Protein AF-A0A9E5AJI7-F1 (afdb_monomer)

Foldseek 3Di:
DDPVVVVVVVLLVVLVVLLVVLLVVLLVPLLFFAFPVQLVLLVLLQLVLLLVLQCVDDPVSVVVSLDPVNQCVNFVPPVLFFCLLSPQLNVLLLQAAKFWFAWDDWDCDPLWTKTKTFAAASSNDLPFFFKKFKFFFAAQPDALDRPPGGDWIFGFHDDDGTMTMTGTDSPRDSVVLVVRQDAAAADPDPVSRRHTQGGIIMTTDDPRNNHHSLSSSQSVLSSLLSSQLSVLLVLQLVLQPFPDDPPDDSLLSNLLSNLLSLLCCLQQQSVLSSRHSALLSVLLSLLSVLLVLLLVCVVDVVSLQVSLQSLLVSVSRHPVSVCSVVLVVVLQQVLCLLVVVKDKDADPDVVLQVVLQVVLQVVLVVCVVVPNVVSVVSNVVSNVSSVIDMDHDDDRPSVVSNVVNNVVSSCVVRSNCVPPNVVSVVVSVVCQVVDAADWFKDLQDIDHAFLDALCQLVVLVVWSGAPLQVVLLVLLVCLLVPDDPDPDDPPPPDDPDPSCPVRPPPDDPPSGDSSSVSSSSSLVSQLVVQSNVCSRSRHHDPDRNSSSSSNSSSSSSSSSNSVVSCCCVPVVVCCVVVVDDPVVSSVVSNVSSCVSSVVSNVQSVLQNSFSVQFTYPVQPTSVSCVVSGGWRGHAQRCVLVCQSVCSSPAHFLFEEARARHDPSSVVVCSSSSSHRPSYHYDPALAPGQKYKDFPGPSPCVRVVRNCVRLVDNDFPDFDDRVPHTGMGMHGRPDPPPPDDPPPDD

Nearest PDB structures (foldseek):
  8b6l-assembly1_I  TM=4.079E-01  e=3.096E-04  Homo sapiens
  5ung-assembly1_B  TM=1.308E-01  e=8.287E+00  Escherichia coli

Solvent-accessible surface area (backbone atoms only — not comparable to full-atom values): 38955 Å² total; per-residue (Å²): 131,54,74,66,57,54,52,51,54,50,52,51,50,51,27,51,49,43,23,54,52,44,33,52,52,44,64,75,65,65,81,52,38,52,37,42,68,30,20,56,42,54,56,52,7,50,53,53,36,33,52,56,47,37,56,71,51,57,73,66,49,26,54,51,56,68,32,71,68,47,33,46,68,67,45,52,66,73,46,86,51,40,49,48,54,38,50,44,20,18,54,34,23,58,55,22,22,42,60,64,30,54,52,77,48,81,45,81,56,99,87,44,44,35,37,38,33,46,91,38,50,75,50,64,65,63,48,67,70,36,44,30,36,36,26,51,44,42,42,51,96,54,79,71,60,75,77,92,31,70,74,49,50,28,31,22,72,41,56,66,60,44,39,34,34,28,43,40,45,96,83,63,57,64,70,60,47,62,71,59,46,44,70,32,28,77,44,97,46,91,85,50,71,48,19,20,20,29,31,20,29,35,33,69,72,49,94,53,43,78,34,48,45,68,57,14,28,12,41,53,22,23,50,30,36,11,49,34,33,18,48,41,27,54,51,28,45,59,71,57,60,66,78,78,57,100,80,68,70,76,67,69,30,47,35,37,12,44,38,23,17,54,41,50,60,21,25,24,39,60,38,29,49,23,46,36,47,54,56,61,31,40,39,32,28,34,52,50,50,23,53,54,29,44,58,42,29,78,79,37,72,88,26,21,59,59,21,9,48,38,44,9,54,22,45,25,37,29,74,73,45,74,59,50,61,57,61,53,49,51,43,53,51,52,49,31,48,59,70,63,45,46,50,74,45,74,49,95,46,68,65,52,38,54,53,28,48,53,52,16,53,51,54,16,64,56,31,44,77,78,37,59,67,57,12,52,50,38,38,52,53,25,45,48,72,32,52,44,47,69,49,70,62,84,80,60,68,42,58,58,38,25,67,53,37,21,62,51,40,36,40,74,70,28,69,51,38,74,53,65,38,67,61,49,52,48,50,44,55,52,49,71,76,67,58,86,65,42,63,39,40,54,71,62,41,74,46,58,66,71,74,42,66,49,58,50,52,59,47,50,56,67,36,44,31,36,60,58,55,49,53,28,27,54,44,14,53,46,68,75,61,62,81,71,88,78,83,74,66,95,74,78,87,78,73,101,50,75,73,59,71,85,49,63,78,68,82,75,90,79,57,72,52,71,70,54,55,51,50,53,50,42,39,51,46,49,28,45,46,38,40,53,59,54,21,37,34,83,39,78,67,41,83,72,65,62,80,32,46,61,10,51,68,34,38,32,43,36,10,26,50,13,49,51,50,50,42,49,63,65,53,44,62,41,32,80,74,66,69,60,56,75,68,58,56,44,51,54,44,39,52,52,35,46,66,32,42,51,61,18,38,48,54,14,68,77,32,38,70,48,16,68,36,50,37,22,74,92,43,56,22,46,45,37,30,51,75,49,27,36,55,55,52,73,49,28,22,64,54,54,79,50,30,67,58,49,59,72,69,52,61,72,65,33,42,34,14,36,49,64,42,39,69,48,33,55,53,47,34,34,61,58,45,61,28,38,60,42,51,37,87,29,90,49,53,71,96,31,56,32,35,40,44,62,51,36,84,87,52,49,66,58,53,52,54,36,35,68,69,39,72,55,86,73,63,74,42,75,45,59,56,86,83,37,71,46,34,35,32,37,61,38,67,76,79,74,76,74,72,73,78,78,80,74,132

Sequence (745 aa):
MSLHQANRGFDLLIAALLFVISLVVIVRTNDMGFMRDEAFYFGHAETYQNWFVRLQENSDERAKALTRTEILDTWHHNSEHPPLDKILFGFSWRALGRKLRPVERFRDAGGDRLVDILELGPAHGFAVGAPVAILSPQLVGQPASPTGRQLVIGEVVERDKLRAVVRMASNADVAKLRGVCLPAGPGDAVDGSLNRRTGCEAVERNLFHMMSESAALRFPNAVFAALLVAFIYLAGRMAFCGATTAGGPGRLARPFAMLAAVGYLCIPQPFWHAHLCTFDTTIVALLFITTVTWHRALVANGWIWPAAILWGVALLGKHNALVLPIPLIFHWLINAALERRIVAYWPSSPVRLIAGVAVSVTAAAIAVQIHPVVAVGILLLGLAATGVTMELPAVPAVFFAMLAAGPALLVLGWPLLWFDTFDNLLRWIEFHFHHEHYMQVWFGKVLAYPPFPPQFAWGMTAFTWPLTLLVPVVLGLLALYAPRRLKIPPAVLQVERFDAWLFAEHANDRGESAEQRSWQRLLLLSALWPIALISLPGTPIFGGTKHWMPAVPFLLLIGAYGVQAVWRTVLAGQHDVLGMPNRRALVVAWVLALALLIPAAHATRATYKHGAAYYNELLGGVPGAAELGMQRQFWGGSTREGLDYVNRVAPANAAVWFHKSAWGAFEMYQREGWLRHDLRYSGTADGTPVGIYHHQKDHDDYETDMFRDYNHLAASWQYAIDGVPILSVHQRPAAVASEPPARLP

Radius of gyration: 30.55 Å; Cα contacts (8 Å, |Δi|>4): 1261; chains: 1; bounding box: 79×66×113 Å

Secondary structure (DSSP, 8-state):
--HHHHHHHHHHHHHHHHHHHHHHHHHHT------HHHHHHHHHHHHHHHHHHHHHS-HHHHHHHTSHHHHHHHHSTTTTS-SHHHHHHHHHHHHHEE-EEEEEEEEEETTEEEEEE----GGG---TT-EEEEEPPPBTTS-S-STT-EEEEEEEEEE-SS-EEEEE-TT--HHHHHHH-PPSB--S-TTSTT-BSSS-EEEE--TT--EEHHHHHHHHHHHHHHHHHHHHHHHHHHHH--S--TTS-GGGGHHHHHHHHHHHHTSHHHHHHTTSSSSHHHHHHHHHHHHHHHHHHHH-GGGHHHHHHHHHHHHHH-GGGGGTHHHHHHHHHHHHHHTT--EEEPPS-HHHHHHHHHHHHHHHHHHTTT-HHHHHHHHHHHHHHTT-EEEPPPPPHHHHHHHHHHHHHHHHH-GGGSSSHHHHHHHHHHHHHSPPPPPEEETTEEE-SSSPPTHHHHHHHHHSS-HHHHHHHHHHHHHHHPPP-----TTTT--S-THHHHT-----TT---HHHHHHHHHHHHHHHHHHHHHTSTTS---SGGGGTGGGHHHHHHHHHHHHHHHIIIIIIHHHHHHT--HHHHHHHHHHHHHHHHHHHHHHHHHHGGGGGG---GGGTHHHHHHHTT-----TTTTHHHHHHHHHHHSPTT-EEEETT--HHHHHHHHHTTSS-TT-EEESSSTT-SEEEEE--GGGHHHHHHHHHHH---S-SEEEEETTEEEEEEEEPPP----PPP----

Mean predicted aligned error: 9.04 Å

Structure (mmCIF, N/CA/C/O backbone):
data_AF-A0A9E5AJI7-F1
#
_entry.id   AF-A0A9E5AJI7-F1
#
loop_
_atom_site.group_PDB
_atom_site.id
_atom_site.type_symbol
_atom_site.label_atom_id
_atom_site.label_alt_id
_atom_site.label_comp_id
_atom_site.label_asym_id
_atom_site.label_entity_id
_atom_site.label_seq_id
_atom_site.pdbx_PDB_ins_code
_atom_site.Cartn_x
_atom_site.Cartn_y
_atom_site.Cartn_z
_atom_site.occupancy
_atom_site.B_iso_or_equiv
_atom_site.auth_seq_id
_atom_site.auth_comp_id
_atom_site.auth_asym_id
_atom_site.auth_atom_id
_atom_site.pdbx_PDB_model_num
ATOM 1 N N . MET A 1 1 ? 10.619 -24.590 32.467 1.00 50.59 1 MET A N 1
ATOM 2 C CA . MET A 1 1 ? 9.903 -23.531 31.719 1.00 50.59 1 MET A CA 1
ATOM 3 C C . MET A 1 1 ? 8.450 -23.542 32.162 1.00 50.59 1 MET A C 1
ATOM 5 O O . MET A 1 1 ? 7.842 -24.606 32.123 1.00 50.59 1 MET A O 1
ATOM 9 N N . SER A 1 2 ? 7.903 -22.432 32.665 1.00 53.78 2 SER A N 1
ATOM 10 C CA . SER A 1 2 ? 6.509 -22.428 33.141 1.00 53.78 2 SER A CA 1
ATOM 11 C C . SER A 1 2 ? 5.532 -22.626 31.969 1.00 53.78 2 SER A C 1
ATOM 13 O O . SER A 1 2 ? 5.822 -22.228 30.839 1.00 53.78 2 SER A O 1
ATOM 15 N N . LEU A 1 3 ? 4.352 -23.214 32.209 1.00 57.34 3 LEU A N 1
ATOM 16 C CA . LEU A 1 3 ? 3.293 -23.378 31.190 1.00 57.34 3 LEU A CA 1
ATOM 17 C C . LEU A 1 3 ? 2.936 -22.052 30.489 1.00 57.34 3 LEU A C 1
ATOM 19 O O . LEU A 1 3 ? 2.587 -22.035 29.309 1.00 57.34 3 LEU A O 1
ATOM 23 N N . HIS A 1 4 ? 3.061 -20.934 31.206 1.00 56.72 4 HIS A N 1
ATOM 24 C CA . HIS A 1 4 ? 2.873 -19.590 30.671 1.00 56.72 4 HIS A CA 1
ATOM 25 C C . HIS A 1 4 ? 3.975 -19.200 29.666 1.00 56.72 4 HIS A C 1
ATOM 27 O O . HIS A 1 4 ? 3.665 -18.754 28.562 1.00 56.72 4 HIS A O 1
ATOM 33 N N . GLN A 1 5 ? 5.249 -19.448 29.996 1.00 55.84 5 GLN A N 1
ATOM 34 C CA . GLN A 1 5 ? 6.380 -19.234 29.080 1.00 55.84 5 GLN A CA 1
ATOM 35 C C . GLN A 1 5 ? 6.278 -20.119 27.825 1.00 55.84 5 GLN A C 1
ATOM 37 O O . GLN A 1 5 ? 6.503 -19.635 26.718 1.00 55.84 5 GLN A O 1
ATOM 42 N N . ALA A 1 6 ? 5.866 -21.383 27.975 1.00 59.09 6 ALA A N 1
ATOM 43 C CA . ALA A 1 6 ? 5.651 -22.305 26.854 1.00 59.09 6 ALA A CA 1
ATOM 44 C C . ALA A 1 6 ? 4.539 -21.849 25.900 1.00 59.09 6 ALA A C 1
ATOM 46 O O . ALA A 1 6 ? 4.717 -21.876 24.683 1.00 59.09 6 ALA A O 1
ATOM 47 N N . ASN A 1 7 ? 3.408 -21.374 26.432 1.00 70.69 7 ASN A N 1
ATOM 48 C CA . ASN A 1 7 ? 2.324 -20.852 25.599 1.00 70.69 7 ASN A CA 1
ATOM 49 C C . ASN A 1 7 ? 2.728 -19.568 24.862 1.00 70.69 7 ASN A C 1
ATOM 51 O O . ASN A 1 7 ? 2.385 -19.426 23.690 1.00 70.69 7 ASN A O 1
ATOM 55 N N . ARG A 1 8 ? 3.492 -18.680 25.512 1.00 74.38 8 ARG A N 1
ATOM 56 C CA . ARG A 1 8 ? 4.007 -17.454 24.889 1.00 74.38 8 ARG A CA 1
ATOM 57 C C . ARG A 1 8 ? 4.980 -17.755 23.749 1.00 74.38 8 ARG A C 1
ATOM 59 O O . ARG A 1 8 ? 4.834 -17.181 22.677 1.00 74.38 8 ARG A O 1
ATOM 66 N N . GLY A 1 9 ? 5.930 -18.672 23.953 1.00 78.56 9 GLY A N 1
ATOM 67 C CA . GLY A 1 9 ? 6.865 -19.091 22.901 1.00 78.56 9 GLY A CA 1
ATOM 68 C C . GLY A 1 9 ? 6.151 -19.688 21.685 1.00 78.56 9 GLY A C 1
ATOM 69 O O . GLY A 1 9 ? 6.477 -19.360 20.549 1.00 78.56 9 GLY A O 1
ATOM 70 N N . PHE A 1 10 ? 5.113 -20.496 21.914 1.00 85.50 10 PHE A N 1
ATOM 71 C CA . PHE A 1 10 ? 4.311 -21.065 20.831 1.00 85.50 10 PHE A CA 1
ATOM 72 C C . PHE A 1 10 ? 3.483 -20.016 20.074 1.00 85.50 10 PHE A C 1
ATOM 74 O O . PHE A 1 10 ? 3.370 -20.085 18.855 1.00 85.50 10 PHE A O 1
ATOM 81 N N . ASP A 1 11 ? 2.914 -19.029 20.771 1.00 84.62 11 ASP A N 1
ATOM 82 C CA . ASP A 1 11 ? 2.177 -17.944 20.115 1.00 84.62 11 ASP A CA 1
ATOM 83 C C . ASP A 1 11 ? 3.115 -17.053 19.273 1.00 84.62 11 ASP A C 1
ATOM 85 O O . ASP A 1 11 ? 2.732 -16.635 18.183 1.00 84.62 11 ASP A O 1
ATOM 89 N N . LEU A 1 12 ? 4.360 -16.834 19.715 1.00 88.06 12 LEU A N 1
ATOM 90 C CA . LEU A 1 12 ? 5.383 -16.156 18.907 1.00 88.06 12 LEU A CA 1
ATOM 91 C C . LEU A 1 12 ? 5.773 -16.969 17.667 1.00 88.06 12 LEU A C 1
ATOM 93 O O . LEU A 1 12 ? 5.923 -16.395 16.592 1.00 88.06 12 LEU A O 1
ATOM 97 N N . LEU A 1 13 ? 5.883 -18.297 17.789 1.00 94.31 13 LEU A N 1
ATOM 98 C CA . LEU A 1 13 ? 6.120 -19.174 16.641 1.00 94.31 13 LEU A CA 1
ATOM 99 C C . LEU A 1 13 ? 4.971 -19.090 15.626 1.00 94.31 13 LEU A C 1
ATOM 101 O O . LEU A 1 13 ? 5.231 -18.976 14.433 1.00 94.31 13 LEU A O 1
ATOM 105 N N . ILE A 1 14 ? 3.711 -19.097 16.078 1.00 93.94 14 ILE A N 1
ATOM 106 C CA . ILE A 1 14 ? 2.556 -18.917 15.183 1.00 93.94 14 ILE A CA 1
ATOM 107 C C . ILE A 1 14 ? 2.617 -17.556 14.489 1.00 93.94 14 ILE A C 1
ATOM 109 O O . ILE A 1 14 ? 2.423 -17.494 13.281 1.00 93.94 14 ILE A O 1
ATOM 113 N N . ALA A 1 15 ? 2.908 -16.478 15.221 1.00 94.19 15 ALA A N 1
ATOM 114 C CA . ALA A 1 15 ? 3.036 -15.148 14.632 1.00 94.19 15 ALA A CA 1
ATOM 115 C C . ALA A 1 15 ? 4.152 -15.097 13.570 1.00 94.19 15 ALA A C 1
ATOM 117 O O . ALA A 1 15 ? 3.946 -14.544 12.494 1.00 94.19 15 ALA A O 1
ATOM 118 N N . ALA A 1 16 ? 5.298 -15.734 13.830 1.00 98.00 16 ALA A N 1
ATOM 119 C CA . ALA A 1 16 ? 6.392 -15.839 12.865 1.00 98.00 16 ALA A CA 1
ATOM 120 C C . ALA A 1 16 ? 5.999 -16.659 11.622 1.00 98.00 16 ALA A C 1
ATOM 122 O O . ALA A 1 16 ? 6.295 -16.256 10.500 1.00 98.00 16 ALA A O 1
ATOM 123 N N . LEU A 1 17 ? 5.287 -17.777 11.798 1.00 98.44 17 LEU A N 1
ATOM 124 C CA . LEU A 1 17 ? 4.762 -18.563 10.678 1.00 98.44 17 LEU A CA 1
ATOM 125 C C . LEU A 1 17 ? 3.735 -17.771 9.867 1.00 98.44 17 LEU A C 1
ATOM 127 O O . LEU A 1 17 ? 3.779 -17.806 8.642 1.00 98.44 17 LEU A O 1
ATOM 131 N N . LEU A 1 18 ? 2.849 -17.024 10.529 1.00 98.56 18 LEU A N 1
ATOM 132 C CA . LEU A 1 18 ? 1.893 -16.145 9.863 1.00 98.56 18 LEU A CA 1
ATOM 133 C C . LEU A 1 18 ? 2.596 -15.065 9.052 1.00 98.56 18 LEU A C 1
ATOM 135 O O . LEU A 1 18 ? 2.212 -14.849 7.909 1.00 98.56 18 LEU A O 1
ATOM 139 N N . PHE A 1 19 ? 3.644 -14.445 9.595 1.00 98.75 19 PHE A N 1
ATOM 140 C CA . PHE A 1 19 ? 4.475 -13.506 8.847 1.00 98.75 19 PHE A CA 1
ATOM 141 C C . PHE A 1 19 ? 5.037 -14.157 7.572 1.00 98.75 19 PHE A C 1
ATOM 143 O O . PHE A 1 19 ? 4.798 -13.664 6.471 1.00 98.75 19 PHE A O 1
ATOM 150 N N . VAL A 1 20 ? 5.715 -15.304 7.694 1.00 98.69 20 VAL A N 1
ATOM 151 C CA . VAL A 1 20 ? 6.343 -15.977 6.544 1.00 98.69 20 VAL A CA 1
ATOM 152 C C . VAL A 1 20 ? 5.307 -16.409 5.505 1.00 98.69 20 VAL A C 1
ATOM 154 O O . VAL A 1 20 ? 5.482 -16.138 4.320 1.00 98.69 20 VAL A O 1
ATOM 157 N N . ILE A 1 21 ? 4.215 -17.052 5.928 1.00 98.56 21 ILE A N 1
ATOM 158 C CA . ILE A 1 21 ? 3.166 -17.534 5.019 1.00 98.56 21 ILE A CA 1
ATOM 159 C C . ILE A 1 21 ? 2.495 -16.359 4.305 1.00 98.56 21 ILE A C 1
ATOM 161 O O . ILE A 1 21 ? 2.333 -16.411 3.088 1.00 98.56 21 ILE A O 1
ATOM 165 N N . SER A 1 22 ? 2.151 -15.291 5.031 1.00 98.62 22 SER A N 1
ATOM 166 C CA . SER A 1 22 ? 1.521 -14.100 4.446 1.00 98.62 22 SER A CA 1
ATOM 167 C C . SER A 1 22 ? 2.427 -13.459 3.401 1.00 98.62 22 SER A C 1
ATOM 169 O O . SER A 1 22 ? 1.979 -13.175 2.293 1.00 98.62 22 SER A O 1
ATOM 171 N N . LEU A 1 23 ? 3.716 -13.299 3.722 1.00 98.50 23 LEU A N 1
ATOM 172 C CA . LEU A 1 23 ? 4.699 -12.737 2.802 1.00 98.50 23 LEU A CA 1
ATOM 173 C C . LEU A 1 23 ? 4.833 -13.590 1.535 1.00 98.50 23 LEU A C 1
ATOM 175 O O . LEU A 1 23 ? 4.820 -13.056 0.430 1.00 98.50 23 LEU A O 1
ATOM 179 N N . VAL A 1 24 ? 4.921 -14.917 1.681 1.00 98.12 24 VAL A N 1
ATOM 180 C CA . VAL A 1 24 ? 5.006 -15.836 0.538 1.00 98.12 24 VAL A CA 1
ATOM 181 C C . VAL A 1 24 ? 3.756 -15.750 -0.330 1.00 98.12 24 VAL A C 1
ATOM 183 O O . VAL A 1 24 ? 3.895 -15.684 -1.548 1.00 98.12 24 VAL A O 1
ATOM 186 N N . VAL A 1 25 ? 2.559 -15.730 0.263 1.00 97.88 25 VAL A N 1
ATOM 187 C CA . VAL A 1 25 ? 1.302 -15.608 -0.489 1.00 97.88 25 VAL A CA 1
ATOM 188 C C . VAL A 1 25 ? 1.296 -14.317 -1.304 1.00 97.88 25 VAL A C 1
ATOM 190 O O . VAL A 1 25 ? 1.172 -14.398 -2.520 1.00 97.88 25 VAL A O 1
ATOM 193 N N . ILE A 1 26 ? 1.533 -13.164 -0.669 1.00 97.75 26 ILE A N 1
ATOM 194 C CA . ILE A 1 26 ? 1.506 -11.847 -1.330 1.00 97.75 26 ILE A CA 1
ATOM 195 C C . ILE A 1 26 ? 2.544 -11.769 -2.460 1.00 97.75 26 ILE A C 1
ATOM 197 O O . ILE A 1 26 ? 2.240 -11.359 -3.577 1.00 97.75 26 ILE A O 1
ATOM 201 N N . VAL A 1 27 ? 3.783 -12.210 -2.217 1.00 96.62 27 VAL A N 1
ATOM 202 C CA . VAL A 1 27 ? 4.838 -12.195 -3.246 1.00 96.62 27 VAL A CA 1
ATOM 203 C C . VAL A 1 27 ? 4.489 -13.117 -4.419 1.00 96.62 27 VAL A C 1
ATOM 205 O O . VAL A 1 27 ? 4.773 -12.784 -5.569 1.00 96.62 27 VAL A O 1
ATOM 208 N N . ARG A 1 28 ? 3.861 -14.272 -4.159 1.00 95.31 28 ARG A N 1
ATOM 209 C CA . ARG A 1 28 ? 3.468 -15.234 -5.202 1.00 95.31 28 ARG A CA 1
ATOM 210 C C . ARG A 1 28 ? 2.267 -14.782 -6.028 1.00 95.31 28 ARG A C 1
ATOM 212 O O . ARG A 1 28 ? 2.145 -15.241 -7.159 1.00 95.31 28 ARG A O 1
ATOM 219 N N . THR A 1 29 ? 1.427 -13.897 -5.500 1.00 95.31 29 THR A N 1
ATOM 220 C CA . THR A 1 29 ? 0.271 -13.315 -6.200 1.00 95.31 29 THR A CA 1
ATOM 221 C C . THR A 1 29 ? 0.531 -11.894 -6.711 1.00 95.31 29 THR A C 1
ATOM 223 O O . THR A 1 29 ? -0.400 -11.156 -7.011 1.00 95.31 29 THR A O 1
ATOM 226 N N . ASN A 1 30 ? 1.798 -11.488 -6.851 1.00 91.75 30 ASN A N 1
ATOM 227 C CA . ASN A 1 30 ? 2.175 -10.167 -7.358 1.00 91.75 30 ASN A CA 1
ATOM 228 C C . ASN A 1 30 ? 2.164 -10.088 -8.900 1.00 91.75 30 ASN A C 1
ATOM 230 O O . ASN A 1 30 ? 3.152 -9.717 -9.532 1.00 91.75 30 ASN A O 1
ATOM 234 N N . ASP A 1 31 ? 1.041 -10.459 -9.516 1.00 90.75 31 ASP A N 1
ATOM 235 C CA . ASP A 1 31 ? 0.825 -10.429 -10.968 1.00 90.75 31 ASP A CA 1
ATOM 236 C C . ASP A 1 31 ? -0.240 -9.400 -11.397 1.00 90.75 31 ASP A C 1
ATOM 238 O O . ASP A 1 31 ? -0.876 -9.535 -12.439 1.00 90.75 31 ASP A O 1
ATOM 242 N N . MET A 1 32 ? -0.401 -8.339 -10.607 1.00 91.62 32 MET A N 1
ATOM 243 C CA . MET A 1 32 ? -1.334 -7.232 -10.857 1.00 91.62 32 MET A CA 1
ATOM 244 C C . MET A 1 32 ? -0.697 -6.138 -11.728 1.00 91.62 32 MET A C 1
ATOM 246 O O . MET A 1 32 ? 0.534 -6.016 -11.769 1.00 91.62 32 MET A O 1
ATOM 250 N N . GLY A 1 33 ? -1.517 -5.311 -12.384 1.00 94.12 33 GLY A N 1
ATOM 251 C CA . GLY A 1 33 ? -1.050 -4.092 -13.054 1.00 94.12 33 GLY A CA 1
ATOM 252 C C . GLY A 1 33 ? -0.670 -2.976 -12.082 1.00 94.12 33 GLY A C 1
ATOM 253 O O . GLY A 1 33 ? -0.803 -3.124 -10.865 1.00 94.12 33 GLY A O 1
ATOM 254 N N . PHE A 1 34 ? -0.152 -1.876 -12.624 1.00 95.00 34 PHE A N 1
ATOM 255 C CA . PHE A 1 34 ? 0.334 -0.726 -11.865 1.00 95.00 34 PHE A CA 1
ATOM 256 C C . PHE A 1 34 ? -0.747 0.328 -11.685 1.00 95.00 34 PHE A C 1
ATOM 258 O O . PHE A 1 34 ? -1.377 0.762 -12.652 1.00 95.00 34 PHE A O 1
ATOM 265 N N . MET A 1 35 ? -0.929 0.754 -10.440 1.00 90.94 35 MET A N 1
ATOM 266 C CA . MET A 1 35 ? -1.792 1.882 -10.114 1.00 90.94 35 MET A CA 1
ATOM 267 C C . MET A 1 35 ? -1.096 3.214 -10.394 1.00 90.94 35 MET A C 1
ATOM 269 O O . MET A 1 35 ? 0.133 3.303 -10.390 1.00 90.94 35 MET A O 1
ATOM 273 N N . ARG A 1 36 ? -1.894 4.271 -10.589 1.00 87.69 36 ARG A N 1
ATOM 274 C CA . ARG A 1 36 ? -1.390 5.639 -10.799 1.00 87.69 36 ARG A CA 1
ATOM 275 C C . ARG A 1 36 ? -0.356 6.065 -9.747 1.00 87.69 36 ARG A C 1
ATOM 277 O O . ARG A 1 36 ? 0.671 6.612 -10.125 1.00 87.69 36 ARG A O 1
ATOM 284 N N . ASP A 1 37 ? -0.607 5.786 -8.468 1.00 88.38 37 ASP A N 1
ATOM 285 C CA . ASP A 1 37 ? 0.291 6.156 -7.362 1.00 88.38 37 ASP A CA 1
ATOM 286 C C . ASP A 1 37 ? 1.671 5.483 -7.495 1.00 88.38 37 ASP A C 1
ATOM 288 O O . ASP A 1 37 ? 2.705 6.133 -7.350 1.00 88.38 37 ASP A O 1
ATOM 292 N N . GLU A 1 38 ? 1.700 4.194 -7.853 1.00 93.12 38 GLU A N 1
ATOM 293 C CA . GLU A 1 38 ? 2.948 3.433 -7.996 1.00 93.12 38 GLU A CA 1
ATOM 294 C C . GLU A 1 38 ? 3.856 4.027 -9.074 1.00 93.12 38 GLU A C 1
ATOM 296 O O . GLU A 1 38 ? 5.067 4.106 -8.883 1.00 93.12 38 GLU A O 1
ATOM 301 N N . ALA A 1 39 ? 3.265 4.494 -10.179 1.00 91.19 39 ALA A N 1
ATOM 302 C CA . ALA A 1 39 ? 3.997 5.100 -11.284 1.00 91.19 39 ALA A CA 1
ATOM 303 C C . ALA A 1 39 ? 4.849 6.298 -10.841 1.00 91.19 39 ALA A C 1
ATOM 305 O O . ALA A 1 39 ? 5.970 6.457 -11.319 1.00 91.19 39 ALA A O 1
ATOM 306 N N . PHE A 1 40 ? 4.343 7.118 -9.916 1.00 90.94 40 PHE A N 1
ATOM 307 C CA . PHE A 1 40 ? 5.109 8.229 -9.351 1.00 90.94 40 PHE A CA 1
ATOM 308 C C . PHE A 1 40 ? 6.189 7.721 -8.392 1.00 90.94 40 PHE A C 1
ATOM 310 O O . PHE A 1 40 ? 7.339 8.161 -8.444 1.00 90.94 40 PHE A O 1
ATOM 317 N N . TYR A 1 41 ? 5.850 6.762 -7.528 1.00 94.88 41 TYR A N 1
ATOM 318 C CA . TYR A 1 41 ? 6.778 6.292 -6.501 1.00 94.88 41 TYR A CA 1
ATOM 319 C C . TYR A 1 41 ? 7.941 5.476 -7.055 1.00 94.88 41 TYR A C 1
ATOM 321 O O . TYR A 1 41 ? 9.007 5.505 -6.448 1.00 94.88 41 TYR A O 1
ATOM 329 N N . PHE A 1 42 ? 7.785 4.807 -8.201 1.00 94.88 42 PHE A N 1
ATOM 330 C CA . PHE A 1 42 ? 8.895 4.144 -8.888 1.00 94.88 42 PHE A CA 1
ATOM 331 C C . PHE A 1 42 ? 10.034 5.128 -9.169 1.00 94.88 42 PHE A C 1
ATOM 333 O O . PHE A 1 42 ? 11.151 4.912 -8.706 1.00 94.88 42 PHE A O 1
ATOM 340 N N . GLY A 1 43 ? 9.738 6.252 -9.829 1.00 93.44 43 GLY A N 1
ATOM 341 C CA . GLY A 1 43 ? 10.743 7.268 -10.146 1.00 93.44 43 GLY A CA 1
ATOM 342 C C . GLY A 1 43 ? 11.382 7.876 -8.896 1.00 93.44 43 GLY A C 1
ATOM 343 O O . GLY A 1 43 ? 12.605 7.934 -8.789 1.00 93.44 43 GLY A O 1
ATOM 344 N N . HIS A 1 44 ? 10.579 8.264 -7.900 1.00 95.12 44 HIS A N 1
ATOM 345 C CA . HIS A 1 44 ? 11.119 8.871 -6.676 1.00 95.12 44 HIS A CA 1
ATOM 346 C C . HIS A 1 44 ? 11.946 7.902 -5.826 1.00 95.12 44 HIS A C 1
ATOM 348 O O . HIS A 1 44 ? 12.953 8.311 -5.248 1.00 95.12 44 HIS A O 1
ATOM 354 N N . ALA A 1 45 ? 11.568 6.623 -5.775 1.00 96.44 45 ALA A N 1
ATOM 355 C CA . ALA A 1 45 ? 12.363 5.589 -5.123 1.00 96.44 45 ALA A CA 1
ATOM 356 C C . ALA A 1 45 ? 13.761 5.483 -5.754 1.00 96.44 45 ALA A C 1
ATOM 358 O O . ALA A 1 45 ? 14.758 5.414 -5.033 1.00 96.44 45 ALA A O 1
ATOM 359 N N . GLU A 1 46 ? 13.855 5.532 -7.086 1.00 94.75 46 GLU A N 1
ATOM 360 C CA . GLU A 1 46 ? 15.138 5.529 -7.796 1.00 94.75 46 GLU A CA 1
ATOM 361 C C . GLU A 1 46 ? 15.943 6.809 -7.548 1.00 94.75 46 GLU A C 1
ATOM 363 O O . GLU A 1 46 ? 17.133 6.734 -7.233 1.00 94.75 46 GLU A O 1
ATOM 368 N N . THR A 1 47 ? 15.301 7.979 -7.611 1.00 94.81 47 THR A N 1
ATOM 369 C CA . THR A 1 47 ? 15.946 9.273 -7.338 1.00 94.81 47 THR A CA 1
ATOM 370 C C . THR A 1 47 ? 16.547 9.318 -5.933 1.00 94.81 47 THR A C 1
ATOM 372 O O . THR A 1 47 ? 17.704 9.713 -5.768 1.00 94.81 47 THR A O 1
ATOM 375 N N . TYR A 1 48 ? 15.824 8.838 -4.917 1.00 96.12 48 TYR A N 1
ATOM 376 C CA . TYR A 1 48 ? 16.340 8.786 -3.545 1.00 96.12 48 TYR A CA 1
ATOM 377 C C . TYR A 1 48 ? 17.540 7.839 -3.433 1.00 96.12 48 TYR A C 1
ATOM 379 O O . TYR A 1 48 ? 18.520 8.156 -2.757 1.00 96.12 48 TYR A O 1
ATOM 387 N N . GLN A 1 49 ? 17.525 6.702 -4.134 1.00 96.31 49 GLN A N 1
ATOM 388 C CA . GLN A 1 49 ? 18.678 5.798 -4.158 1.00 96.31 49 GLN A CA 1
ATOM 389 C C . GLN A 1 49 ? 19.885 6.387 -4.880 1.00 96.31 49 GLN A C 1
ATOM 391 O O . GLN A 1 49 ? 21.009 6.179 -4.425 1.00 96.31 49 GLN A O 1
ATOM 396 N N . ASN A 1 50 ? 19.681 7.152 -5.953 1.00 94.44 50 ASN A N 1
ATOM 397 C CA . ASN A 1 50 ? 20.765 7.875 -6.615 1.00 94.44 50 ASN A CA 1
ATOM 398 C C . ASN A 1 50 ? 21.427 8.875 -5.653 1.00 94.44 50 ASN A C 1
ATOM 400 O O . ASN A 1 50 ? 22.654 8.960 -5.612 1.00 94.44 50 ASN A O 1
ATOM 404 N N . TRP A 1 51 ? 20.645 9.570 -4.822 1.00 95.50 51 TRP A N 1
ATOM 405 C CA . TRP A 1 51 ? 21.183 10.447 -3.778 1.00 95.50 51 TRP A CA 1
ATOM 406 C C . TRP A 1 51 ? 21.970 9.678 -2.707 1.00 95.50 51 TRP A C 1
ATOM 408 O O . TRP A 1 51 ? 23.092 10.065 -2.378 1.00 95.50 51 TRP A O 1
ATOM 418 N N . PHE A 1 52 ? 21.462 8.535 -2.226 1.00 95.94 52 PHE A N 1
ATOM 419 C CA . PHE A 1 52 ? 22.210 7.689 -1.285 1.00 95.94 52 PHE A CA 1
ATOM 420 C C . PHE A 1 52 ? 23.522 7.152 -1.871 1.00 95.94 52 PHE A C 1
ATOM 422 O O . PHE A 1 52 ? 24.507 7.057 -1.142 1.00 95.94 52 PHE A O 1
ATOM 429 N N . VAL A 1 53 ? 23.564 6.812 -3.165 1.00 93.75 53 VAL A N 1
ATOM 430 C CA . VAL A 1 53 ? 24.811 6.423 -3.847 1.00 93.75 53 VAL A CA 1
ATOM 431 C C . VAL A 1 53 ? 25.811 7.574 -3.823 1.00 93.75 53 VAL A C 1
ATOM 433 O O . VAL A 1 53 ? 26.942 7.363 -3.404 1.00 93.75 53 VAL A O 1
ATOM 436 N N . ARG A 1 54 ? 25.389 8.798 -4.158 1.00 91.62 54 ARG A N 1
ATOM 437 C CA . ARG A 1 54 ? 26.271 9.980 -4.131 1.00 91.62 54 ARG A CA 1
ATOM 438 C C . ARG A 1 54 ? 26.851 10.258 -2.744 1.00 91.62 54 ARG A C 1
ATOM 440 O O . ARG A 1 54 ? 28.011 10.634 -2.630 1.00 91.62 54 ARG A O 1
ATOM 447 N N . LEU A 1 55 ? 26.093 10.011 -1.673 1.00 93.94 55 LEU A N 1
ATOM 448 C CA . LEU A 1 55 ? 26.621 10.114 -0.305 1.00 93.94 55 LEU A CA 1
ATOM 449 C C . LEU A 1 55 ? 27.707 9.074 0.014 1.00 93.94 55 LEU A C 1
ATOM 451 O O . LEU A 1 55 ? 28.562 9.319 0.871 1.00 93.94 55 LEU A O 1
ATOM 455 N N . GLN A 1 56 ? 27.664 7.917 -0.648 1.00 92.69 56 GLN A N 1
ATOM 456 C CA . GLN A 1 56 ? 28.623 6.819 -0.493 1.00 92.69 56 GLN A CA 1
ATOM 457 C C . GLN A 1 56 ? 29.892 7.014 -1.339 1.00 92.69 56 GLN A C 1
ATOM 459 O O . GLN A 1 56 ? 30.857 6.280 -1.139 1.00 92.69 56 GLN A O 1
ATOM 464 N N . GLU A 1 57 ? 29.908 7.993 -2.249 1.00 88.62 57 GLU A N 1
ATOM 465 C CA . GLU A 1 57 ? 31.075 8.346 -3.059 1.00 88.62 57 GLU A CA 1
ATOM 466 C C . GLU A 1 57 ? 32.138 9.110 -2.228 1.00 88.62 57 GLU A C 1
ATOM 468 O O . GLU A 1 57 ? 32.213 9.012 -0.994 1.00 88.62 57 GLU A O 1
ATOM 473 N N . ASN A 1 58 ? 33.023 9.841 -2.912 1.00 91.19 58 ASN A N 1
ATOM 474 C CA . ASN A 1 58 ? 34.101 10.613 -2.298 1.00 91.19 58 ASN A CA 1
ATOM 475 C C . ASN A 1 58 ? 33.582 11.807 -1.462 1.00 91.19 58 ASN A C 1
ATOM 477 O O . ASN A 1 58 ? 32.399 12.151 -1.480 1.00 91.19 58 ASN A O 1
ATOM 481 N N . SER A 1 59 ? 34.485 12.438 -0.702 1.00 92.81 59 SER A N 1
ATOM 482 C CA . SER A 1 59 ? 34.160 13.562 0.189 1.00 92.81 59 SER A CA 1
ATOM 483 C C . SER A 1 59 ? 33.488 14.729 -0.529 1.00 92.81 59 SER A C 1
ATOM 485 O O . SER A 1 59 ? 32.585 15.345 0.035 1.00 92.81 59 SER A O 1
ATOM 487 N N . ASP A 1 60 ? 33.903 15.011 -1.762 1.00 93.88 60 ASP A N 1
ATOM 488 C CA . ASP A 1 60 ? 33.460 16.181 -2.512 1.00 93.88 60 ASP A CA 1
ATOM 489 C C . ASP A 1 60 ? 32.033 15.984 -3.026 1.00 93.88 60 ASP A C 1
ATOM 491 O O . ASP A 1 60 ? 31.186 16.860 -2.854 1.00 93.88 60 ASP A O 1
ATOM 495 N N . GLU A 1 61 ? 31.724 14.814 -3.592 1.00 92.69 61 GLU A N 1
ATOM 496 C CA . GLU A 1 61 ? 30.361 14.471 -4.014 1.00 92.69 61 GLU A CA 1
ATOM 497 C C . GLU A 1 61 ? 29.409 14.345 -2.824 1.00 92.69 61 GLU A C 1
ATOM 499 O O . GLU A 1 61 ? 28.275 14.826 -2.893 1.00 92.69 61 GLU A O 1
ATOM 504 N N . ARG A 1 62 ? 29.880 13.806 -1.692 1.00 95.38 62 ARG A N 1
ATOM 505 C CA . ARG A 1 62 ? 29.100 13.788 -0.450 1.00 95.38 62 ARG A CA 1
ATOM 506 C C . ARG A 1 62 ? 28.774 15.201 0.031 1.00 95.38 62 ARG A C 1
ATOM 508 O O . ARG A 1 62 ? 27.627 15.467 0.381 1.00 95.38 62 ARG A O 1
ATOM 515 N N . ALA A 1 63 ? 29.754 16.105 0.045 1.00 95.88 63 ALA A N 1
ATOM 516 C CA . ALA A 1 63 ? 29.540 17.492 0.448 1.00 95.88 63 ALA A CA 1
ATOM 517 C C . ALA A 1 63 ? 28.546 18.198 -0.486 1.00 95.88 63 ALA A C 1
ATOM 519 O O . ALA A 1 63 ? 27.636 18.869 -0.002 1.00 95.88 63 ALA A O 1
ATOM 520 N N . LYS A 1 64 ? 28.657 17.984 -1.806 1.00 95.62 64 LYS A N 1
ATOM 521 C CA . LYS A 1 64 ? 27.699 18.503 -2.797 1.00 95.62 64 LYS A CA 1
ATOM 522 C C . LYS A 1 64 ? 26.285 17.979 -2.554 1.00 95.62 64 LYS A C 1
ATOM 524 O O . LYS A 1 64 ? 25.360 18.780 -2.471 1.00 95.62 64 LYS A O 1
ATOM 529 N N . ALA A 1 65 ? 26.110 16.668 -2.381 1.00 95.00 65 ALA A N 1
ATOM 530 C CA . ALA A 1 65 ? 24.801 16.041 -2.172 1.00 95.00 65 ALA A CA 1
ATOM 531 C C . ALA A 1 65 ? 24.080 16.517 -0.892 1.00 95.00 65 ALA A C 1
ATOM 533 O O . ALA A 1 65 ? 22.857 16.405 -0.804 1.00 95.00 65 ALA A O 1
ATOM 534 N N . LEU A 1 66 ? 24.822 17.055 0.084 1.00 96.56 66 LEU A N 1
ATOM 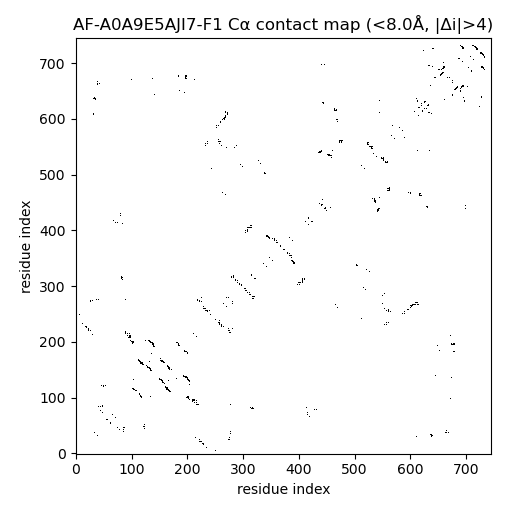535 C CA . LEU A 1 66 ? 24.291 17.639 1.322 1.00 96.56 66 LEU A CA 1
ATOM 536 C C . LEU A 1 66 ? 24.036 19.154 1.234 1.00 96.56 66 LEU A C 1
ATOM 538 O O . LEU A 1 66 ? 23.585 19.756 2.209 1.00 96.56 66 LEU A O 1
ATOM 542 N N . THR A 1 67 ? 24.315 19.792 0.094 1.00 96.94 67 THR A N 1
ATOM 543 C CA . THR A 1 67 ? 23.985 21.210 -0.101 1.00 96.94 67 THR A CA 1
ATOM 544 C C . THR A 1 67 ? 22.474 21.423 -0.170 1.00 96.94 67 THR A C 1
ATOM 546 O O . THR A 1 67 ? 21.719 20.549 -0.600 1.00 96.94 67 THR A O 1
ATOM 549 N N . ARG A 1 68 ? 22.024 22.627 0.208 1.00 96.06 68 ARG A N 1
ATOM 550 C CA . ARG A 1 68 ? 20.603 23.005 0.171 1.00 96.06 68 ARG A CA 1
ATOM 551 C C . ARG A 1 68 ? 19.974 22.773 -1.206 1.00 96.06 68 ARG A C 1
ATOM 553 O O . ARG A 1 68 ? 18.886 22.216 -1.276 1.00 96.06 68 ARG A O 1
ATOM 560 N N . THR A 1 69 ? 20.651 23.172 -2.283 1.00 95.62 69 THR A N 1
ATOM 561 C CA . THR A 1 69 ? 20.137 23.035 -3.656 1.00 95.62 69 THR A CA 1
ATOM 562 C C . THR A 1 69 ? 19.881 21.576 -4.022 1.00 95.62 69 THR A C 1
ATOM 564 O O . THR A 1 69 ? 18.787 21.248 -4.465 1.00 95.62 69 THR A O 1
ATOM 567 N N . GLU A 1 70 ? 20.849 20.694 -3.774 1.00 95.25 70 GLU A N 1
ATOM 568 C CA . GLU A 1 70 ? 20.745 19.272 -4.125 1.00 95.25 70 GLU A CA 1
ATOM 569 C C . GLU A 1 70 ? 19.691 18.543 -3.283 1.00 95.25 70 GLU A C 1
ATOM 571 O O . GLU A 1 70 ? 18.964 17.686 -3.793 1.00 95.25 70 GLU A O 1
ATOM 576 N N . ILE A 1 71 ? 19.568 18.901 -1.997 1.00 95.69 71 ILE A N 1
ATOM 577 C CA . ILE A 1 71 ? 18.518 18.344 -1.139 1.00 95.69 71 ILE A CA 1
ATOM 578 C C . ILE A 1 71 ? 17.137 18.782 -1.623 1.00 95.69 71 ILE A C 1
ATOM 580 O O . ILE A 1 71 ? 16.248 17.940 -1.737 1.00 95.69 71 ILE A O 1
ATOM 584 N N . LEU A 1 72 ? 16.936 20.065 -1.920 1.00 93.44 72 LEU A N 1
ATOM 585 C CA . LEU A 1 72 ? 15.634 20.534 -2.387 1.00 93.44 72 LEU A CA 1
ATOM 586 C C . LEU A 1 72 ? 15.280 19.928 -3.750 1.00 93.44 72 LEU A C 1
ATOM 588 O O . LEU A 1 72 ? 14.164 19.447 -3.907 1.00 93.44 72 LEU A O 1
ATOM 592 N N . ASP A 1 73 ? 16.223 19.845 -4.689 1.00 92.81 73 ASP A N 1
ATOM 593 C CA . ASP A 1 73 ? 15.988 19.210 -5.994 1.00 92.81 73 ASP A CA 1
ATOM 594 C C . ASP A 1 73 ? 15.529 17.746 -5.851 1.00 92.81 73 ASP A C 1
ATOM 596 O O . ASP A 1 73 ? 14.527 17.322 -6.437 1.00 92.81 73 ASP A O 1
ATOM 600 N N . THR A 1 74 ? 16.195 16.999 -4.964 1.00 94.44 74 THR A N 1
ATOM 601 C CA . THR A 1 74 ? 15.905 15.579 -4.735 1.00 94.44 74 THR A CA 1
ATOM 602 C C . THR A 1 74 ? 14.609 15.349 -3.953 1.00 94.44 74 THR A C 1
ATOM 604 O O . THR A 1 74 ? 13.819 14.473 -4.307 1.00 94.44 74 THR A O 1
ATOM 607 N N . TRP A 1 75 ? 14.396 16.084 -2.859 1.00 95.12 75 TRP A N 1
ATOM 608 C CA . TRP A 1 75 ? 13.397 15.739 -1.839 1.00 95.12 75 TRP A CA 1
ATOM 609 C C . TRP A 1 75 ? 12.121 16.588 -1.887 1.00 95.12 75 TRP A C 1
ATOM 611 O O . TRP A 1 75 ? 11.164 16.252 -1.189 1.00 95.12 75 TRP A O 1
ATOM 621 N N . HIS A 1 76 ? 12.078 17.662 -2.686 1.00 91.69 76 HIS A N 1
ATOM 622 C CA . HIS A 1 76 ? 10.902 18.535 -2.793 1.00 91.69 76 HIS A CA 1
ATOM 623 C C . HIS A 1 76 ? 9.793 17.948 -3.678 1.00 91.69 76 HIS A C 1
ATOM 625 O O . HIS A 1 76 ? 8.608 18.108 -3.379 1.00 91.69 76 HIS A O 1
ATOM 631 N N . HIS A 1 77 ? 10.151 17.262 -4.765 1.00 88.00 77 HIS A N 1
ATOM 632 C CA . HIS A 1 77 ? 9.170 16.651 -5.658 1.00 88.00 77 HIS A CA 1
ATOM 633 C C . HIS A 1 77 ? 8.465 15.471 -4.975 1.00 88.00 77 HIS A C 1
ATOM 635 O O . HIS A 1 77 ? 9.113 14.616 -4.364 1.00 88.00 77 HIS A O 1
ATOM 641 N N . ASN A 1 78 ? 7.134 15.428 -5.092 1.00 88.19 78 ASN A N 1
ATOM 642 C CA . ASN A 1 78 ? 6.269 14.463 -4.410 1.00 88.19 78 ASN A CA 1
ATOM 643 C C . ASN A 1 78 ? 6.376 14.520 -2.863 1.00 88.19 78 ASN A C 1
ATOM 645 O O . ASN A 1 78 ? 6.242 13.502 -2.176 1.00 88.19 78 ASN A O 1
ATOM 649 N N . SER A 1 79 ? 6.682 15.696 -2.299 1.00 89.50 79 SER A N 1
ATOM 650 C CA . SER A 1 79 ? 6.836 15.911 -0.849 1.00 89.50 79 SER A CA 1
ATOM 651 C C . SER A 1 79 ? 5.520 15.935 -0.070 1.00 89.50 79 SER A C 1
ATOM 653 O O . SER A 1 79 ? 5.534 15.837 1.155 1.00 89.50 79 SER A O 1
ATOM 655 N N . GLU A 1 80 ? 4.371 15.956 -0.745 1.00 85.94 80 GLU A N 1
ATOM 656 C CA . GLU A 1 80 ? 3.072 15.648 -0.143 1.00 85.94 80 GLU A CA 1
ATOM 657 C C . GLU A 1 80 ? 3.069 14.271 0.541 1.00 85.94 80 GLU A C 1
ATOM 659 O O . GLU A 1 80 ? 2.335 14.022 1.500 1.00 85.94 80 GLU A O 1
ATOM 664 N N . HIS A 1 81 ? 3.948 13.372 0.105 1.00 88.75 81 HIS A N 1
ATOM 665 C CA . HIS A 1 81 ? 4.105 12.058 0.691 1.00 88.75 81 HIS A CA 1
ATOM 666 C C . HIS A 1 81 ? 5.440 11.922 1.435 1.00 88.75 81 HIS A C 1
ATOM 668 O O . HIS A 1 81 ? 6.500 12.053 0.806 1.00 88.75 81 HIS A O 1
ATOM 674 N N . PRO A 1 82 ? 5.398 11.620 2.752 1.00 92.25 82 PRO A N 1
ATOM 675 C CA . PRO A 1 82 ? 6.583 11.384 3.570 1.00 92.25 82 PRO A CA 1
ATOM 676 C C . PRO A 1 82 ? 7.538 10.315 2.998 1.00 92.25 82 PRO A C 1
ATOM 678 O O . PRO A 1 82 ? 7.152 9.494 2.159 1.00 92.25 82 PRO A O 1
ATOM 681 N N . PRO A 1 83 ? 8.818 10.322 3.406 1.00 95.88 83 PRO A N 1
ATOM 682 C CA . PRO A 1 83 ? 9.870 9.675 2.631 1.00 95.88 83 PRO A CA 1
ATOM 683 C C . PRO A 1 83 ? 10.045 8.177 2.905 1.00 95.88 83 PRO A C 1
ATOM 685 O O . PRO A 1 83 ? 10.654 7.504 2.074 1.00 95.88 83 PRO A O 1
ATOM 688 N N . LEU A 1 84 ? 9.564 7.646 4.038 1.00 97.12 84 LEU A N 1
ATOM 689 C CA . LEU A 1 84 ? 9.923 6.307 4.530 1.00 97.12 84 LEU A CA 1
ATOM 690 C C . LEU A 1 84 ? 9.724 5.229 3.471 1.00 97.12 84 LEU A C 1
ATOM 692 O O . LEU A 1 84 ? 10.647 4.486 3.153 1.00 97.12 84 LEU A O 1
ATOM 696 N N . ASP A 1 85 ? 8.522 5.153 2.919 1.00 96.62 85 ASP A N 1
ATOM 697 C CA . ASP A 1 85 ? 8.161 4.100 1.985 1.00 96.62 85 ASP A CA 1
ATOM 698 C C . ASP A 1 85 ? 8.948 4.217 0.677 1.00 96.62 85 ASP A C 1
ATOM 700 O O . ASP A 1 85 ? 9.527 3.234 0.234 1.00 96.62 85 ASP A O 1
ATOM 704 N N . LYS A 1 86 ? 9.091 5.424 0.112 1.00 96.44 86 LYS A N 1
ATOM 705 C CA . LYS A 1 86 ? 9.913 5.656 -1.093 1.00 96.44 86 LYS A CA 1
ATOM 706 C C . LYS A 1 86 ? 11.376 5.260 -0.874 1.00 96.44 86 LYS A C 1
ATOM 708 O O . LYS A 1 86 ? 11.989 4.642 -1.745 1.00 96.44 86 LYS A O 1
ATOM 713 N N . ILE A 1 87 ? 11.925 5.560 0.307 1.00 97.56 87 ILE A N 1
ATOM 714 C CA . ILE A 1 87 ? 13.266 5.123 0.709 1.00 97.56 87 ILE A CA 1
ATOM 715 C C . ILE A 1 87 ? 13.339 3.588 0.730 1.00 97.56 87 ILE A C 1
ATOM 717 O O . ILE A 1 87 ? 14.253 3.012 0.135 1.00 97.56 87 ILE A O 1
ATOM 721 N N . LEU A 1 88 ? 12.380 2.919 1.378 1.00 98.25 88 LEU A N 1
ATOM 722 C CA . LEU A 1 88 ? 12.347 1.458 1.500 1.00 98.25 88 LEU A CA 1
ATOM 723 C C . LEU A 1 88 ? 12.140 0.759 0.151 1.00 98.25 88 LEU A C 1
ATOM 725 O O . LEU A 1 88 ? 12.840 -0.215 -0.133 1.00 98.25 88 LEU A O 1
ATOM 729 N N . PHE A 1 89 ? 11.232 1.263 -0.691 1.00 98.12 89 PHE A N 1
ATOM 730 C CA . PHE A 1 89 ? 11.006 0.787 -2.058 1.00 98.12 89 PHE A CA 1
ATOM 731 C C . PHE A 1 89 ? 12.309 0.848 -2.848 1.00 98.12 89 PHE A C 1
ATOM 733 O O . PHE A 1 89 ? 12.732 -0.157 -3.419 1.00 98.12 89 PHE A O 1
ATOM 740 N N . GLY A 1 90 ? 13.004 1.987 -2.796 1.00 97.75 90 GLY A N 1
ATOM 741 C CA . GLY A 1 90 ? 14.279 2.179 -3.473 1.00 97.75 90 GLY A CA 1
ATOM 742 C C . GLY A 1 90 ? 15.363 1.222 -2.975 1.00 97.75 90 GLY A C 1
ATOM 743 O O . GLY A 1 90 ? 16.038 0.584 -3.782 1.00 97.75 90 GLY A O 1
ATOM 744 N N . PHE A 1 91 ? 15.525 1.067 -1.657 1.00 97.75 91 PHE A N 1
ATOM 745 C CA . PHE A 1 91 ? 16.527 0.146 -1.109 1.00 97.75 91 PHE A CA 1
ATOM 746 C C . PHE A 1 91 ? 16.236 -1.304 -1.500 1.00 97.75 91 PHE A C 1
ATOM 748 O O . PHE A 1 91 ? 17.152 -2.035 -1.881 1.00 97.75 91 PHE A O 1
ATOM 755 N N . SER A 1 92 ? 14.967 -1.714 -1.455 1.00 98.12 92 SER A N 1
ATOM 756 C CA . SER A 1 92 ? 14.562 -3.054 -1.871 1.00 98.12 92 SER A CA 1
ATOM 757 C C . SER A 1 92 ? 14.792 -3.279 -3.363 1.00 98.12 92 SER A C 1
ATOM 759 O O . SER A 1 92 ? 15.374 -4.291 -3.746 1.00 98.12 92 SER A O 1
ATOM 761 N N . TRP A 1 93 ? 14.444 -2.308 -4.204 1.00 97.75 93 TRP A N 1
ATOM 762 C C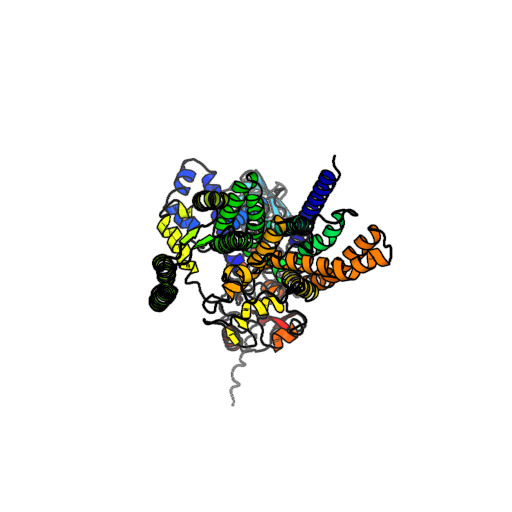A . TRP A 1 93 ? 14.716 -2.334 -5.637 1.00 97.75 93 TRP A CA 1
ATOM 763 C C . TRP A 1 93 ? 16.206 -2.409 -5.973 1.00 97.75 93 TRP A C 1
ATOM 765 O O . TRP A 1 93 ? 16.614 -3.209 -6.822 1.00 97.75 93 TRP A O 1
ATOM 775 N N . ARG A 1 94 ? 17.043 -1.616 -5.295 1.00 96.00 94 ARG A N 1
ATOM 776 C CA . ARG A 1 94 ? 18.497 -1.630 -5.493 1.00 96.00 94 ARG A CA 1
ATOM 777 C C . ARG A 1 94 ? 19.084 -2.988 -5.109 1.00 96.00 94 ARG A C 1
ATOM 779 O O . ARG A 1 94 ? 19.896 -3.505 -5.865 1.00 96.00 94 ARG A O 1
ATOM 786 N N . ALA A 1 95 ? 18.647 -3.569 -3.989 1.00 95.88 95 ALA A N 1
ATOM 787 C CA . ALA A 1 95 ? 19.191 -4.819 -3.457 1.00 95.88 95 ALA A CA 1
ATOM 788 C C . ALA A 1 95 ? 18.648 -6.092 -4.133 1.00 95.88 95 ALA A C 1
ATOM 790 O O . ALA A 1 95 ? 19.394 -7.052 -4.310 1.00 95.88 95 ALA A O 1
ATOM 791 N N . LEU A 1 96 ? 17.356 -6.126 -4.481 1.00 96.88 96 LEU A N 1
ATOM 792 C CA . LEU A 1 96 ? 16.651 -7.346 -4.905 1.00 96.88 96 LEU A CA 1
ATOM 793 C C . LEU A 1 96 ? 16.213 -7.336 -6.376 1.00 96.88 96 LEU A C 1
ATOM 795 O O . LEU A 1 96 ? 15.904 -8.396 -6.928 1.00 96.88 96 LEU A O 1
ATOM 799 N N . GLY A 1 97 ? 16.146 -6.161 -7.007 1.00 95.94 97 GLY A N 1
ATOM 800 C CA . GLY A 1 97 ? 15.585 -5.989 -8.345 1.00 95.94 97 GLY A CA 1
ATOM 801 C C . GLY A 1 97 ? 16.570 -6.332 -9.459 1.00 95.94 97 GLY A C 1
ATOM 802 O O . GLY A 1 97 ? 17.618 -5.694 -9.590 1.00 95.94 97 GLY A O 1
ATOM 803 N N . ARG A 1 98 ? 16.196 -7.288 -10.314 1.00 94.19 98 ARG A N 1
ATOM 804 C CA . ARG A 1 98 ? 16.856 -7.574 -11.593 1.00 94.19 98 ARG A CA 1
ATOM 805 C C . ARG A 1 98 ? 16.568 -6.457 -12.580 1.00 94.19 98 ARG A C 1
ATOM 807 O O . ARG A 1 98 ? 15.429 -6.284 -12.999 1.00 94.19 98 ARG A O 1
ATOM 814 N N . LYS A 1 99 ? 17.620 -5.755 -12.979 1.00 93.94 99 LYS A N 1
ATOM 815 C CA . LYS A 1 99 ? 17.564 -4.640 -13.922 1.00 93.94 99 LYS A CA 1
ATOM 816 C C . LYS A 1 99 ? 17.903 -5.170 -15.308 1.00 93.94 99 LYS A C 1
ATOM 818 O O . LYS A 1 99 ? 19.069 -5.434 -15.593 1.00 93.94 99 LYS A O 1
ATOM 823 N N . LEU A 1 100 ? 16.871 -5.404 -16.116 1.00 93.94 100 LEU A N 1
ATOM 824 C CA . LEU A 1 100 ? 17.025 -5.716 -17.534 1.00 93.94 100 LEU A CA 1
ATOM 825 C C . LEU A 1 100 ? 17.238 -4.399 -18.276 1.00 93.94 100 LEU A C 1
ATOM 827 O O . LEU A 1 100 ? 16.457 -3.462 -18.103 1.00 93.94 100 LEU A O 1
ATOM 831 N N . ARG A 1 101 ? 18.329 -4.290 -19.030 1.00 94.19 101 ARG A N 1
ATOM 832 C CA . ARG A 1 101 ? 18.677 -3.059 -19.751 1.00 94.19 101 ARG A CA 1
ATOM 833 C C . ARG A 1 101 ? 18.918 -3.347 -21.221 1.00 94.19 101 ARG A C 1
ATOM 835 O O . ARG A 1 101 ? 19.482 -4.399 -21.525 1.00 94.19 101 ARG A O 1
ATOM 842 N N . PRO A 1 102 ?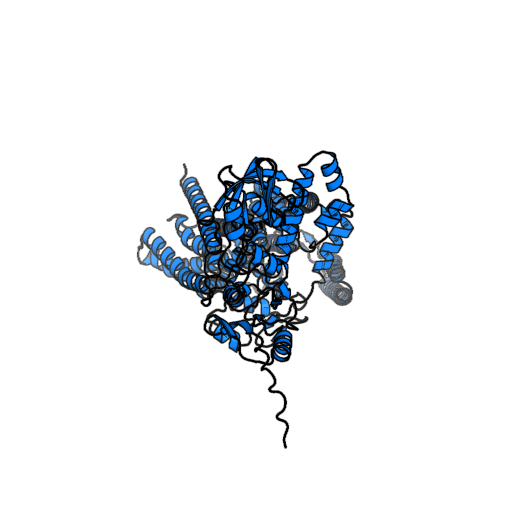 18.492 -2.463 -22.131 1.00 92.56 102 PRO A N 1
ATOM 843 C CA . PRO A 1 102 ? 18.664 -2.696 -23.553 1.00 92.56 102 PRO A CA 1
ATOM 844 C C . PRO A 1 102 ? 20.150 -2.760 -23.920 1.00 92.56 102 PRO A C 1
ATOM 846 O O . PRO A 1 102 ? 20.988 -2.023 -23.393 1.00 92.56 102 PRO A O 1
ATOM 849 N N . VAL A 1 103 ? 20.463 -3.668 -24.839 1.00 93.44 103 VAL A N 1
ATOM 850 C CA . VAL A 1 103 ? 21.764 -3.734 -25.503 1.00 93.44 103 VAL A CA 1
ATOM 851 C C . VAL A 1 103 ? 21.713 -2.865 -26.751 1.00 93.44 103 VAL A C 1
ATOM 853 O O . VAL A 1 103 ? 20.865 -3.084 -27.613 1.00 93.44 103 VAL A O 1
ATOM 856 N N . GLU A 1 104 ? 22.635 -1.913 -26.868 1.00 86.50 104 GLU A N 1
ATOM 857 C CA . GLU A 1 104 ? 22.635 -0.965 -27.984 1.00 86.50 104 GLU A CA 1
ATOM 858 C C . GLU A 1 104 ? 23.568 -1.412 -29.113 1.00 86.50 104 GLU A C 1
ATOM 860 O O . GLU A 1 104 ? 23.142 -1.603 -30.254 1.00 86.50 104 GLU A O 1
ATOM 865 N N . ARG A 1 105 ? 24.863 -1.580 -28.814 1.00 88.19 105 ARG A N 1
ATOM 866 C CA . ARG A 1 105 ? 25.886 -1.738 -29.854 1.00 88.19 105 ARG A CA 1
ATOM 867 C C . ARG A 1 105 ? 26.918 -2.798 -29.509 1.00 88.19 105 ARG A C 1
ATOM 869 O O . ARG A 1 105 ? 27.556 -2.742 -28.465 1.00 88.19 105 ARG A O 1
ATOM 876 N N . PHE A 1 106 ? 27.152 -3.707 -30.455 1.00 90.38 106 PHE A N 1
ATOM 877 C CA . PHE A 1 106 ? 28.260 -4.662 -30.415 1.00 90.38 106 PHE A CA 1
ATOM 878 C C . PHE A 1 106 ? 29.468 -4.135 -31.195 1.00 90.38 106 PHE A C 1
ATOM 880 O O . PHE A 1 106 ? 29.332 -3.734 -32.360 1.00 90.38 106 PHE A O 1
ATOM 887 N N . ARG A 1 107 ? 30.657 -4.181 -30.593 1.00 87.75 107 ARG A N 1
ATOM 888 C CA . ARG A 1 107 ? 31.918 -3.672 -31.150 1.00 87.75 107 ARG A CA 1
ATOM 889 C C . ARG A 1 107 ? 33.004 -4.748 -31.088 1.00 87.75 107 ARG A C 1
ATOM 891 O O . ARG A 1 107 ? 33.088 -5.478 -30.110 1.00 87.75 107 ARG A O 1
ATOM 898 N N . ASP A 1 108 ? 33.853 -4.788 -32.110 1.00 83.06 108 ASP A N 1
ATOM 899 C CA . ASP A 1 108 ? 35.122 -5.519 -32.086 1.00 83.06 108 ASP A CA 1
ATOM 900 C C . ASP A 1 108 ? 36.239 -4.475 -32.125 1.00 83.06 108 ASP A C 1
ATOM 902 O O . ASP A 1 108 ? 36.374 -3.752 -33.115 1.00 83.06 108 ASP A O 1
ATOM 906 N N . ALA A 1 109 ? 36.992 -4.332 -31.035 1.00 75.44 109 ALA A N 1
ATOM 907 C CA . ALA A 1 109 ? 38.036 -3.317 -30.906 1.00 75.44 109 ALA A CA 1
ATOM 908 C C . ALA A 1 109 ? 39.308 -3.943 -30.325 1.00 75.44 109 ALA A C 1
ATOM 910 O O . ALA A 1 109 ? 39.317 -4.394 -29.186 1.00 75.44 109 ALA A O 1
ATOM 911 N N . GLY A 1 110 ? 40.389 -3.995 -31.110 1.00 66.06 110 GLY A N 1
ATOM 912 C CA . GLY A 1 110 ? 41.692 -4.479 -30.630 1.00 66.06 110 GLY A CA 1
ATOM 913 C C . GLY A 1 110 ? 41.722 -5.947 -30.174 1.00 66.06 110 GLY A C 1
ATOM 914 O O . GLY A 1 110 ? 42.567 -6.302 -29.362 1.00 66.06 110 GLY A O 1
ATOM 915 N N . GLY A 1 111 ? 40.805 -6.792 -30.663 1.00 75.75 111 GLY A N 1
ATOM 916 C CA . GLY A 1 111 ? 40.650 -8.189 -30.227 1.00 75.75 111 GLY A CA 1
ATOM 917 C C . GLY A 1 111 ? 39.641 -8.391 -29.088 1.00 75.75 111 GLY A C 1
ATOM 918 O O . GLY A 1 111 ? 39.213 -9.523 -28.861 1.00 75.75 111 GLY A O 1
ATOM 919 N N . ASP A 1 112 ? 39.197 -7.308 -28.442 1.00 82.00 112 ASP A N 1
ATOM 920 C CA . ASP A 1 112 ? 38.129 -7.328 -27.445 1.00 82.00 112 ASP A CA 1
ATOM 921 C C . ASP A 1 112 ? 36.748 -7.244 -28.111 1.00 82.00 112 ASP A C 1
ATOM 923 O O . ASP A 1 112 ? 36.494 -6.395 -28.973 1.00 82.00 112 ASP A O 1
ATOM 927 N N . ARG A 1 113 ? 35.835 -8.115 -27.666 1.00 92.38 113 ARG A N 1
ATOM 928 C CA . ARG A 1 113 ? 34.432 -8.162 -28.098 1.00 92.38 113 ARG A CA 1
ATOM 929 C C . ARG A 1 113 ? 33.592 -7.416 -27.071 1.00 92.38 113 ARG A C 1
ATOM 931 O O . ARG A 1 113 ? 33.354 -7.927 -25.978 1.00 92.38 113 ARG A O 1
ATOM 938 N N . LEU A 1 114 ? 33.190 -6.195 -27.395 1.00 94.38 114 LEU A N 1
ATOM 939 C CA . LEU A 1 114 ? 32.547 -5.271 -26.464 1.00 94.38 114 LEU A CA 1
ATOM 940 C C . LEU A 1 114 ? 31.066 -5.086 -26.788 1.00 94.38 114 LEU A C 1
ATOM 942 O O . LEU A 1 114 ? 30.649 -5.170 -27.947 1.00 94.38 114 LEU A O 1
ATOM 946 N N . VAL A 1 115 ? 30.275 -4.791 -25.763 1.00 95.00 115 VAL A N 1
ATOM 947 C CA . VAL A 1 115 ? 28.868 -4.420 -25.905 1.00 95.00 115 VAL A CA 1
ATOM 948 C C . VAL A 1 115 ? 28.507 -3.255 -24.991 1.00 95.00 115 VAL A C 1
ATOM 950 O O . VAL A 1 115 ? 28.912 -3.226 -23.828 1.00 95.00 115 VAL A O 1
ATOM 953 N N . ASP A 1 116 ? 27.756 -2.303 -25.540 1.00 94.56 116 ASP A N 1
ATOM 954 C CA . ASP A 1 116 ? 27.285 -1.111 -24.836 1.00 94.56 116 ASP A CA 1
ATOM 955 C C . ASP A 1 116 ? 25.886 -1.338 -24.250 1.00 94.56 116 ASP A C 1
ATOM 957 O O . ASP A 1 116 ? 24.966 -1.783 -24.946 1.00 94.56 116 ASP A O 1
ATOM 961 N N . ILE A 1 117 ? 25.747 -1.030 -22.961 1.00 94.75 117 ILE A N 1
ATOM 962 C CA . ILE A 1 117 ? 24.496 -1.069 -22.199 1.00 94.75 117 ILE A CA 1
ATOM 963 C C . ILE A 1 117 ? 24.144 0.368 -21.816 1.00 94.75 117 ILE A C 1
ATOM 965 O O . ILE A 1 117 ? 24.961 1.050 -21.191 1.00 94.75 117 ILE A O 1
ATOM 969 N N . LEU A 1 118 ? 22.937 0.810 -22.169 1.00 88.00 118 LEU A N 1
ATOM 970 C CA . LEU A 1 118 ? 22.424 2.154 -21.889 1.00 88.00 118 LEU A CA 1
ATOM 971 C C . LEU A 1 118 ? 21.362 2.154 -20.776 1.00 88.00 118 LEU A C 1
ATOM 973 O O . LEU A 1 118 ? 21.091 1.129 -20.148 1.00 88.00 118 LEU A O 1
ATOM 977 N N . GLU A 1 119 ? 20.764 3.328 -20.549 1.00 87.31 119 GLU A N 1
ATOM 978 C CA . GLU A 1 119 ? 19.644 3.556 -19.625 1.00 87.31 119 GLU A CA 1
ATOM 979 C C . GLU A 1 119 ? 19.981 3.192 -18.174 1.00 87.31 119 GLU A C 1
ATOM 981 O O . GLU A 1 119 ? 19.155 2.674 -17.415 1.00 87.31 119 GLU A O 1
ATOM 986 N N . LEU A 1 120 ? 21.227 3.462 -17.779 1.00 91.69 120 LEU A N 1
ATOM 987 C CA . LEU A 1 120 ? 21.673 3.267 -16.410 1.00 91.69 120 LEU A CA 1
ATOM 988 C C . LEU A 1 120 ? 21.549 4.560 -15.602 1.00 91.69 120 LEU A C 1
ATOM 990 O O . LEU A 1 120 ? 21.843 5.648 -16.077 1.00 91.69 120 LEU A O 1
ATOM 994 N N . GLY A 1 121 ? 21.151 4.428 -14.342 1.00 91.44 121 GLY A N 1
ATOM 995 C CA . GLY A 1 121 ? 21.311 5.450 -13.311 1.00 91.44 121 GLY A CA 1
ATOM 996 C C . GLY A 1 121 ? 22.416 5.071 -12.318 1.00 91.44 121 GLY A C 1
ATOM 997 O O . GLY A 1 121 ? 22.840 3.909 -12.291 1.00 91.44 121 GLY A O 1
ATOM 998 N N . PRO A 1 122 ? 22.873 5.995 -11.453 1.00 91.19 122 PRO A N 1
ATOM 999 C CA . PRO A 1 122 ? 23.872 5.709 -10.415 1.00 91.19 122 PRO A CA 1
ATOM 1000 C C . PRO A 1 122 ? 23.546 4.480 -9.548 1.00 91.19 122 PRO A C 1
ATOM 1002 O O . PRO A 1 122 ? 24.424 3.673 -9.249 1.00 91.19 122 PRO A O 1
ATOM 1005 N N . ALA A 1 123 ? 22.274 4.280 -9.191 1.00 93.62 123 ALA A N 1
ATOM 1006 C CA . ALA A 1 123 ? 21.828 3.160 -8.362 1.00 93.62 123 ALA A CA 1
ATOM 1007 C C . ALA A 1 123 ? 21.524 1.855 -9.130 1.00 93.62 123 ALA A C 1
ATOM 1009 O O . ALA A 1 123 ? 21.103 0.875 -8.512 1.00 93.62 123 ALA A O 1
ATOM 1010 N N . HIS A 1 124 ? 21.728 1.797 -10.455 1.00 92.62 124 HIS A N 1
ATOM 1011 C CA . HIS A 1 124 ? 21.370 0.617 -11.267 1.00 92.62 124 HIS A CA 1
ATOM 1012 C C . HIS A 1 124 ? 22.359 -0.552 -11.176 1.00 92.62 124 HIS A C 1
ATOM 1014 O O . HIS A 1 124 ? 22.077 -1.616 -11.719 1.00 92.62 124 HIS A O 1
ATOM 1020 N N . GLY A 1 125 ? 23.490 -0.393 -10.487 1.00 92.25 125 GLY A N 1
ATOM 1021 C CA . GLY A 1 125 ? 24.550 -1.404 -10.465 1.00 92.25 125 GLY A CA 1
ATOM 1022 C C . GLY A 1 125 ? 25.416 -1.332 -11.723 1.00 92.25 125 GLY A C 1
ATOM 1023 O O . GLY A 1 125 ? 25.761 -0.231 -12.170 1.00 92.25 125 GLY A O 1
ATOM 1024 N N . PHE A 1 126 ? 25.769 -2.496 -12.270 1.00 95.06 126 PHE A N 1
ATOM 1025 C CA . PHE A 1 126 ? 26.741 -2.679 -13.349 1.00 95.06 126 PHE A CA 1
ATOM 1026 C C . PHE A 1 126 ? 28.097 -2.069 -12.978 1.00 95.06 126 PHE A C 1
ATOM 1028 O O . PHE A 1 126 ? 28.678 -1.295 -13.735 1.00 95.06 126 PHE A O 1
ATOM 1035 N N . ALA A 1 127 ? 28.571 -2.362 -11.764 1.00 93.75 127 ALA A N 1
ATOM 1036 C CA . ALA A 1 127 ? 29.890 -1.926 -11.317 1.00 93.75 127 ALA A CA 1
ATOM 1037 C C . ALA A 1 127 ? 30.989 -2.582 -12.168 1.00 93.75 127 ALA A C 1
ATOM 1039 O O . ALA A 1 127 ? 30.812 -3.698 -12.653 1.00 93.75 127 ALA A O 1
ATOM 1040 N N . VAL A 1 128 ? 32.133 -1.912 -12.325 1.00 96.38 128 VAL A N 1
ATOM 1041 C CA . VAL A 1 128 ? 33.303 -2.503 -12.995 1.00 96.38 128 VAL A CA 1
ATOM 1042 C C . VAL A 1 128 ? 33.671 -3.822 -12.307 1.00 96.38 128 VAL A C 1
ATOM 1044 O O . VAL A 1 128 ? 33.716 -3.893 -11.079 1.00 96.38 128 VAL A O 1
ATOM 1047 N N . GLY A 1 129 ? 33.882 -4.869 -13.100 1.00 96.56 129 GLY A N 1
ATOM 1048 C CA . GLY A 1 129 ? 34.105 -6.236 -12.631 1.00 96.56 129 GLY A CA 1
ATOM 1049 C C . GLY A 1 129 ? 32.833 -7.066 -12.425 1.00 96.56 129 GLY A C 1
ATOM 1050 O O . GLY A 1 129 ? 32.913 -8.258 -12.128 1.00 96.56 129 GLY A O 1
ATOM 1051 N N . ALA A 1 130 ? 31.639 -6.481 -12.572 1.00 96.19 130 ALA A N 1
ATOM 1052 C CA . ALA A 1 130 ? 30.399 -7.227 -12.402 1.00 96.19 130 ALA A CA 1
ATOM 1053 C C . ALA A 1 130 ? 30.173 -8.204 -13.575 1.00 96.19 130 ALA A C 1
ATOM 1055 O O . ALA A 1 130 ? 30.265 -7.799 -14.741 1.00 96.19 130 ALA A O 1
ATOM 1056 N N . PRO A 1 131 ? 29.825 -9.476 -13.305 1.00 96.94 131 PRO A N 1
ATOM 1057 C CA . PRO A 1 131 ? 29.460 -10.422 -14.350 1.00 96.94 131 PRO A CA 1
ATOM 1058 C C . PRO A 1 131 ? 28.088 -10.070 -14.935 1.00 96.94 131 PRO A C 1
ATOM 1060 O O . PRO A 1 131 ? 27.116 -9.868 -14.206 1.00 96.94 131 PRO A O 1
ATOM 1063 N N . VAL A 1 132 ? 27.978 -10.061 -16.261 1.00 96.81 132 VAL A N 1
ATOM 1064 C CA . VAL A 1 132 ? 26.755 -9.701 -16.991 1.00 96.81 132 VAL A CA 1
ATOM 1065 C C . VAL A 1 132 ? 26.385 -10.807 -17.969 1.00 96.81 132 VAL A C 1
ATOM 1067 O O . VAL A 1 132 ? 27.236 -11.348 -18.672 1.00 96.81 132 VAL A O 1
ATOM 1070 N N . ALA A 1 133 ? 25.100 -11.149 -18.022 1.00 96.31 133 ALA A N 1
ATOM 1071 C CA . ALA A 1 133 ? 24.544 -12.022 -19.046 1.00 96.31 133 ALA A CA 1
ATOM 1072 C C . ALA A 1 133 ? 23.836 -11.186 -20.118 1.00 96.31 133 ALA A C 1
ATOM 1074 O O . ALA A 1 133 ? 23.004 -10.339 -19.794 1.00 96.31 133 ALA A O 1
ATOM 1075 N N . ILE A 1 134 ? 24.140 -11.465 -21.384 1.00 96.50 134 ILE A N 1
ATOM 1076 C CA . ILE A 1 134 ? 23.414 -10.943 -22.543 1.00 96.50 134 ILE A CA 1
ATOM 1077 C C . ILE A 1 134 ? 22.322 -11.944 -22.908 1.00 96.50 134 ILE A C 1
ATOM 1079 O O . ILE A 1 134 ? 22.584 -13.140 -23.062 1.00 96.50 134 ILE A O 1
ATOM 1083 N N . LEU A 1 135 ? 21.097 -11.454 -23.025 1.00 95.75 135 LEU A N 1
ATOM 1084 C CA . LEU A 1 135 ? 19.880 -12.222 -23.233 1.00 95.75 135 LEU A CA 1
ATOM 1085 C C . LEU A 1 135 ? 19.326 -11.963 -24.636 1.00 95.75 135 LEU A C 1
ATOM 1087 O O . LEU A 1 135 ? 19.338 -10.835 -25.121 1.00 95.75 135 LEU A O 1
ATOM 1091 N N . SER A 1 136 ? 18.795 -13.011 -25.260 1.00 94.44 136 SER A N 1
ATOM 1092 C CA . SER A 1 136 ? 18.030 -12.943 -26.512 1.00 94.44 136 SER A CA 1
ATOM 1093 C C . SER A 1 136 ? 16.753 -12.109 -26.363 1.00 94.44 136 SER A C 1
ATOM 1095 O O . SER A 1 136 ? 16.272 -11.969 -25.239 1.00 94.44 136 SER A O 1
ATOM 1097 N N . PRO A 1 137 ? 16.169 -11.582 -27.454 1.00 93.38 137 PRO A N 1
ATOM 1098 C CA . PRO A 1 137 ? 14.908 -10.838 -27.411 1.00 93.38 137 PRO A CA 1
ATOM 1099 C C . PRO A 1 137 ? 13.769 -11.558 -26.683 1.00 93.38 137 PRO A C 1
ATOM 1101 O O . PRO A 1 137 ? 13.658 -12.783 -26.739 1.00 93.38 137 PRO A O 1
ATOM 1104 N N . GLN A 1 138 ? 12.893 -10.800 -26.019 1.00 92.56 138 GLN A N 1
ATOM 1105 C CA . GLN A 1 138 ? 11.633 -11.345 -25.505 1.00 92.56 138 GLN A CA 1
ATOM 1106 C C . GLN A 1 138 ? 10.605 -11.447 -26.620 1.00 92.56 138 GLN A C 1
ATOM 1108 O O . GLN A 1 138 ? 10.378 -10.471 -27.329 1.00 92.56 138 GLN A O 1
ATOM 1113 N N . LEU A 1 139 ? 9.914 -12.581 -26.719 1.00 90.88 139 LEU A N 1
ATOM 1114 C CA . LEU A 1 139 ? 8.810 -12.759 -27.660 1.00 90.88 139 LEU A CA 1
ATOM 1115 C C . LEU A 1 139 ? 7.454 -12.525 -26.983 1.00 90.88 139 LEU A C 1
ATOM 1117 O O . LEU A 1 139 ? 7.255 -12.852 -25.809 1.00 90.88 139 LEU A O 1
ATOM 1121 N N . VAL A 1 140 ? 6.511 -11.957 -27.732 1.00 89.44 140 VAL A N 1
ATOM 1122 C CA . VAL A 1 140 ? 5.100 -11.857 -27.344 1.00 89.44 140 VAL A CA 1
ATOM 1123 C C . VAL A 1 140 ? 4.537 -13.274 -27.203 1.00 89.44 140 VAL A C 1
ATOM 1125 O O . VAL A 1 140 ? 4.805 -14.143 -28.025 1.00 89.44 140 VAL A O 1
ATOM 1128 N N . GLY A 1 141 ? 3.775 -13.524 -26.136 1.00 84.25 141 GLY A N 1
ATOM 1129 C CA . GLY A 1 141 ? 3.245 -14.855 -25.815 1.00 84.25 141 GLY A CA 1
ATOM 1130 C C . GLY A 1 141 ? 4.193 -15.746 -25.003 1.00 84.25 141 GLY A C 1
ATOM 1131 O O . GLY A 1 141 ? 3.764 -16.790 -24.519 1.00 84.25 141 GLY A O 1
ATOM 1132 N N . GLN A 1 142 ? 5.448 -15.334 -24.784 1.00 86.94 142 GLN A N 1
ATOM 1133 C CA . GLN A 1 142 ? 6.355 -16.003 -23.845 1.00 86.94 142 GLN A CA 1
ATOM 1134 C C . GLN A 1 142 ? 6.396 -15.285 -22.482 1.00 86.94 142 GLN A C 1
ATOM 1136 O O . GLN A 1 142 ? 6.152 -14.076 -22.406 1.00 86.94 142 GLN A O 1
ATOM 1141 N N . PRO A 1 143 ? 6.729 -15.979 -21.376 1.00 85.75 143 PRO A N 1
ATOM 1142 C CA . PRO A 1 143 ? 6.908 -15.332 -20.077 1.00 85.75 143 PRO A CA 1
ATOM 1143 C C . PRO A 1 143 ? 8.012 -14.269 -20.111 1.00 85.75 143 PRO A C 1
ATOM 1145 O O . PRO A 1 143 ? 9.068 -14.480 -20.707 1.00 85.75 143 PRO A O 1
ATOM 1148 N N . ALA A 1 144 ? 7.800 -13.142 -19.430 1.00 83.94 144 ALA A N 1
ATOM 1149 C CA . ALA A 1 144 ? 8.819 -12.108 -19.252 1.00 83.94 144 ALA A CA 1
ATOM 1150 C C . ALA A 1 144 ? 9.855 -12.550 -18.198 1.00 83.94 144 ALA A C 1
ATOM 1152 O O . ALA A 1 144 ? 9.887 -12.066 -17.069 1.00 83.94 144 ALA A O 1
ATOM 1153 N N . SER A 1 145 ? 10.648 -13.567 -18.540 1.00 85.69 145 SER A N 1
ATOM 1154 C CA . SER A 1 145 ? 11.658 -14.171 -17.668 1.00 85.69 145 SER A CA 1
ATOM 1155 C C . SER A 1 145 ? 13.039 -14.089 -18.316 1.00 85.69 145 SER A C 1
ATOM 1157 O O . SER A 1 145 ? 13.144 -14.237 -19.533 1.00 85.69 145 SER A O 1
ATOM 1159 N N . PRO A 1 146 ? 14.118 -13.883 -17.543 1.00 88.62 146 PRO A N 1
ATOM 1160 C CA . PRO A 1 146 ? 15.482 -14.011 -18.054 1.00 88.62 146 PRO A CA 1
ATOM 1161 C C . PRO A 1 146 ? 15.911 -15.479 -18.241 1.00 88.62 146 PRO A C 1
ATOM 1163 O O . PRO A 1 146 ? 16.878 -15.764 -18.950 1.00 88.62 146 PRO A O 1
ATOM 1166 N N . THR A 1 147 ? 15.224 -16.428 -17.599 1.00 88.94 147 THR A N 1
ATOM 1167 C CA . THR A 1 147 ? 15.586 -17.849 -17.631 1.00 88.94 147 THR A CA 1
ATOM 1168 C C . THR A 1 147 ? 15.478 -18.414 -19.048 1.00 88.94 147 THR A C 1
ATOM 1170 O O . THR A 1 147 ? 14.469 -18.228 -19.717 1.00 88.94 147 THR A O 1
ATOM 1173 N N . GLY A 1 148 ? 16.515 -19.127 -19.499 1.00 89.50 148 GLY A N 1
ATOM 1174 C CA . GLY A 1 148 ? 16.538 -19.775 -20.817 1.00 89.50 148 GLY A CA 1
ATOM 1175 C C . GLY A 1 148 ? 16.869 -18.853 -21.996 1.00 89.50 148 GLY A C 1
ATOM 1176 O O . GLY A 1 148 ? 16.976 -19.339 -23.115 1.00 89.50 148 GLY A O 1
ATOM 1177 N N . ARG A 1 149 ? 17.080 -17.549 -21.765 1.00 93.88 149 ARG A N 1
ATOM 1178 C CA . ARG A 1 149 ? 17.372 -16.567 -22.827 1.00 93.88 149 ARG A CA 1
ATOM 1179 C C . ARG A 1 149 ? 18.846 -16.203 -22.984 1.00 93.88 149 ARG A C 1
ATOM 1181 O O . ARG A 1 149 ? 19.170 -15.441 -23.891 1.00 93.88 149 ARG A O 1
ATOM 1188 N N . GLN A 1 150 ? 19.727 -16.705 -22.124 1.00 95.31 150 GLN A N 1
ATOM 1189 C CA . GLN A 1 150 ? 21.144 -16.342 -22.119 1.00 95.31 150 GLN A CA 1
ATOM 1190 C C . GLN A 1 150 ? 21.844 -16.731 -23.430 1.00 95.31 150 GLN A C 1
ATOM 1192 O O . GLN A 1 150 ? 21.857 -17.899 -23.808 1.00 95.31 150 GLN A O 1
ATOM 1197 N N . LEU A 1 151 ? 22.477 -15.751 -24.074 1.00 94.88 151 LEU A N 1
ATOM 1198 C CA . LEU A 1 151 ? 23.285 -15.922 -25.281 1.00 94.88 151 LEU A CA 1
ATOM 1199 C C . LEU A 1 151 ? 24.777 -15.997 -24.955 1.00 94.88 151 LEU A C 1
ATOM 1201 O O . LEU A 1 151 ? 25.471 -16.902 -25.411 1.00 94.88 151 LEU A O 1
ATOM 1205 N N . VAL A 1 152 ? 25.273 -15.047 -24.159 1.00 95.38 152 VAL A N 1
ATOM 1206 C CA . VAL A 1 152 ? 26.692 -14.936 -23.805 1.00 95.38 152 VAL A CA 1
ATOM 1207 C C . VAL A 1 152 ? 26.865 -14.270 -22.442 1.00 95.38 152 VAL A C 1
ATOM 1209 O O . VAL A 1 152 ? 25.970 -13.575 -21.963 1.00 95.38 152 VAL A O 1
ATOM 1212 N N . ILE A 1 153 ? 28.010 -14.508 -21.806 1.00 95.38 153 ILE A N 1
ATOM 1213 C CA . ILE A 1 153 ? 28.411 -13.871 -20.550 1.00 95.38 153 ILE A CA 1
ATOM 1214 C C . ILE A 1 153 ? 29.611 -12.964 -20.825 1.00 95.38 153 ILE A C 1
ATOM 1216 O O . ILE A 1 153 ? 30.466 -13.281 -21.656 1.00 95.38 153 ILE A O 1
ATOM 1220 N N . GLY A 1 154 ? 29.667 -11.848 -20.114 1.00 95.69 154 GLY A N 1
ATOM 1221 C CA . GLY A 1 154 ? 30.806 -10.950 -20.084 1.00 95.69 154 GLY A CA 1
ATOM 1222 C C . GLY A 1 154 ? 31.004 -10.325 -18.711 1.00 95.69 154 GLY A C 1
ATOM 1223 O O . GLY A 1 154 ? 30.333 -10.682 -17.741 1.00 95.69 154 GLY A O 1
ATOM 1224 N N . GLU A 1 155 ? 31.921 -9.374 -18.656 1.00 97.25 155 GLU A N 1
ATOM 1225 C CA . GLU A 1 155 ? 32.268 -8.610 -17.463 1.00 97.25 155 GLU A CA 1
ATOM 1226 C C . GLU A 1 155 ? 32.268 -7.114 -17.783 1.00 97.25 155 GLU A C 1
ATOM 1228 O O . GLU A 1 155 ? 32.716 -6.708 -18.859 1.00 97.25 155 GLU A O 1
ATOM 1233 N N . VAL A 1 156 ? 31.749 -6.289 -16.873 1.00 97.56 156 VAL A N 1
ATOM 1234 C CA . VAL A 1 156 ? 31.779 -4.829 -17.030 1.00 97.56 156 VAL A CA 1
ATOM 1235 C C . VAL A 1 156 ? 33.221 -4.329 -16.934 1.00 97.56 156 VAL A C 1
ATOM 1237 O O . VAL A 1 156 ? 33.874 -4.516 -15.912 1.00 97.56 156 VAL A O 1
ATOM 1240 N N . VAL A 1 157 ? 33.698 -3.647 -17.973 1.00 97.00 157 VAL A N 1
ATOM 1241 C CA . VAL A 1 157 ? 35.049 -3.062 -18.034 1.00 97.00 157 VAL A CA 1
ATOM 1242 C C . VAL A 1 157 ? 35.051 -1.549 -17.855 1.00 97.00 157 VAL A C 1
ATOM 1244 O O . VAL A 1 157 ? 36.015 -0.998 -17.333 1.00 97.00 157 VAL A O 1
ATOM 1247 N N . GLU A 1 158 ? 33.960 -0.882 -18.230 1.00 95.81 158 GLU A N 1
ATOM 1248 C CA . GLU A 1 158 ? 33.773 0.554 -18.026 1.00 95.81 158 GLU A CA 1
ATOM 1249 C C . GLU A 1 158 ? 32.366 0.827 -17.500 1.00 95.81 158 GLU A C 1
ATOM 1251 O O . GLU A 1 158 ? 31.397 0.195 -17.926 1.00 95.81 158 GLU A O 1
ATOM 1256 N N . ARG A 1 159 ? 32.254 1.799 -16.593 1.00 93.88 159 ARG A N 1
ATOM 1257 C CA . ARG A 1 159 ? 30.988 2.263 -16.025 1.00 93.88 159 ARG A CA 1
ATOM 1258 C C . ARG A 1 159 ? 31.067 3.766 -15.792 1.00 93.88 159 ARG A C 1
ATOM 1260 O O . ARG A 1 159 ? 31.887 4.215 -14.997 1.00 93.88 159 ARG A O 1
ATOM 1267 N N . ASP A 1 160 ? 30.213 4.528 -16.468 1.00 89.06 160 ASP A N 1
ATOM 1268 C CA . ASP A 1 160 ? 29.971 5.936 -16.124 1.00 89.06 160 ASP A CA 1
ATOM 1269 C C . ASP A 1 160 ? 28.605 6.090 -15.450 1.00 89.06 160 ASP A C 1
ATOM 1271 O O . ASP A 1 160 ? 28.147 5.131 -14.845 1.00 89.06 160 ASP A O 1
ATOM 1275 N N . LYS A 1 161 ? 27.959 7.263 -15.479 1.00 84.19 161 LYS A N 1
ATOM 1276 C CA . LYS A 1 161 ? 26.645 7.465 -14.843 1.00 84.19 161 LYS A CA 1
ATOM 1277 C C . LYS A 1 161 ? 25.483 6.872 -15.647 1.00 84.19 161 LYS A C 1
ATOM 1279 O O . LYS A 1 161 ? 24.522 6.436 -15.018 1.00 84.19 161 LYS A O 1
ATOM 1284 N N . LEU A 1 162 ? 25.594 6.804 -16.977 1.00 89.94 162 LEU A N 1
ATOM 1285 C CA . LEU A 1 162 ? 24.499 6.495 -17.909 1.00 89.94 162 LEU A CA 1
ATOM 1286 C C . LEU A 1 162 ? 24.698 5.212 -18.726 1.00 89.94 162 LEU A C 1
ATOM 1288 O O . LEU A 1 162 ? 23.722 4.671 -19.247 1.00 89.94 162 LEU A O 1
ATOM 1292 N N . ARG A 1 163 ? 25.934 4.711 -18.826 1.00 94.12 163 ARG A N 1
ATOM 1293 C CA . ARG A 1 163 ? 26.267 3.516 -19.608 1.00 94.12 163 ARG A CA 1
ATOM 1294 C C . ARG A 1 163 ? 27.256 2.594 -18.900 1.00 94.12 163 ARG A C 1
ATOM 1296 O O . ARG A 1 163 ? 28.019 3.009 -18.021 1.00 94.12 163 ARG A O 1
ATOM 1303 N N . ALA A 1 164 ? 27.258 1.341 -19.339 1.00 96.50 164 ALA A N 1
ATOM 1304 C CA . ALA A 1 164 ? 28.272 0.349 -19.012 1.00 96.50 164 ALA A CA 1
ATOM 1305 C C . ALA A 1 164 ? 28.784 -0.317 -20.294 1.00 96.50 164 ALA A C 1
ATOM 1307 O O . ALA A 1 164 ? 28.007 -0.584 -21.211 1.00 96.50 164 ALA A O 1
ATOM 1308 N N . VAL A 1 165 ? 30.081 -0.613 -20.339 1.00 96.44 165 VAL A N 1
ATOM 1309 C CA . VAL A 1 165 ? 30.707 -1.386 -21.418 1.00 96.44 165 VAL A CA 1
ATOM 1310 C C . VAL A 1 165 ? 31.054 -2.758 -20.872 1.00 96.44 165 VAL A C 1
ATOM 1312 O O . VAL A 1 165 ? 31.744 -2.870 -19.858 1.00 96.44 165 VAL A O 1
ATOM 1315 N N . VAL A 1 166 ? 30.594 -3.807 -21.547 1.00 96.69 166 VAL A N 1
ATOM 1316 C CA . VAL A 1 166 ? 30.845 -5.197 -21.159 1.00 96.69 166 VAL A CA 1
ATOM 1317 C C . VAL A 1 166 ? 31.778 -5.856 -22.162 1.00 96.69 166 VAL A C 1
ATOM 1319 O O . VAL A 1 166 ? 31.500 -5.872 -23.360 1.00 96.69 166 VAL A O 1
ATOM 1322 N N . ARG A 1 167 ? 32.867 -6.449 -21.667 1.00 96.81 167 ARG A N 1
ATOM 1323 C CA . ARG A 1 167 ? 33.728 -7.347 -22.441 1.00 96.81 167 ARG A CA 1
ATOM 1324 C C . ARG A 1 167 ? 33.126 -8.745 -22.411 1.00 96.81 167 ARG A C 1
ATOM 1326 O O . ARG A 1 167 ? 33.039 -9.371 -21.358 1.00 96.81 167 ARG A O 1
ATOM 1333 N N . MET A 1 168 ? 32.683 -9.222 -23.566 1.00 95.38 168 MET A N 1
ATOM 1334 C CA . MET A 1 168 ? 32.106 -10.554 -23.738 1.00 95.38 168 MET A CA 1
ATOM 1335 C C . MET A 1 168 ? 33.198 -11.628 -23.785 1.00 95.38 168 MET A C 1
ATOM 1337 O O . MET A 1 168 ? 34.354 -11.348 -24.103 1.00 95.38 168 MET A O 1
ATOM 1341 N N . ALA A 1 169 ? 32.819 -12.878 -23.507 1.00 91.69 169 ALA A N 1
ATOM 1342 C CA . ALA A 1 169 ? 33.714 -14.025 -23.627 1.00 91.69 169 ALA A CA 1
ATOM 1343 C C . ALA A 1 169 ? 34.389 -14.107 -25.012 1.00 91.69 169 ALA A C 1
ATOM 1345 O O . ALA A 1 169 ? 33.790 -13.804 -26.045 1.00 91.69 169 ALA A O 1
ATOM 1346 N N . SER A 1 170 ? 35.633 -14.589 -25.051 1.00 86.50 170 SER A N 1
ATOM 1347 C CA . SER A 1 170 ? 36.460 -14.647 -26.269 1.00 86.50 170 SER A CA 1
ATOM 1348 C C . SER A 1 170 ? 35.913 -15.553 -27.378 1.00 86.50 170 SER A C 1
ATOM 1350 O O . SER A 1 170 ? 36.391 -15.492 -28.506 1.00 86.50 170 SER A O 1
ATOM 1352 N N . ASN A 1 171 ? 34.914 -16.390 -27.087 1.00 87.31 171 ASN A N 1
ATOM 1353 C CA . ASN A 1 171 ? 34.211 -17.236 -28.051 1.00 87.31 171 ASN A CA 1
ATOM 1354 C C . ASN A 1 171 ? 32.874 -16.637 -28.542 1.00 87.31 171 ASN A C 1
ATOM 1356 O O . ASN A 1 171 ? 32.208 -17.259 -29.365 1.00 87.31 171 ASN A O 1
ATOM 1360 N N . ALA A 1 172 ? 32.484 -15.439 -28.090 1.00 89.00 172 ALA A N 1
ATOM 1361 C CA . ALA A 1 172 ? 31.240 -14.766 -28.472 1.00 89.00 172 ALA A CA 1
ATOM 1362 C C . ALA A 1 172 ? 31.168 -14.422 -29.971 1.00 89.00 172 ALA A C 1
ATOM 1364 O O . ALA A 1 172 ? 31.912 -13.567 -30.441 1.00 89.00 172 ALA A O 1
ATOM 1365 N N . ASP A 1 173 ? 30.275 -15.030 -30.742 1.00 90.00 173 ASP A N 1
ATOM 1366 C CA . ASP A 1 173 ? 30.109 -14.682 -32.159 1.00 90.00 173 ASP A CA 1
ATOM 1367 C C . ASP A 1 173 ? 29.331 -13.362 -32.316 1.00 90.00 173 ASP A C 1
ATOM 1369 O O . ASP A 1 173 ? 28.100 -13.333 -32.256 1.00 90.00 173 ASP A O 1
ATOM 1373 N N . VAL A 1 174 ? 30.056 -12.255 -32.504 1.00 89.81 174 VAL A N 1
ATOM 1374 C CA . VAL A 1 174 ? 29.478 -10.907 -32.628 1.00 89.81 174 VAL A CA 1
ATOM 1375 C C . VAL A 1 174 ? 28.574 -10.775 -33.854 1.00 89.81 174 VAL A C 1
ATOM 1377 O O . VAL A 1 174 ? 27.546 -10.101 -33.785 1.00 89.81 174 VAL A O 1
ATOM 1380 N N . ALA A 1 175 ? 28.908 -11.434 -34.967 1.00 88.00 175 ALA A N 1
ATOM 1381 C CA . ALA A 1 175 ? 28.092 -11.391 -36.177 1.00 88.00 175 ALA A CA 1
ATOM 1382 C C . ALA A 1 175 ? 26.746 -12.090 -35.949 1.00 88.00 175 ALA A C 1
ATOM 1384 O O . ALA A 1 175 ? 25.693 -11.529 -36.262 1.00 88.00 175 ALA A O 1
ATOM 1385 N N . LYS A 1 176 ? 26.765 -13.266 -35.311 1.00 90.00 176 LYS A N 1
ATOM 1386 C CA . LYS A 1 176 ? 25.544 -13.976 -34.914 1.00 90.00 176 LYS A CA 1
ATOM 1387 C C . LYS A 1 176 ? 24.718 -13.178 -33.907 1.00 90.00 176 LYS A C 1
ATOM 1389 O O . LYS A 1 176 ? 23.502 -13.100 -34.053 1.00 90.00 176 LYS A O 1
ATOM 1394 N N . LEU A 1 177 ? 25.358 -12.564 -32.910 1.00 91.56 177 LEU A N 1
ATOM 1395 C CA . LEU A 1 177 ? 24.676 -11.723 -31.921 1.00 91.56 177 LEU A CA 1
ATOM 1396 C C . LEU A 1 177 ? 23.954 -10.545 -32.587 1.00 91.56 177 LEU A C 1
ATOM 1398 O O . LEU A 1 177 ? 22.783 -10.324 -32.297 1.00 91.56 177 LEU A O 1
ATOM 1402 N N . ARG A 1 178 ? 24.593 -9.856 -33.543 1.00 90.06 178 ARG A N 1
ATOM 1403 C CA . ARG A 1 178 ? 23.947 -8.787 -34.326 1.00 90.06 178 ARG A CA 1
ATOM 1404 C C . ARG A 1 178 ? 22.720 -9.278 -35.103 1.00 90.06 178 ARG A C 1
ATOM 1406 O O . ARG A 1 178 ? 21.742 -8.547 -35.187 1.00 90.06 178 ARG A O 1
ATOM 1413 N N . GLY A 1 179 ? 22.751 -10.502 -35.635 1.00 87.56 179 GLY A N 1
ATOM 1414 C CA . GLY A 1 179 ? 21.605 -11.098 -36.333 1.00 87.56 179 GLY A CA 1
ATOM 1415 C C . GLY A 1 179 ? 20.449 -11.514 -35.413 1.00 87.56 179 GLY A C 1
ATOM 1416 O O . GLY A 1 179 ? 19.301 -11.524 -35.842 1.00 87.56 179 GLY A O 1
ATOM 1417 N N . VAL A 1 180 ? 20.735 -11.847 -34.150 1.00 90.38 180 VAL A N 1
ATOM 1418 C CA . VAL A 1 180 ? 19.722 -12.255 -33.158 1.00 90.38 180 VAL A CA 1
ATOM 1419 C C . VAL A 1 180 ? 19.121 -11.055 -32.425 1.00 90.38 180 VAL A C 1
ATOM 1421 O O . VAL A 1 180 ? 17.929 -11.054 -32.123 1.00 90.38 180 VAL A O 1
ATOM 1424 N N . CYS A 1 181 ? 19.926 -10.035 -32.129 1.00 90.94 181 CYS A N 1
ATOM 1425 C CA . CYS A 1 181 ? 19.542 -8.865 -31.342 1.00 90.94 181 CYS A CA 1
ATOM 1426 C C . CYS A 1 181 ? 18.777 -7.820 -32.161 1.00 90.94 181 CYS A C 1
ATOM 1428 O O . CYS A 1 181 ? 19.167 -6.658 -32.239 1.00 90.94 181 CYS A O 1
ATOM 1430 N N . LEU A 1 182 ? 17.678 -8.255 -32.773 1.00 89.69 182 LEU A N 1
ATOM 1431 C CA . LEU A 1 182 ? 16.761 -7.406 -33.525 1.00 89.69 182 LEU A CA 1
ATOM 1432 C C . LEU A 1 182 ? 15.895 -6.557 -32.579 1.00 89.69 182 LEU A C 1
ATOM 1434 O O . LEU A 1 182 ? 15.591 -7.013 -31.473 1.00 89.69 182 LEU A O 1
ATOM 1438 N N . PRO A 1 183 ? 15.471 -5.352 -33.001 1.00 90.25 183 PRO A N 1
ATOM 1439 C CA . PRO A 1 183 ? 14.632 -4.482 -32.185 1.00 90.25 183 PRO A CA 1
ATOM 1440 C C . PRO A 1 183 ? 13.248 -5.091 -31.911 1.00 90.25 183 PRO A C 1
ATOM 1442 O O . PRO A 1 183 ? 12.795 -6.028 -32.584 1.00 90.25 183 PRO A O 1
ATOM 1445 N N . ALA A 1 184 ? 12.575 -4.523 -30.907 1.00 92.25 184 ALA A N 1
ATOM 1446 C CA . ALA A 1 184 ? 11.177 -4.810 -30.617 1.00 92.25 184 ALA A CA 1
ATOM 1447 C C . ALA A 1 184 ? 10.272 -4.448 -31.805 1.00 92.25 184 ALA A C 1
ATOM 1449 O O . ALA A 1 184 ? 10.608 -3.594 -32.625 1.00 92.25 184 ALA A O 1
ATOM 1450 N N . GLY A 1 185 ? 9.117 -5.104 -31.878 1.00 90.50 185 GLY A N 1
ATOM 1451 C CA . GLY A 1 185 ? 8.140 -4.906 -32.941 1.00 90.50 185 GLY A CA 1
ATOM 1452 C C . GLY A 1 185 ? 7.742 -6.204 -33.647 1.00 90.50 185 GLY A C 1
ATOM 1453 O O . GLY A 1 185 ? 8.193 -7.294 -33.270 1.00 90.50 185 GLY A O 1
ATOM 1454 N N . PRO A 1 186 ? 6.869 -6.104 -34.661 1.00 85.94 186 PRO A N 1
ATOM 1455 C CA . PRO A 1 186 ? 6.436 -7.245 -35.452 1.00 85.94 186 PRO A CA 1
ATOM 1456 C C . PRO A 1 186 ? 7.606 -7.849 -36.237 1.00 85.94 186 PRO A C 1
ATOM 1458 O O . PRO A 1 186 ? 8.468 -7.125 -36.736 1.00 85.94 186 PRO A O 1
ATOM 1461 N N . GLY A 1 187 ? 7.656 -9.178 -36.320 1.00 77.50 187 GLY A N 1
ATOM 1462 C CA . GLY A 1 187 ? 8.606 -9.895 -37.178 1.00 77.50 187 GLY A CA 1
ATOM 1463 C C . GLY A 1 187 ? 7.960 -10.386 -38.475 1.00 77.50 187 GLY A C 1
ATOM 1464 O O . GLY A 1 187 ? 6.751 -10.275 -38.641 1.00 77.50 187 GLY A O 1
ATOM 1465 N N . ASP A 1 188 ? 8.754 -11.000 -39.356 1.00 65.56 188 ASP A N 1
ATOM 1466 C CA . ASP A 1 188 ? 8.293 -11.488 -40.671 1.00 65.56 188 ASP A CA 1
ATOM 1467 C C . ASP A 1 188 ? 7.368 -12.726 -40.605 1.00 65.56 188 ASP A C 1
ATOM 1469 O O . ASP A 1 188 ? 6.888 -13.198 -41.636 1.00 65.56 188 ASP A O 1
ATOM 1473 N N . ALA A 1 189 ? 7.107 -13.287 -39.415 1.00 60.69 189 ALA A N 1
ATOM 1474 C CA . ALA A 1 189 ? 6.198 -14.426 -39.269 1.00 60.69 189 ALA A CA 1
ATOM 1475 C C . ALA A 1 189 ? 4.735 -13.974 -39.215 1.00 60.69 189 ALA A C 1
ATOM 1477 O O . ALA A 1 189 ? 4.335 -13.176 -38.369 1.00 60.69 189 ALA A O 1
ATOM 1478 N N . VAL A 1 190 ? 3.930 -14.570 -40.093 1.00 54.31 190 VAL A N 1
ATOM 1479 C CA . VAL A 1 190 ? 2.516 -14.240 -40.331 1.00 54.31 190 VAL A CA 1
ATOM 1480 C C . VAL A 1 190 ? 1.603 -14.600 -39.145 1.00 54.31 190 VAL A C 1
ATOM 1482 O O . VAL A 1 190 ? 0.524 -14.036 -39.005 1.00 54.31 190 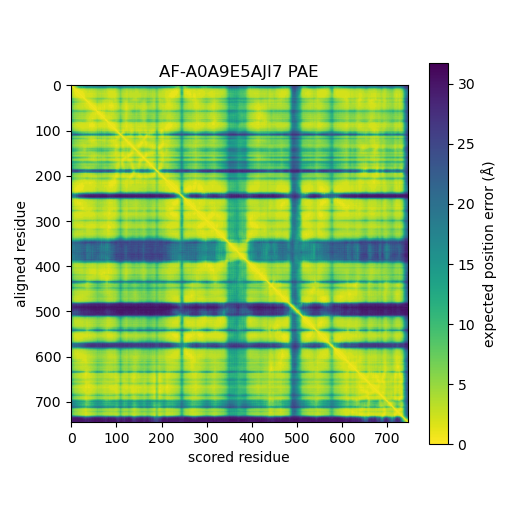VAL A O 1
ATOM 1485 N N . ASP A 1 191 ? 2.025 -15.505 -38.260 1.00 55.56 191 ASP A N 1
ATOM 1486 C CA . ASP A 1 191 ? 1.242 -15.987 -37.110 1.00 55.56 191 ASP A CA 1
ATOM 1487 C C . ASP A 1 191 ? 1.453 -15.173 -35.813 1.00 55.56 191 ASP A C 1
ATOM 1489 O O . ASP A 1 191 ? 0.903 -15.515 -34.765 1.00 55.56 191 ASP A O 1
ATOM 1493 N N . GLY A 1 192 ? 2.255 -14.102 -35.856 1.00 59.34 192 GLY A N 1
ATOM 1494 C CA . GLY A 1 192 ? 2.581 -13.271 -34.692 1.00 59.34 192 GLY A CA 1
ATOM 1495 C C . GLY A 1 192 ? 3.576 -13.903 -33.709 1.00 59.34 192 GLY A C 1
ATOM 1496 O O . GLY A 1 192 ? 3.912 -13.271 -32.705 1.00 59.34 192 GLY A O 1
ATOM 1497 N N . SER A 1 193 ? 4.096 -15.105 -33.994 1.00 61.78 193 SER A N 1
ATOM 1498 C CA . SER A 1 193 ? 5.056 -15.818 -33.134 1.00 61.78 193 SER A CA 1
ATOM 1499 C C . SER A 1 193 ? 6.426 -15.131 -33.035 1.00 61.78 193 SER A C 1
ATOM 1501 O O . SER A 1 193 ? 7.152 -15.333 -32.061 1.00 61.78 193 SER A O 1
ATOM 1503 N N . LEU A 1 194 ? 6.775 -14.280 -34.009 1.00 79.88 194 LEU A N 1
ATOM 1504 C CA . LEU A 1 194 ? 8.029 -13.516 -34.028 1.00 79.88 194 LEU A CA 1
ATOM 1505 C C . LEU A 1 194 ? 7.900 -12.083 -33.498 1.00 79.88 194 LEU A C 1
ATOM 1507 O O . LEU A 1 194 ? 8.886 -11.344 -33.553 1.00 79.88 194 LEU A O 1
ATOM 1511 N N . ASN A 1 195 ? 6.737 -11.671 -32.981 1.00 89.44 195 ASN A N 1
ATOM 1512 C CA . ASN A 1 195 ? 6.602 -10.339 -32.395 1.00 89.44 195 ASN A CA 1
ATOM 1513 C C . ASN A 1 195 ? 7.508 -10.236 -31.165 1.00 89.44 195 ASN A C 1
ATOM 1515 O O . ASN A 1 195 ? 7.352 -10.976 -30.195 1.00 89.44 195 ASN A O 1
ATOM 1519 N N . ARG A 1 196 ? 8.460 -9.307 -31.196 1.00 92.44 196 ARG A N 1
ATOM 1520 C CA . ARG A 1 196 ? 9.426 -9.091 -30.118 1.00 92.44 196 ARG A CA 1
ATOM 1521 C C . ARG A 1 196 ? 8.924 -7.992 -29.191 1.00 92.44 196 ARG A C 1
ATOM 1523 O O . ARG A 1 196 ? 8.643 -6.891 -29.653 1.00 92.44 196 ARG A O 1
ATOM 1530 N N . ARG A 1 197 ? 8.833 -8.266 -27.886 1.00 93.38 197 ARG A N 1
ATOM 1531 C CA . ARG A 1 197 ? 8.571 -7.242 -26.859 1.00 93.38 197 ARG A CA 1
ATOM 1532 C C . ARG A 1 197 ? 9.785 -6.362 -26.616 1.00 93.38 197 ARG A C 1
ATOM 1534 O O . ARG A 1 197 ? 9.636 -5.165 -26.423 1.00 93.38 197 ARG A O 1
ATOM 1541 N N . THR A 1 198 ? 10.973 -6.941 -26.650 1.00 94.06 198 THR A N 1
ATOM 1542 C CA . THR A 1 198 ? 12.229 -6.235 -26.389 1.00 94.06 198 THR A CA 1
ATOM 1543 C C . THR A 1 198 ? 13.255 -6.610 -27.451 1.00 94.06 198 THR A C 1
ATOM 1545 O O . THR A 1 198 ? 13.078 -7.605 -28.155 1.00 94.06 198 THR A O 1
ATOM 1548 N N . GLY A 1 199 ? 14.329 -5.827 -27.564 1.00 92.56 199 GLY A N 1
ATOM 1549 C CA . GLY A 1 199 ? 15.558 -6.292 -28.210 1.00 92.56 199 GLY A CA 1
ATOM 1550 C C . GLY A 1 199 ? 16.356 -7.232 -27.300 1.00 92.56 199 GLY A C 1
ATOM 1551 O O . GLY A 1 199 ? 15.834 -7.760 -26.317 1.00 92.56 199 GLY A O 1
ATOM 1552 N N . CYS A 1 200 ? 17.641 -7.435 -27.596 1.00 94.44 200 CYS A N 1
ATOM 1553 C CA . CYS A 1 200 ? 18.525 -8.073 -26.619 1.00 94.44 200 CYS A CA 1
ATOM 1554 C C . CYS A 1 200 ? 18.649 -7.215 -25.359 1.00 94.44 200 CYS A C 1
ATOM 1556 O O . CYS A 1 200 ? 18.694 -5.987 -25.422 1.00 94.44 200 CYS A O 1
ATOM 1558 N N . GLU A 1 201 ? 18.747 -7.885 -24.219 1.00 95.62 201 GLU A N 1
ATOM 1559 C CA . GLU A 1 201 ? 18.835 -7.240 -22.911 1.00 95.62 201 GLU A CA 1
ATOM 1560 C C . GLU A 1 201 ? 20.081 -7.727 -22.177 1.00 95.62 201 GLU A C 1
ATOM 1562 O O . GLU A 1 201 ? 20.506 -8.869 -22.337 1.00 95.62 201 GLU A O 1
ATOM 1567 N N . ALA A 1 202 ? 20.656 -6.878 -21.342 1.00 95.69 202 ALA A N 1
ATOM 1568 C CA . ALA A 1 202 ? 21.714 -7.225 -20.417 1.00 95.69 202 ALA A CA 1
ATOM 1569 C C . ALA A 1 202 ? 21.162 -7.297 -18.992 1.00 95.69 202 ALA A C 1
ATOM 1571 O O . ALA A 1 202 ? 20.295 -6.511 -18.602 1.00 95.69 202 ALA A O 1
ATOM 1572 N N . VAL A 1 203 ? 21.685 -8.236 -18.204 1.00 95.44 203 VAL A N 1
ATOM 1573 C CA . VAL A 1 203 ? 21.362 -8.370 -16.782 1.00 95.44 203 VAL A CA 1
ATOM 1574 C C . VAL A 1 203 ? 22.614 -8.669 -15.968 1.00 95.44 203 VAL A C 1
ATOM 1576 O O . VAL A 1 203 ? 23.385 -9.576 -16.293 1.00 95.44 203 VAL A O 1
ATOM 1579 N N . GLU A 1 204 ? 22.814 -7.921 -14.885 1.00 95.00 204 GLU A N 1
ATOM 1580 C CA . GLU A 1 204 ? 23.870 -8.209 -13.913 1.00 95.00 204 GLU A CA 1
ATOM 1581 C C . GLU A 1 204 ? 23.583 -9.533 -13.185 1.00 95.00 204 GLU A C 1
ATOM 1583 O O . GLU A 1 204 ? 22.503 -9.735 -12.616 1.00 95.00 204 GLU A O 1
ATOM 1588 N N . ARG A 1 205 ? 24.566 -10.439 -13.167 1.00 93.38 205 ARG A N 1
ATOM 1589 C CA . ARG A 1 205 ? 24.493 -11.714 -12.448 1.00 93.38 205 ARG A CA 1
ATOM 1590 C C . ARG A 1 205 ? 24.850 -11.508 -10.980 1.00 93.38 205 ARG A C 1
ATOM 1592 O O . ARG A 1 205 ? 25.990 -11.689 -10.568 1.00 93.38 205 ARG A O 1
ATOM 1599 N N . ASN A 1 206 ? 23.838 -11.193 -10.185 1.00 90.69 206 ASN A N 1
ATOM 1600 C CA . ASN A 1 206 ? 23.965 -10.992 -8.748 1.00 90.69 206 ASN A CA 1
ATOM 1601 C C . ASN A 1 206 ? 23.073 -11.984 -7.989 1.00 90.69 206 ASN A C 1
ATOM 1603 O O . ASN A 1 206 ? 21.899 -12.146 -8.328 1.00 90.69 206 ASN A O 1
ATOM 1607 N N . LEU A 1 207 ? 23.616 -12.635 -6.956 1.00 88.19 207 LEU A N 1
ATOM 1608 C CA . LEU A 1 207 ? 22.891 -13.624 -6.146 1.00 88.19 207 LEU A CA 1
ATOM 1609 C C . LEU A 1 207 ? 21.676 -13.025 -5.422 1.00 88.19 207 LEU A C 1
ATOM 1611 O O . LEU A 1 207 ? 20.715 -13.743 -5.154 1.00 88.19 207 LEU A O 1
ATOM 1615 N N . PHE A 1 208 ? 21.697 -11.723 -5.129 1.00 91.19 208 PHE A N 1
ATOM 1616 C CA . PHE A 1 208 ? 20.606 -11.043 -4.433 1.00 91.19 208 PHE A CA 1
ATOM 1617 C C . PHE A 1 208 ? 19.510 -10.525 -5.371 1.00 91.19 208 PHE A C 1
ATOM 1619 O O . PHE A 1 208 ? 18.394 -10.295 -4.905 1.00 91.19 208 PHE A O 1
ATOM 1626 N N . HIS A 1 209 ? 19.765 -10.411 -6.684 1.00 92.62 209 HIS A N 1
ATOM 1627 C CA . HIS A 1 209 ? 18.775 -9.969 -7.677 1.00 92.62 209 HIS A CA 1
ATOM 1628 C C . HIS A 1 209 ? 17.725 -11.071 -7.957 1.00 92.62 209 HIS A C 1
ATOM 1630 O O . HIS A 1 209 ? 17.696 -11.728 -9.003 1.00 92.62 209 HIS A O 1
ATOM 1636 N N . MET A 1 210 ? 16.849 -11.301 -6.979 1.00 91.31 210 MET A N 1
ATOM 1637 C CA . MET A 1 210 ? 15.877 -12.397 -6.941 1.00 91.31 210 MET A CA 1
ATOM 1638 C C . MET A 1 210 ? 14.500 -12.029 -7.509 1.00 91.31 210 MET A C 1
ATOM 1640 O O . MET A 1 210 ? 13.711 -12.929 -7.813 1.00 91.31 210 MET A O 1
ATOM 1644 N N . MET A 1 211 ? 14.206 -10.746 -7.718 1.00 94.62 211 MET A N 1
ATOM 1645 C CA . MET A 1 211 ? 12.887 -10.250 -8.136 1.00 94.62 211 MET A CA 1
ATOM 1646 C C . MET A 1 211 ? 12.983 -9.412 -9.413 1.00 94.62 211 MET A C 1
ATOM 1648 O O . MET A 1 211 ? 14.075 -8.996 -9.789 1.00 94.62 211 MET A O 1
ATOM 1652 N N . SER A 1 212 ? 11.871 -9.187 -10.118 1.00 94.69 212 SER A N 1
ATOM 1653 C CA . SER A 1 212 ? 11.833 -8.115 -11.122 1.00 94.69 212 SER A CA 1
ATOM 1654 C C . SER A 1 212 ? 11.849 -6.742 -10.440 1.00 94.69 212 SER A C 1
ATOM 1656 O O . SER A 1 212 ? 11.775 -6.661 -9.209 1.00 94.69 212 SER A O 1
ATOM 1658 N N . GLU A 1 213 ? 12.003 -5.664 -11.206 1.00 95.12 213 GLU A N 1
ATOM 1659 C CA . GLU A 1 213 ? 12.150 -4.319 -10.642 1.00 95.12 213 GLU A CA 1
ATOM 1660 C C . GLU A 1 213 ? 10.903 -3.894 -9.863 1.00 95.12 213 GLU A C 1
ATOM 1662 O O . GLU A 1 213 ? 11.000 -3.527 -8.692 1.00 95.12 213 GLU A O 1
ATOM 1667 N N . SER A 1 214 ? 9.728 -4.030 -10.470 1.00 95.62 214 SER A N 1
ATOM 1668 C CA . SER A 1 214 ? 8.444 -3.719 -9.845 1.00 95.62 214 SER A CA 1
ATOM 1669 C C . SER A 1 214 ? 8.139 -4.618 -8.647 1.00 95.62 214 SER A C 1
ATOM 1671 O O . SER A 1 214 ? 7.659 -4.137 -7.621 1.00 95.62 214 SER A O 1
ATOM 1673 N N . ALA A 1 215 ? 8.463 -5.913 -8.721 1.00 96.44 215 ALA A N 1
ATOM 1674 C CA . ALA A 1 215 ? 8.273 -6.831 -7.602 1.00 96.44 215 ALA A CA 1
ATOM 1675 C C . ALA A 1 215 ? 9.164 -6.461 -6.405 1.00 96.44 215 ALA A C 1
ATOM 1677 O O . ALA A 1 215 ? 8.702 -6.517 -5.266 1.00 96.44 215 ALA A O 1
ATOM 1678 N N . ALA A 1 216 ? 10.406 -6.034 -6.657 1.00 97.19 216 ALA A N 1
ATOM 1679 C CA . ALA A 1 216 ? 11.302 -5.536 -5.619 1.00 97.19 216 ALA A CA 1
ATOM 1680 C C . ALA A 1 216 ? 10.812 -4.204 -5.024 1.00 97.19 216 ALA A C 1
ATOM 1682 O O . ALA A 1 216 ? 10.822 -4.047 -3.809 1.00 97.19 216 ALA A O 1
ATOM 1683 N N . LEU A 1 217 ? 10.303 -3.276 -5.844 1.00 97.62 217 LEU A N 1
ATOM 1684 C CA . LEU A 1 217 ? 9.698 -2.021 -5.365 1.00 97.62 217 LEU A CA 1
ATOM 1685 C C . LEU A 1 217 ? 8.480 -2.280 -4.460 1.00 97.62 217 LEU A C 1
ATOM 1687 O O . LEU A 1 217 ? 8.313 -1.618 -3.442 1.00 97.62 217 LEU A O 1
ATOM 1691 N N . ARG A 1 218 ? 7.663 -3.287 -4.789 1.00 97.50 218 ARG A N 1
ATOM 1692 C CA . ARG A 1 218 ? 6.476 -3.702 -4.019 1.00 97.50 218 ARG A CA 1
ATOM 1693 C C . ARG A 1 218 ? 6.798 -4.487 -2.740 1.00 97.50 218 ARG A C 1
ATOM 1695 O O . ARG A 1 218 ? 5.967 -4.562 -1.833 1.00 97.50 218 ARG A O 1
ATOM 1702 N N . PHE A 1 219 ? 7.985 -5.085 -2.647 1.00 97.88 219 PHE A N 1
ATOM 1703 C CA . PHE A 1 219 ? 8.340 -6.018 -1.575 1.00 97.88 219 PHE A CA 1
ATOM 1704 C C . PHE A 1 219 ? 8.250 -5.429 -0.152 1.00 97.88 219 PHE A C 1
ATOM 1706 O O . PHE A 1 219 ? 7.703 -6.112 0.717 1.00 97.88 219 PHE A O 1
ATOM 1713 N N . PRO A 1 220 ? 8.696 -4.187 0.133 1.00 97.88 220 PRO A N 1
ATOM 1714 C CA . PRO A 1 220 ? 8.571 -3.611 1.474 1.00 97.88 220 PRO A CA 1
ATOM 1715 C C . PRO A 1 220 ? 7.128 -3.540 1.973 1.00 97.88 220 PRO A C 1
ATOM 1717 O O . PRO A 1 220 ? 6.859 -3.863 3.129 1.00 97.88 220 PRO A O 1
ATOM 1720 N N . ASN A 1 221 ? 6.183 -3.193 1.099 1.00 96.56 221 ASN A N 1
ATOM 1721 C CA . ASN A 1 221 ? 4.776 -3.122 1.475 1.00 96.56 221 ASN A CA 1
ATOM 1722 C C . ASN A 1 221 ? 4.205 -4.521 1.798 1.00 96.56 221 ASN A C 1
ATOM 1724 O O . ASN A 1 221 ? 3.484 -4.686 2.784 1.00 96.56 221 ASN A O 1
ATOM 1728 N N . ALA A 1 222 ? 4.629 -5.558 1.063 1.00 97.94 222 ALA A N 1
ATOM 1729 C CA . ALA A 1 222 ? 4.299 -6.950 1.384 1.00 97.94 222 ALA A CA 1
ATOM 1730 C C . ALA A 1 222 ? 4.848 -7.381 2.761 1.00 97.94 222 ALA A C 1
ATOM 1732 O O . ALA A 1 222 ? 4.180 -8.110 3.500 1.00 97.94 222 ALA A O 1
ATOM 1733 N N . VAL A 1 223 ? 6.038 -6.898 3.146 1.00 98.50 223 VAL A N 1
ATOM 1734 C CA . VAL A 1 223 ? 6.612 -7.123 4.485 1.00 98.50 223 VAL A CA 1
ATOM 1735 C C . VAL A 1 223 ? 5.759 -6.458 5.566 1.00 98.50 223 VAL A C 1
ATOM 1737 O O . VAL A 1 223 ? 5.443 -7.111 6.561 1.00 98.50 223 VAL A O 1
ATOM 1740 N N . PHE A 1 224 ? 5.329 -5.205 5.383 1.00 98.56 224 PHE A N 1
ATOM 1741 C CA . PHE A 1 224 ? 4.444 -4.535 6.345 1.00 98.56 224 PHE A CA 1
ATOM 1742 C C . PHE A 1 224 ? 3.081 -5.216 6.471 1.00 98.56 224 PHE A C 1
ATOM 1744 O O . PHE A 1 224 ? 2.584 -5.372 7.587 1.00 98.56 224 PHE A O 1
ATOM 1751 N N . ALA A 1 225 ? 2.505 -5.689 5.365 1.00 98.31 225 ALA A N 1
ATOM 1752 C CA . ALA A 1 225 ? 1.272 -6.470 5.383 1.00 98.31 225 ALA A CA 1
ATOM 1753 C C . ALA A 1 225 ? 1.428 -7.764 6.199 1.00 98.31 225 ALA A C 1
ATOM 1755 O O . ALA A 1 225 ? 0.609 -8.071 7.067 1.00 98.31 225 ALA A O 1
ATOM 1756 N N . ALA A 1 226 ? 2.517 -8.502 5.970 1.00 98.69 226 ALA A N 1
ATOM 1757 C CA . ALA A 1 226 ? 2.828 -9.721 6.705 1.00 98.69 226 ALA A CA 1
ATOM 1758 C C . ALA A 1 226 ? 3.086 -9.459 8.200 1.00 98.69 226 ALA A C 1
ATOM 1760 O O . ALA A 1 226 ? 2.637 -10.231 9.053 1.00 98.69 226 ALA A O 1
ATOM 1761 N N . LEU A 1 227 ? 3.779 -8.361 8.534 1.00 98.50 227 LEU A N 1
ATOM 1762 C CA . LEU A 1 227 ? 3.976 -7.923 9.918 1.00 98.50 227 LEU A CA 1
ATOM 1763 C C . LEU A 1 227 ? 2.632 -7.617 10.574 1.00 98.50 227 LEU A C 1
ATOM 1765 O O . LEU A 1 227 ? 2.358 -8.117 11.663 1.00 98.50 227 LEU A O 1
ATOM 1769 N N . LEU A 1 228 ? 1.772 -6.851 9.904 1.00 98.69 228 LEU A N 1
ATOM 1770 C CA . LEU A 1 228 ? 0.448 -6.513 10.407 1.00 98.69 228 LEU A CA 1
ATOM 1771 C C . LEU A 1 228 ? -0.365 -7.770 10.741 1.00 98.69 228 LEU A C 1
ATOM 1773 O O . LEU A 1 228 ? -0.883 -7.859 11.849 1.00 98.69 228 LEU A O 1
ATOM 1777 N N . VAL A 1 229 ? -0.407 -8.777 9.862 1.00 98.69 229 VAL A N 1
ATOM 1778 C CA . VAL A 1 229 ? -1.100 -10.054 10.133 1.00 98.69 229 VAL A CA 1
ATOM 1779 C C . VAL A 1 229 ? -0.565 -10.730 11.402 1.00 98.69 229 VAL A C 1
ATOM 1781 O O . VAL A 1 229 ? -1.341 -11.136 12.273 1.00 98.69 229 VAL A O 1
ATOM 1784 N N . ALA A 1 230 ? 0.760 -10.811 11.555 1.00 98.12 230 ALA A N 1
ATOM 1785 C CA . ALA A 1 230 ? 1.385 -11.381 12.747 1.00 98.12 230 ALA A CA 1
ATOM 1786 C C . ALA A 1 230 ? 1.033 -10.592 14.024 1.00 98.12 230 ALA A C 1
ATOM 1788 O O . ALA A 1 230 ? 0.712 -11.184 15.059 1.00 98.12 230 ALA A O 1
ATOM 1789 N N . PHE A 1 231 ? 1.033 -9.259 13.956 1.00 96.88 231 PHE A N 1
ATOM 1790 C CA . PHE A 1 231 ? 0.679 -8.402 15.086 1.00 96.88 231 PHE A CA 1
ATOM 1791 C C . PHE A 1 231 ? -0.821 -8.422 15.408 1.00 96.88 231 PHE A C 1
ATOM 1793 O O . PHE A 1 231 ? -1.161 -8.375 16.590 1.00 96.88 231 PHE A O 1
ATOM 1800 N N . ILE A 1 232 ? -1.719 -8.566 14.424 1.00 97.50 232 ILE A N 1
ATOM 1801 C CA . ILE A 1 232 ? -3.157 -8.782 14.665 1.00 97.50 232 ILE A CA 1
ATOM 1802 C C . ILE A 1 232 ? -3.351 -10.070 15.467 1.00 97.50 232 ILE A C 1
ATOM 1804 O O . ILE A 1 232 ? -4.078 -10.066 16.461 1.00 97.50 232 ILE A O 1
ATOM 1808 N N . TYR A 1 233 ? -2.657 -11.155 15.101 1.00 95.69 233 TYR A N 1
ATOM 1809 C CA . TYR A 1 233 ? -2.707 -12.400 15.869 1.00 95.69 233 TYR A CA 1
ATOM 1810 C C . TYR A 1 233 ? -2.255 -12.179 17.319 1.00 95.69 233 TYR A C 1
ATOM 1812 O O . TYR A 1 233 ? -2.971 -12.551 18.251 1.00 95.69 233 TYR A O 1
ATOM 1820 N N . LEU A 1 234 ? -1.099 -11.539 17.533 1.00 90.25 234 LEU A N 1
ATOM 1821 C CA . LEU A 1 234 ? -0.573 -11.275 18.878 1.00 90.25 234 LEU A CA 1
ATOM 1822 C C . LEU A 1 234 ? -1.512 -10.382 19.706 1.00 90.25 234 LEU A C 1
ATOM 1824 O O . LEU A 1 234 ? -1.778 -10.690 20.869 1.00 90.25 234 LEU A O 1
ATOM 1828 N N . ALA A 1 235 ? -2.070 -9.331 19.104 1.00 88.94 235 ALA A N 1
ATOM 1829 C CA . ALA A 1 235 ? -3.049 -8.456 19.741 1.00 88.94 235 ALA A CA 1
ATOM 1830 C C . ALA A 1 235 ? -4.350 -9.202 20.081 1.00 88.94 235 ALA A C 1
ATOM 1832 O O . ALA A 1 235 ? -4.883 -9.039 21.176 1.00 88.94 235 ALA A O 1
ATOM 1833 N N . GLY A 1 236 ? -4.825 -10.090 19.203 1.00 85.94 236 GLY A N 1
ATOM 1834 C CA . GLY A 1 236 ? -5.960 -10.972 19.481 1.00 85.94 236 GLY A CA 1
ATOM 1835 C C . GLY A 1 236 ? -5.674 -11.929 20.637 1.00 85.94 236 GLY A C 1
ATOM 1836 O O . GLY A 1 236 ? -6.498 -12.099 21.535 1.00 85.94 236 GLY A O 1
ATOM 1837 N N . ARG A 1 237 ? -4.468 -12.507 20.698 1.00 85.06 237 ARG A N 1
ATOM 1838 C CA . ARG A 1 237 ? -4.048 -13.340 21.836 1.00 85.06 237 ARG A CA 1
ATOM 1839 C C . ARG A 1 237 ? -4.048 -12.548 23.144 1.00 85.06 237 ARG A C 1
ATOM 1841 O O . ARG A 1 237 ? -4.483 -13.103 24.151 1.00 85.06 237 ARG A O 1
ATOM 1848 N N . MET A 1 238 ? -3.627 -11.282 23.131 1.00 74.94 238 MET A N 1
ATOM 1849 C CA . MET A 1 238 ? -3.716 -10.392 24.295 1.00 74.94 238 MET A CA 1
ATOM 1850 C C . MET A 1 238 ? -5.171 -10.095 24.680 1.00 74.94 238 MET A C 1
ATOM 1852 O O . MET A 1 238 ? -5.542 -10.270 25.837 1.00 74.94 238 MET A O 1
ATOM 1856 N N . ALA A 1 239 ? -6.006 -9.719 23.708 1.00 66.94 239 ALA A N 1
ATOM 1857 C CA . ALA A 1 239 ? -7.406 -9.348 23.910 1.00 66.94 239 ALA A CA 1
ATOM 1858 C C . ALA A 1 239 ? -8.245 -10.488 24.511 1.00 66.94 239 ALA A C 1
ATOM 1860 O O . ALA A 1 239 ? -9.098 -10.274 25.372 1.00 66.94 239 ALA A O 1
ATOM 1861 N N . PHE A 1 240 ? -8.001 -11.713 24.043 1.00 65.56 240 PHE A N 1
ATOM 1862 C CA . PHE A 1 240 ? -8.854 -12.869 24.319 1.00 65.56 240 PHE A CA 1
ATOM 1863 C C . PHE A 1 240 ? -8.367 -13.730 25.496 1.00 65.56 240 PHE A C 1
ATOM 1865 O O . PHE A 1 240 ? -9.074 -14.657 25.899 1.00 65.56 240 PHE A O 1
ATOM 1872 N N . CYS A 1 241 ? -7.192 -13.439 26.071 1.00 57.41 241 CYS A N 1
ATOM 1873 C CA . CYS A 1 241 ? -6.674 -14.088 27.283 1.00 57.41 241 CYS A CA 1
ATOM 1874 C C . CYS A 1 241 ? -7.104 -13.341 28.557 1.00 57.41 241 CYS A C 1
ATOM 1876 O O . CYS A 1 241 ? -6.275 -12.771 29.257 1.00 57.41 241 CYS A O 1
ATOM 1878 N N . GLY A 1 242 ? -8.402 -13.350 28.867 1.00 49.88 242 GLY A N 1
ATOM 1879 C CA . GLY A 1 242 ? -8.934 -12.885 30.154 1.00 49.88 242 GLY A CA 1
ATOM 1880 C C . GLY A 1 242 ? -9.033 -13.990 31.196 1.00 49.88 242 GLY A C 1
ATOM 1881 O O . GLY A 1 242 ? -9.504 -15.083 30.889 1.00 49.88 242 GLY A O 1
ATOM 1882 N N . ALA A 1 243 ? -8.593 -13.700 32.419 1.00 38.19 243 ALA A N 1
ATOM 1883 C CA . ALA A 1 243 ? -8.521 -14.611 33.553 1.00 38.19 243 ALA A CA 1
ATOM 1884 C C . ALA A 1 243 ? -9.888 -14.828 34.229 1.00 38.19 243 ALA A C 1
ATOM 1886 O O . ALA A 1 243 ? -10.240 -14.067 35.112 1.00 38.19 243 ALA A O 1
ATOM 1887 N N . THR A 1 244 ? -10.638 -15.863 33.840 1.00 36.97 244 THR A N 1
ATOM 1888 C CA . THR A 1 244 ? -11.685 -16.524 34.665 1.00 36.97 244 THR A CA 1
ATOM 1889 C C . THR A 1 244 ? -12.174 -17.822 34.009 1.00 36.97 244 THR A C 1
ATOM 1891 O O . THR A 1 244 ? -13.356 -18.134 33.954 1.00 36.97 244 THR A O 1
ATOM 1894 N N . THR A 1 245 ? -11.249 -18.660 33.546 1.00 36.31 245 THR A N 1
ATOM 1895 C CA . THR A 1 245 ? -11.528 -20.100 33.505 1.00 36.31 245 THR A CA 1
ATOM 1896 C C . THR A 1 245 ? -10.527 -20.776 34.412 1.00 36.31 245 THR A C 1
ATOM 1898 O O . THR A 1 245 ? -9.434 -21.155 33.986 1.00 36.31 245 THR A O 1
ATOM 1901 N N . ALA A 1 246 ? -10.916 -20.945 35.674 1.00 31.31 246 ALA A N 1
ATOM 1902 C CA . ALA A 1 246 ? -10.291 -21.857 36.627 1.00 31.31 246 ALA A CA 1
ATOM 1903 C C . ALA A 1 246 ? -10.435 -23.340 36.183 1.00 31.31 246 ALA A C 1
ATOM 1905 O O . ALA A 1 246 ? -10.676 -24.221 36.996 1.00 31.31 246 ALA A O 1
ATOM 1906 N N . GLY A 1 247 ? -10.293 -23.626 34.877 1.00 32.31 247 GLY A N 1
ATOM 1907 C CA . GLY A 1 247 ? -10.583 -24.924 34.265 1.00 32.31 247 GLY A CA 1
ATOM 1908 C C . GLY A 1 247 ? -10.223 -25.114 32.774 1.00 32.31 247 GLY A C 1
ATOM 1909 O O . GLY A 1 247 ? -10.774 -26.016 32.151 1.00 32.31 247 GLY A O 1
ATOM 1910 N N . GLY A 1 248 ? -9.317 -24.341 32.145 1.00 34.12 248 GLY A N 1
ATOM 1911 C CA . GLY A 1 248 ? -8.833 -24.688 30.783 1.00 34.12 248 GLY A CA 1
ATOM 1912 C C . GLY A 1 248 ? -8.041 -23.605 30.027 1.00 34.12 248 GLY A C 1
ATOM 1913 O O . GLY A 1 248 ? -8.235 -22.427 30.294 1.00 34.12 248 GLY A O 1
ATOM 1914 N N . PRO A 1 249 ? -7.112 -23.963 29.108 1.00 47.88 249 PRO A N 1
ATOM 1915 C CA . PRO A 1 249 ? -5.935 -23.158 28.761 1.00 47.88 249 PRO A CA 1
ATOM 1916 C C . PRO A 1 249 ? -6.216 -22.087 27.695 1.00 47.88 249 PRO A C 1
ATOM 1918 O O . PRO A 1 249 ? -7.033 -22.302 26.802 1.00 47.88 249 PRO A O 1
ATOM 1921 N N . GLY A 1 250 ? -5.418 -21.008 27.664 1.00 59.22 250 GLY A N 1
ATOM 1922 C CA . GLY A 1 250 ? -5.442 -19.936 26.644 1.00 59.22 250 GLY A CA 1
ATOM 1923 C C . GLY A 1 250 ? -5.327 -20.366 25.164 1.00 59.22 250 GLY A C 1
ATOM 1924 O O . GLY A 1 250 ? -5.276 -19.519 24.279 1.00 59.22 250 GLY A O 1
ATOM 1925 N N . ARG A 1 251 ? -5.328 -21.671 24.869 1.00 66.81 251 ARG A N 1
ATOM 1926 C CA . ARG A 1 251 ? -5.385 -22.276 23.533 1.00 66.81 251 ARG A CA 1
ATOM 1927 C C . ARG A 1 251 ? -6.708 -22.008 22.808 1.00 66.81 251 ARG A C 1
ATOM 1929 O O . ARG A 1 251 ? -6.680 -21.869 21.592 1.00 66.81 251 ARG A O 1
ATOM 1936 N N . LEU A 1 252 ? -7.833 -21.890 23.523 1.00 73.25 252 LEU A N 1
ATOM 1937 C CA . LEU A 1 252 ? -9.149 -21.610 22.916 1.00 73.25 252 LEU A CA 1
ATOM 1938 C C . LEU A 1 252 ? -9.260 -20.209 22.306 1.00 73.25 252 LEU A C 1
ATOM 194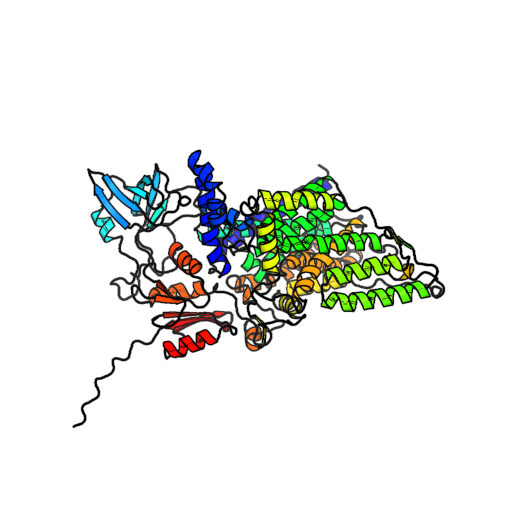0 O O . LEU A 1 252 ? -10.135 -19.965 21.489 1.00 73.25 252 LEU A O 1
ATOM 1944 N N . ALA A 1 253 ? -8.361 -19.293 22.658 1.00 78.75 253 ALA A N 1
ATOM 1945 C CA . ALA A 1 253 ? -8.296 -17.976 22.040 1.00 78.75 253 ALA A CA 1
ATOM 1946 C C . ALA A 1 253 ? -7.511 -17.965 20.710 1.00 78.75 253 ALA A C 1
ATOM 1948 O O . ALA A 1 253 ? -7.553 -16.966 19.997 1.00 78.75 253 ALA A O 1
ATOM 1949 N N . ARG A 1 254 ? -6.809 -19.053 20.351 1.00 87.62 254 ARG A N 1
ATOM 1950 C CA . ARG A 1 254 ? -6.026 -19.134 19.104 1.00 87.62 254 ARG A CA 1
ATOM 1951 C C . ARG A 1 254 ? -6.886 -19.163 17.835 1.00 87.62 254 ARG A C 1
ATOM 1953 O O . ARG A 1 254 ? -6.552 -18.392 16.944 1.00 87.62 254 ARG A O 1
ATOM 1960 N N . PRO A 1 255 ? -7.974 -19.956 17.734 1.00 90.88 255 PRO A N 1
ATOM 1961 C CA . PRO A 1 255 ? -8.837 -19.935 16.551 1.00 90.88 255 PRO A CA 1
ATOM 1962 C C . PRO A 1 255 ? -9.414 -18.544 16.265 1.00 90.88 255 PRO A C 1
ATOM 1964 O O . PRO A 1 255 ? -9.404 -18.100 15.126 1.00 90.88 255 PRO A O 1
ATOM 1967 N N . PHE A 1 256 ? -9.842 -17.814 17.301 1.00 91.12 256 PHE A N 1
ATOM 1968 C CA . PHE A 1 256 ? -10.397 -16.463 17.148 1.00 91.12 256 PHE A CA 1
ATOM 1969 C C . PHE A 1 256 ? -9.319 -15.425 16.802 1.00 91.12 256 PHE A C 1
ATOM 1971 O O . PHE A 1 256 ? -9.526 -14.588 15.930 1.00 91.12 256 PHE A O 1
ATOM 1978 N N . ALA A 1 257 ? -8.133 -15.502 17.418 1.00 91.44 257 ALA A N 1
ATOM 1979 C CA . ALA A 1 257 ? -7.002 -14.663 17.014 1.00 91.44 257 ALA A CA 1
ATOM 1980 C C . ALA A 1 257 ? -6.569 -14.947 15.563 1.00 91.44 257 ALA A C 1
ATOM 1982 O O . ALA A 1 257 ? -6.220 -14.023 14.835 1.00 91.44 257 ALA A O 1
ATOM 1983 N N . MET A 1 258 ? -6.634 -16.212 15.131 1.00 96.25 258 MET A N 1
ATOM 1984 C CA . MET A 1 258 ? -6.371 -16.609 13.748 1.00 96.25 258 MET A CA 1
ATOM 1985 C C . MET A 1 258 ? -7.434 -16.072 12.787 1.00 96.25 258 MET A C 1
ATOM 1987 O O . MET A 1 258 ? -7.078 -15.571 11.727 1.00 96.25 258 MET A O 1
ATOM 1991 N N . LEU A 1 259 ? -8.714 -16.124 13.171 1.00 97.38 259 LEU A N 1
ATOM 1992 C CA . LEU A 1 259 ? -9.819 -15.545 12.404 1.00 97.38 259 LEU A CA 1
ATOM 1993 C C . LEU A 1 259 ? -9.580 -14.057 12.118 1.00 97.38 259 LEU A C 1
ATOM 1995 O O . LEU A 1 259 ? -9.699 -13.644 10.972 1.00 97.38 259 LEU A O 1
ATOM 1999 N N . ALA A 1 260 ? -9.186 -13.269 13.125 1.00 97.12 260 ALA A N 1
ATOM 2000 C CA . ALA A 1 260 ? -8.862 -11.857 12.917 1.00 97.12 260 ALA A CA 1
ATOM 2001 C C . ALA A 1 260 ? -7.629 -11.667 12.015 1.00 97.12 260 ALA A C 1
ATOM 2003 O O . ALA A 1 260 ? -7.660 -10.861 11.089 1.00 97.12 260 ALA A O 1
ATOM 2004 N N . ALA A 1 261 ? -6.550 -12.411 12.273 1.00 98.12 261 ALA A N 1
ATOM 2005 C CA . ALA A 1 261 ? -5.282 -12.251 11.565 1.00 98.12 261 ALA A CA 1
ATOM 2006 C C . ALA A 1 261 ? -5.375 -12.646 10.085 1.00 98.12 261 ALA A C 1
ATOM 2008 O O . ALA A 1 261 ? -5.056 -11.848 9.209 1.00 98.12 261 ALA A O 1
ATOM 2009 N N . VAL A 1 262 ? -5.852 -13.860 9.799 1.00 98.44 262 VAL A N 1
ATOM 2010 C CA . VAL A 1 262 ? -6.024 -14.360 8.425 1.00 98.44 262 VAL A CA 1
ATOM 2011 C C . VAL A 1 262 ? -7.170 -13.631 7.731 1.00 98.44 262 VAL A C 1
ATOM 2013 O O . VAL A 1 262 ? -7.080 -13.366 6.537 1.00 98.44 262 VAL A O 1
ATOM 2016 N N . GLY A 1 263 ? -8.195 -13.214 8.485 1.00 98.25 263 GLY A N 1
ATOM 2017 C CA . GLY A 1 263 ? -9.299 -12.403 7.979 1.00 98.25 263 GLY A CA 1
ATOM 2018 C C . GLY A 1 263 ? -8.833 -11.137 7.261 1.00 98.25 263 GLY A C 1
ATOM 2019 O O . GLY A 1 263 ? -9.431 -10.780 6.256 1.00 98.25 263 GLY A O 1
ATOM 2020 N N . TYR A 1 264 ? -7.722 -10.519 7.683 1.00 98.19 264 TYR A N 1
ATOM 2021 C CA . TYR A 1 264 ? -7.145 -9.356 6.996 1.00 98.19 264 TYR A CA 1
ATOM 2022 C C . TYR A 1 264 ? -6.761 -9.656 5.539 1.00 98.19 264 TYR A C 1
ATOM 2024 O O . TYR A 1 264 ? -7.046 -8.861 4.648 1.00 98.19 264 TYR A O 1
ATOM 2032 N N . LEU A 1 265 ? -6.166 -10.827 5.282 1.00 97.50 265 LEU A N 1
ATOM 2033 C CA . LEU A 1 265 ? -5.821 -11.281 3.928 1.00 97.50 265 LEU A CA 1
ATOM 2034 C C . LEU A 1 265 ? -7.039 -11.792 3.151 1.00 97.50 265 LEU A C 1
ATOM 2036 O O . LEU A 1 265 ? -6.991 -11.913 1.933 1.00 97.50 265 LEU A O 1
ATOM 2040 N N . CYS A 1 266 ? -8.131 -12.104 3.844 1.00 98.06 266 CYS A N 1
ATOM 2041 C CA . CYS A 1 266 ? -9.376 -12.569 3.245 1.00 98.06 266 CYS A CA 1
ATOM 2042 C C . CYS A 1 266 ? -10.362 -11.431 2.948 1.00 98.06 266 CYS A C 1
ATOM 2044 O O . CYS A 1 266 ? -11.496 -11.711 2.579 1.00 98.06 266 CYS A O 1
ATOM 2046 N N . ILE A 1 267 ? -9.962 -10.164 3.090 1.00 97.31 267 ILE A N 1
ATOM 2047 C CA . ILE A 1 267 ? -10.728 -9.033 2.560 1.00 97.31 267 ILE A CA 1
ATOM 2048 C C . ILE A 1 267 ? -10.069 -8.623 1.233 1.00 97.31 267 ILE A C 1
ATOM 2050 O O . ILE A 1 267 ? -8.880 -8.285 1.237 1.00 97.31 267 ILE A O 1
ATOM 2054 N N . PRO A 1 268 ? -10.801 -8.625 0.102 1.00 95.75 268 PRO A N 1
ATOM 2055 C CA . PRO A 1 268 ? -10.212 -8.417 -1.222 1.00 95.75 268 PRO A CA 1
ATOM 2056 C C . PRO A 1 268 ? -9.403 -7.127 -1.358 1.00 95.75 268 PRO A C 1
ATOM 2058 O O . PRO A 1 268 ? -8.323 -7.128 -1.944 1.00 95.75 268 PRO A O 1
ATOM 2061 N N . GLN A 1 269 ? -9.889 -6.028 -0.780 1.00 92.81 269 GLN A N 1
ATOM 2062 C CA . GLN A 1 269 ? -9.257 -4.723 -0.933 1.00 92.81 269 GLN A CA 1
ATOM 2063 C C . GLN A 1 269 ? -7.963 -4.564 -0.107 1.00 92.81 269 GLN A C 1
ATOM 2065 O O . GLN A 1 269 ? -6.942 -4.240 -0.711 1.00 92.81 269 GLN A O 1
ATOM 2070 N N . PRO A 1 270 ? -7.914 -4.852 1.212 1.00 95.12 270 PRO A N 1
ATOM 2071 C CA . PRO A 1 270 ? -6.653 -4.916 1.953 1.00 95.12 270 PRO A CA 1
ATOM 2072 C C . PRO A 1 270 ? -5.640 -5.902 1.368 1.00 95.12 270 PRO A C 1
ATOM 2074 O O . PRO A 1 270 ? -4.453 -5.586 1.322 1.00 95.12 270 PRO A O 1
ATOM 2077 N N . PHE A 1 271 ? -6.087 -7.066 0.878 1.00 96.75 271 PHE A N 1
ATOM 2078 C CA . PHE A 1 271 ? -5.198 -8.019 0.213 1.00 96.75 271 PHE A CA 1
ATOM 2079 C C . PHE A 1 271 ? -4.593 -7.428 -1.061 1.00 96.75 271 PHE A C 1
ATOM 2081 O O . PHE A 1 271 ? -3.385 -7.493 -1.262 1.00 96.75 271 PHE A O 1
ATOM 2088 N N . TRP A 1 272 ? -5.405 -6.785 -1.896 1.00 94.81 272 TRP A N 1
ATOM 2089 C CA . TRP A 1 272 ? -4.937 -6.094 -3.093 1.00 94.81 272 TRP A CA 1
ATOM 2090 C C . TRP A 1 272 ? -3.942 -4.962 -2.759 1.00 94.81 272 TRP A C 1
ATOM 2092 O O . TRP A 1 272 ? -2.835 -4.941 -3.298 1.00 94.81 272 TRP A O 1
ATOM 2102 N N . HIS A 1 273 ? -4.251 -4.099 -1.783 1.00 94.75 273 HIS A N 1
ATOM 2103 C CA . HIS A 1 273 ? -3.345 -3.034 -1.323 1.00 94.75 273 HIS A CA 1
ATOM 2104 C C . HIS A 1 273 ? -2.023 -3.548 -0.732 1.00 94.75 273 HIS A C 1
ATOM 2106 O O . HIS A 1 273 ? -1.042 -2.805 -0.739 1.00 94.75 273 HIS A O 1
ATOM 2112 N N . ALA A 1 274 ? -1.960 -4.791 -0.244 1.00 96.06 274 ALA A N 1
ATOM 2113 C CA . ALA A 1 274 ? -0.727 -5.393 0.271 1.00 96.06 274 ALA A CA 1
ATOM 2114 C C . ALA A 1 274 ? 0.331 -5.655 -0.818 1.00 96.06 274 ALA A C 1
ATOM 2116 O O . ALA A 1 274 ? 1.505 -5.841 -0.503 1.00 96.06 274 ALA A O 1
ATOM 2117 N N . HIS A 1 275 ? -0.072 -5.664 -2.092 1.00 95.31 275 HIS A N 1
ATOM 2118 C CA . HIS A 1 275 ? 0.824 -5.877 -3.230 1.00 95.31 275 HIS A CA 1
ATOM 2119 C C . HIS A 1 275 ? 1.352 -4.573 -3.818 1.00 95.31 275 HIS A C 1
ATOM 2121 O O . HIS A 1 275 ? 2.353 -4.594 -4.520 1.00 95.31 275 HIS A O 1
ATOM 2127 N N . LEU A 1 276 ? 0.671 -3.450 -3.596 1.00 93.69 276 LEU A N 1
ATOM 2128 C CA . LEU A 1 276 ? 0.990 -2.199 -4.276 1.00 93.69 276 LEU A CA 1
ATOM 2129 C C . LEU A 1 276 ? 2.232 -1.546 -3.674 1.00 93.69 276 LEU A C 1
ATOM 2131 O O . LEU A 1 276 ? 2.421 -1.551 -2.461 1.00 93.69 276 LEU A O 1
ATOM 2135 N N . CYS A 1 277 ? 3.036 -0.902 -4.507 1.00 94.31 277 CYS A N 1
ATOM 2136 C CA . CYS A 1 277 ? 4.082 0.019 -4.086 1.00 94.31 277 CYS A CA 1
ATOM 2137 C C . CYS A 1 277 ? 3.403 1.319 -3.627 1.00 94.31 277 CYS A C 1
ATOM 2139 O O . CYS A 1 277 ? 3.348 2.274 -4.382 1.00 94.31 277 CYS A O 1
ATOM 2141 N N . THR A 1 278 ? 2.757 1.330 -2.456 1.00 91.31 278 THR A N 1
ATOM 2142 C CA . THR A 1 278 ? 1.991 2.474 -1.914 1.00 91.31 278 THR A CA 1
ATOM 2143 C C . THR A 1 278 ? 2.091 2.517 -0.391 1.00 91.31 278 THR A C 1
ATOM 2145 O O . THR A 1 278 ? 2.494 1.542 0.236 1.00 91.31 278 THR A O 1
ATOM 2148 N N . PHE A 1 279 ? 1.678 3.630 0.214 1.00 92.25 279 PHE A N 1
ATOM 2149 C CA . PHE A 1 279 ? 1.814 3.873 1.658 1.00 92.25 279 PHE A CA 1
ATOM 2150 C C . PHE A 1 279 ? 0.692 3.258 2.501 1.00 92.25 279 PHE A C 1
ATOM 2152 O O . PHE A 1 279 ? 0.733 3.306 3.731 1.00 92.25 279 PHE A O 1
ATOM 2159 N N . ASP A 1 280 ? -0.354 2.730 1.858 1.00 92.62 280 ASP A N 1
ATOM 2160 C CA . ASP A 1 280 ? -1.611 2.384 2.523 1.00 92.62 280 ASP A CA 1
ATOM 2161 C C . ASP A 1 280 ? -1.460 1.211 3.496 1.00 92.62 280 ASP A C 1
ATOM 2163 O O . ASP A 1 280 ? -1.954 1.284 4.618 1.00 92.62 280 ASP A O 1
ATOM 2167 N N . THR A 1 281 ? -0.746 0.145 3.124 1.00 95.12 281 THR A N 1
ATOM 2168 C CA . THR A 1 281 ? -0.586 -0.998 4.039 1.00 95.12 281 THR A CA 1
ATOM 2169 C C . THR A 1 281 ? 0.493 -0.736 5.090 1.00 95.12 281 THR A C 1
ATOM 2171 O O . THR A 1 281 ? 0.287 -1.080 6.259 1.00 95.12 281 THR A O 1
ATOM 2174 N N . THR A 1 282 ? 1.581 -0.041 4.732 1.00 96.62 282 THR A N 1
ATOM 2175 C CA . THR A 1 282 ? 2.590 0.429 5.696 1.00 96.62 282 THR A CA 1
ATOM 2176 C C . THR A 1 282 ? 1.959 1.249 6.818 1.00 96.62 282 THR A C 1
ATOM 2178 O O . THR A 1 282 ? 2.167 0.944 7.995 1.00 96.62 282 THR A O 1
ATOM 2181 N N . ILE A 1 283 ? 1.141 2.259 6.493 1.00 96.69 283 ILE A N 1
ATOM 2182 C CA . ILE A 1 283 ? 0.548 3.106 7.531 1.00 96.69 283 ILE A CA 1
ATOM 2183 C C . ILE A 1 283 ? -0.444 2.335 8.406 1.00 96.69 283 ILE A C 1
ATOM 2185 O O . ILE A 1 283 ? -0.469 2.545 9.616 1.00 96.69 283 ILE A O 1
ATOM 2189 N N . VAL A 1 284 ? -1.225 1.403 7.846 1.00 97.88 284 VAL A N 1
ATOM 2190 C CA . VAL A 1 284 ? -2.132 0.557 8.642 1.00 97.88 284 VAL A CA 1
ATOM 2191 C C . VAL A 1 284 ? -1.327 -0.266 9.647 1.00 97.88 284 VAL A C 1
ATOM 2193 O O . VAL A 1 284 ? -1.678 -0.299 10.827 1.00 97.88 284 VAL A O 1
ATOM 2196 N N . ALA A 1 285 ? -0.215 -0.869 9.211 1.00 98.31 285 ALA A N 1
ATOM 2197 C CA . ALA A 1 285 ? 0.689 -1.619 10.078 1.00 98.31 285 ALA A CA 1
ATOM 2198 C C . ALA A 1 285 ? 1.271 -0.741 11.194 1.00 98.31 285 ALA A C 1
ATOM 2200 O O . ALA A 1 285 ? 1.168 -1.084 12.373 1.00 98.31 285 ALA A O 1
ATOM 2201 N N . LEU A 1 286 ? 1.836 0.415 10.840 1.00 98.19 286 LEU A N 1
ATOM 2202 C CA . LEU A 1 286 ? 2.478 1.313 11.797 1.00 98.19 286 LEU A CA 1
ATOM 2203 C C . LEU A 1 286 ? 1.481 1.883 12.810 1.00 98.19 286 LEU A C 1
ATOM 2205 O O . LEU A 1 286 ? 1.762 1.860 14.009 1.00 98.19 286 LEU A O 1
ATOM 2209 N N . LEU A 1 287 ? 0.301 2.338 12.377 1.00 97.88 287 LEU A N 1
ATOM 2210 C CA . LEU A 1 287 ? -0.722 2.866 13.288 1.00 97.88 287 LEU A CA 1
ATOM 2211 C C . LEU A 1 287 ? -1.288 1.776 14.200 1.00 97.88 287 LEU A C 1
ATOM 2213 O O . LEU A 1 287 ? -1.485 2.021 15.393 1.00 97.88 287 LEU A O 1
ATOM 2217 N N . PHE A 1 288 ? -1.501 0.565 13.678 1.00 98.12 288 PHE A N 1
ATOM 2218 C CA . PHE A 1 288 ? -1.964 -0.565 14.476 1.00 98.12 288 PHE A CA 1
ATOM 2219 C C . PHE A 1 288 ? -0.950 -0.938 15.563 1.00 98.12 288 PHE A C 1
ATOM 2221 O O . PHE A 1 288 ? -1.296 -0.982 16.746 1.00 98.12 288 PHE A O 1
ATOM 2228 N N . ILE A 1 289 ? 0.317 -1.142 15.189 1.00 97.38 289 ILE A N 1
ATOM 2229 C CA . ILE A 1 289 ? 1.376 -1.518 16.134 1.00 97.38 289 ILE A CA 1
ATOM 2230 C C . ILE A 1 289 ? 1.615 -0.383 17.142 1.00 97.38 289 ILE A C 1
ATOM 2232 O O . ILE A 1 289 ? 1.703 -0.646 18.342 1.00 97.38 289 ILE A O 1
ATOM 2236 N N . THR A 1 290 ? 1.621 0.880 16.700 1.00 97.94 290 THR A N 1
ATOM 2237 C CA . THR A 1 290 ? 1.717 2.046 17.597 1.00 97.94 290 THR A CA 1
ATOM 2238 C C . THR A 1 290 ? 0.577 2.039 18.614 1.00 97.94 290 THR A C 1
ATOM 2240 O O . THR A 1 290 ? 0.828 2.161 19.808 1.00 97.94 290 THR A O 1
ATOM 2243 N N . THR A 1 291 ? -0.662 1.783 18.188 1.00 96.75 291 THR A N 1
ATOM 2244 C CA . THR A 1 291 ? -1.833 1.708 19.083 1.00 96.75 291 THR A CA 1
ATOM 2245 C C . THR A 1 291 ? -1.724 0.565 20.103 1.00 96.75 291 THR A C 1
ATOM 2247 O O . THR A 1 291 ? -2.031 0.747 21.283 1.00 96.75 291 THR A O 1
ATOM 2250 N N . VAL A 1 292 ? -1.238 -0.610 19.685 1.00 93.19 292 VAL A N 1
ATOM 2251 C CA . VAL A 1 292 ? -0.976 -1.742 20.594 1.00 93.19 292 VAL A CA 1
ATOM 2252 C C . VAL A 1 292 ? 0.104 -1.372 21.616 1.00 93.19 292 VAL A C 1
ATOM 2254 O O . VAL A 1 292 ? -0.076 -1.577 22.817 1.00 93.19 292 VAL A O 1
ATOM 2257 N N . THR A 1 293 ? 1.227 -0.807 21.166 1.00 94.12 293 THR A N 1
ATOM 2258 C CA . THR A 1 293 ? 2.333 -0.415 22.058 1.00 94.12 293 THR A CA 1
ATOM 2259 C C . THR A 1 293 ? 1.972 0.744 22.982 1.00 94.12 293 THR A C 1
ATOM 2261 O O . THR A 1 293 ? 2.410 0.746 24.129 1.00 94.12 293 THR A O 1
ATOM 2264 N N . TRP A 1 294 ? 1.108 1.661 22.543 1.00 95.12 294 TRP A N 1
ATOM 2265 C CA . TRP A 1 294 ? 0.504 2.693 23.382 1.00 95.12 294 TRP A CA 1
ATOM 2266 C C . TRP A 1 294 ? -0.227 2.072 24.574 1.00 95.12 294 TRP A C 1
ATOM 2268 O O . TRP A 1 294 ? 0.055 2.421 25.719 1.00 95.12 294 TRP A O 1
ATOM 2278 N N . HIS A 1 295 ? -1.116 1.101 24.333 1.00 92.12 295 HIS A N 1
ATOM 2279 C CA . HIS A 1 295 ? -1.823 0.421 25.422 1.00 92.12 295 HIS A CA 1
ATOM 2280 C C . HIS A 1 295 ? -0.850 -0.276 26.378 1.00 92.12 295 HIS A C 1
ATOM 2282 O O . HIS A 1 295 ? -0.981 -0.150 27.595 1.00 92.12 295 HIS A O 1
ATOM 2288 N N . ARG A 1 296 ? 0.195 -0.923 25.843 1.00 88.44 296 ARG A N 1
ATOM 2289 C CA . ARG A 1 296 ? 1.264 -1.515 26.662 1.00 88.44 296 ARG A CA 1
ATOM 2290 C C . ARG A 1 296 ? 2.019 -0.482 27.500 1.00 88.44 296 ARG A C 1
ATOM 2292 O O . ARG A 1 296 ? 2.356 -0.788 28.642 1.00 88.44 296 ARG A O 1
ATOM 2299 N N . ALA A 1 297 ? 2.266 0.714 26.968 1.00 92.81 297 ALA A N 1
ATOM 2300 C CA . ALA A 1 297 ? 2.963 1.797 27.660 1.00 92.81 297 ALA A CA 1
ATOM 2301 C C . ALA A 1 297 ? 2.182 2.343 28.860 1.00 92.81 297 ALA A C 1
ATOM 2303 O O . ALA A 1 297 ? 2.798 2.801 29.818 1.00 92.81 297 ALA A O 1
ATOM 2304 N N . LEU A 1 298 ? 0.848 2.234 28.851 1.00 88.81 298 LEU A N 1
ATOM 2305 C CA . LEU A 1 298 ? 0.012 2.592 30.002 1.00 88.81 298 LEU A CA 1
ATOM 2306 C C . LEU A 1 298 ? 0.157 1.614 31.178 1.00 88.81 298 LEU A C 1
ATOM 2308 O O . LEU A 1 298 ? -0.156 1.975 32.308 1.00 88.81 298 LEU A O 1
ATOM 2312 N N . VAL A 1 299 ? 0.615 0.387 30.918 1.00 83.38 299 VAL A N 1
ATOM 2313 C CA . VAL A 1 299 ? 0.740 -0.680 31.926 1.00 83.38 299 VAL A CA 1
ATOM 2314 C C . VAL A 1 299 ? 2.201 -0.933 32.308 1.00 83.38 299 VAL A C 1
ATOM 2316 O O . VAL A 1 299 ? 2.484 -1.389 33.413 1.00 83.38 299 VAL A O 1
ATOM 2319 N N . ALA A 1 300 ? 3.147 -0.663 31.406 1.00 85.25 300 ALA A N 1
ATOM 2320 C CA . ALA A 1 300 ? 4.561 -0.941 31.621 1.00 85.25 300 ALA A CA 1
ATOM 2321 C C . ALA A 1 300 ? 5.475 0.093 30.943 1.00 85.25 300 ALA A C 1
ATOM 2323 O O . ALA A 1 300 ? 5.511 0.206 29.716 1.00 85.25 300 ALA A O 1
ATOM 2324 N N . ASN A 1 301 ? 6.313 0.754 31.750 1.00 92.19 301 ASN A N 1
ATOM 2325 C CA . ASN A 1 301 ? 7.201 1.842 31.318 1.00 92.19 301 ASN A CA 1
ATOM 2326 C C . ASN A 1 301 ? 8.171 1.460 30.187 1.00 92.19 301 ASN A C 1
ATOM 2328 O O . ASN A 1 301 ? 8.538 2.311 29.382 1.00 92.19 301 ASN A O 1
ATOM 2332 N N . GLY A 1 302 ? 8.553 0.182 30.072 1.00 92.88 302 GLY A N 1
ATOM 2333 C CA . GLY A 1 302 ? 9.424 -0.301 28.991 1.00 92.88 302 GLY A CA 1
ATOM 2334 C C . GLY A 1 302 ? 8.845 -0.123 27.578 1.00 92.88 302 GLY A C 1
ATOM 2335 O O . GLY A 1 302 ? 9.587 -0.220 26.608 1.00 92.88 302 GLY A O 1
ATOM 2336 N N . TRP A 1 303 ? 7.545 0.159 27.451 1.00 93.00 303 TRP A N 1
ATOM 2337 C CA . TRP A 1 303 ? 6.869 0.389 26.170 1.00 93.00 303 TRP A CA 1
ATOM 2338 C C . TRP A 1 303 ? 6.706 1.869 25.799 1.00 93.00 303 TRP A C 1
ATOM 2340 O O . TRP A 1 303 ? 6.291 2.154 24.679 1.00 93.00 303 TRP A O 1
ATOM 2350 N N . ILE A 1 304 ? 7.080 2.800 26.685 1.00 97.31 304 ILE A N 1
ATOM 2351 C CA . ILE A 1 304 ? 6.992 4.253 26.452 1.00 97.31 304 ILE A CA 1
ATOM 2352 C C . ILE A 1 304 ? 7.777 4.662 25.197 1.00 97.31 304 ILE A C 1
ATOM 2354 O O . ILE A 1 304 ? 7.208 5.231 24.267 1.00 97.31 304 ILE A O 1
ATOM 2358 N N . TRP A 1 305 ? 9.071 4.333 25.146 1.00 97.62 305 TRP A N 1
ATOM 2359 C CA . TRP A 1 305 ? 9.930 4.682 24.012 1.00 97.62 305 TRP A CA 1
ATOM 2360 C C . TRP A 1 305 ? 9.599 3.904 22.733 1.00 97.62 305 TRP A C 1
ATOM 2362 O O . TRP A 1 305 ? 9.524 4.542 21.687 1.00 97.62 305 TRP A O 1
ATOM 2372 N N . PRO A 1 306 ? 9.329 2.582 22.769 1.00 96.81 306 PRO A N 1
ATOM 2373 C CA . PRO A 1 306 ? 8.838 1.868 21.594 1.00 96.81 306 PRO A CA 1
ATOM 2374 C C . PRO A 1 306 ? 7.600 2.509 20.954 1.00 96.81 306 PRO A C 1
ATOM 2376 O O . PRO A 1 306 ? 7.591 2.700 19.742 1.00 96.81 306 PRO A O 1
ATOM 2379 N N . ALA A 1 307 ? 6.592 2.893 21.747 1.00 96.81 307 ALA A N 1
ATOM 2380 C CA . ALA A 1 307 ? 5.393 3.553 21.225 1.00 96.81 307 ALA A CA 1
ATOM 2381 C C . ALA A 1 307 ? 5.714 4.915 20.588 1.00 96.81 307 ALA A C 1
ATOM 2383 O O . ALA A 1 307 ? 5.235 5.222 19.497 1.00 96.81 307 ALA A O 1
ATOM 2384 N N . ALA A 1 308 ? 6.570 5.708 21.238 1.00 98.19 308 ALA A N 1
ATOM 2385 C CA . ALA A 1 308 ? 6.999 7.009 20.737 1.00 98.19 308 ALA A CA 1
ATOM 2386 C C . ALA A 1 308 ? 7.798 6.921 19.425 1.00 98.19 308 ALA A C 1
ATOM 2388 O O . ALA A 1 308 ? 7.534 7.673 18.487 1.00 98.19 308 ALA A O 1
ATOM 2389 N N . ILE A 1 309 ? 8.739 5.977 19.339 1.00 98.44 309 ILE A N 1
ATOM 2390 C CA . ILE A 1 309 ? 9.559 5.748 18.143 1.00 98.44 309 ILE A CA 1
ATOM 2391 C C . ILE A 1 309 ? 8.690 5.247 16.989 1.00 98.44 309 ILE A C 1
ATOM 2393 O O . ILE A 1 309 ? 8.799 5.764 15.882 1.00 98.44 309 ILE A O 1
ATOM 2397 N N . LEU A 1 310 ? 7.797 4.284 17.238 1.00 98.12 310 LEU A N 1
ATOM 2398 C CA . LEU A 1 310 ? 6.888 3.766 16.211 1.00 98.12 310 LEU A CA 1
ATOM 2399 C C . LEU A 1 310 ? 5.962 4.853 15.660 1.00 98.12 310 LEU A C 1
ATOM 2401 O O . LEU A 1 310 ? 5.739 4.892 14.452 1.00 98.12 310 LEU A O 1
ATOM 2405 N N . TRP A 1 311 ? 5.488 5.770 16.508 1.00 98.25 311 TRP A N 1
ATOM 2406 C CA . TRP A 1 311 ? 4.730 6.930 16.042 1.00 98.25 311 TRP A CA 1
ATOM 2407 C C . TRP A 1 311 ? 5.576 7.864 15.167 1.00 98.25 311 TRP A C 1
ATOM 2409 O O . TRP A 1 311 ? 5.114 8.281 14.108 1.00 98.25 311 TRP A O 1
ATOM 2419 N N . GLY A 1 312 ? 6.828 8.140 15.548 1.00 97.81 312 GLY A N 1
ATOM 2420 C CA . GLY A 1 312 ? 7.754 8.917 14.716 1.00 97.81 312 GLY A CA 1
ATOM 2421 C C . GLY A 1 312 ? 8.043 8.268 13.359 1.00 97.81 312 GLY A C 1
ATOM 2422 O O . GLY A 1 312 ? 8.045 8.946 12.336 1.00 97.81 312 GLY A O 1
ATOM 2423 N N . VAL A 1 313 ? 8.187 6.941 13.319 1.00 98.12 313 VAL A N 1
ATOM 2424 C CA . VAL A 1 313 ? 8.291 6.186 12.060 1.00 98.12 313 VAL A CA 1
ATOM 2425 C C . VAL A 1 313 ? 6.985 6.273 11.258 1.00 98.12 313 VAL A C 1
ATOM 2427 O O . VAL A 1 313 ? 7.030 6.439 10.043 1.00 98.12 313 VAL A O 1
ATOM 2430 N N . ALA A 1 314 ? 5.818 6.237 11.909 1.00 97.81 314 ALA A N 1
ATOM 2431 C CA . ALA A 1 314 ? 4.526 6.421 11.244 1.00 97.81 314 ALA A CA 1
ATOM 2432 C C . ALA A 1 314 ? 4.386 7.811 10.596 1.00 97.81 314 ALA A C 1
ATOM 2434 O O . ALA A 1 314 ? 3.855 7.903 9.489 1.00 97.81 314 ALA A O 1
ATOM 2435 N N . LEU A 1 315 ? 4.905 8.869 11.236 1.00 96.62 315 LEU A N 1
ATOM 2436 C CA . LEU A 1 315 ? 4.955 10.225 10.666 1.00 96.62 315 LEU A CA 1
ATOM 2437 C C . LEU A 1 315 ? 5.798 10.283 9.385 1.00 96.62 315 LEU A C 1
ATOM 2439 O O . LEU A 1 315 ? 5.417 10.971 8.442 1.00 96.62 315 LEU A O 1
ATOM 2443 N N . LEU A 1 316 ? 6.895 9.522 9.324 1.00 96.69 316 LEU A N 1
ATOM 2444 C CA . LEU A 1 316 ? 7.710 9.380 8.113 1.00 96.69 316 LEU A CA 1
ATOM 2445 C C . LEU A 1 316 ? 7.042 8.526 7.024 1.00 96.69 316 LEU A C 1
ATOM 2447 O O . LEU A 1 316 ? 7.514 8.549 5.890 1.00 96.69 316 LEU A O 1
ATOM 2451 N N . GLY A 1 317 ? 5.991 7.767 7.353 1.00 94.44 317 GLY A N 1
ATOM 2452 C CA . GLY A 1 317 ? 5.230 6.947 6.406 1.00 94.44 317 GLY A CA 1
ATOM 2453 C C . GLY A 1 317 ? 4.071 7.699 5.756 1.00 94.44 317 GLY A C 1
ATOM 2454 O O . GLY A 1 317 ? 3.960 7.737 4.534 1.00 94.44 317 GLY A O 1
ATOM 2455 N N . LYS A 1 318 ? 3.184 8.315 6.553 1.00 92.56 318 LYS A N 1
ATOM 2456 C CA . LYS A 1 318 ? 2.001 9.010 6.014 1.00 92.56 318 LYS A CA 1
ATOM 2457 C C . LYS A 1 318 ? 1.415 10.027 6.992 1.00 92.56 318 LYS A C 1
ATOM 2459 O O . LYS A 1 318 ? 1.384 9.800 8.202 1.00 92.56 318 LYS A O 1
ATOM 2464 N N . HIS A 1 319 ? 0.822 11.096 6.458 1.00 88.31 319 HIS A N 1
ATOM 2465 C CA . HIS A 1 319 ? 0.179 12.161 7.239 1.00 88.31 319 HIS A CA 1
ATOM 2466 C C . HIS A 1 319 ? -0.943 11.666 8.172 1.00 88.31 319 HIS A C 1
ATOM 2468 O O . HIS A 1 319 ? -1.206 12.307 9.184 1.00 88.31 319 HIS A O 1
ATOM 2474 N N . ASN A 1 320 ? -1.573 10.507 7.911 1.00 88.56 320 ASN A N 1
ATOM 2475 C CA . ASN A 1 320 ? -2.551 9.899 8.828 1.00 88.56 320 ASN A CA 1
ATOM 2476 C C . ASN A 1 320 ? -2.001 9.730 10.260 1.00 88.56 320 ASN A C 1
ATOM 2478 O O . ASN A 1 320 ? -2.771 9.718 11.219 1.00 88.56 320 ASN A O 1
ATOM 2482 N N . ALA A 1 321 ? -0.682 9.612 10.431 1.00 93.62 321 ALA A N 1
ATOM 2483 C CA . ALA A 1 321 ? -0.062 9.545 11.748 1.00 93.62 321 ALA A CA 1
ATOM 2484 C C . ALA A 1 321 ? -0.204 10.839 12.568 1.00 93.62 321 ALA A C 1
ATOM 2486 O O . ALA A 1 321 ? -0.212 10.757 13.798 1.00 93.62 321 ALA A O 1
ATOM 2487 N N . LEU A 1 322 ? -0.395 12.002 11.929 1.00 91.44 322 LEU A N 1
ATOM 2488 C CA . LEU A 1 322 ? -0.627 13.280 12.615 1.00 91.44 322 LEU A CA 1
ATOM 2489 C C . LEU A 1 322 ? -1.908 13.264 13.452 1.00 91.44 322 LEU A C 1
ATOM 2491 O O . LEU A 1 322 ? -1.959 13.889 14.507 1.00 91.44 322 LEU A O 1
ATOM 2495 N N . VAL A 1 323 ? -2.932 12.527 13.008 1.00 90.88 323 VAL A N 1
ATOM 2496 C CA . VAL A 1 323 ? -4.228 12.467 13.698 1.00 90.88 323 VAL A CA 1
ATOM 2497 C C . VAL A 1 323 ? -4.327 11.322 14.706 1.00 90.88 323 VAL A C 1
ATOM 2499 O O . VAL A 1 323 ? -5.292 11.284 15.462 1.00 90.88 323 VAL A O 1
ATOM 2502 N N . LEU A 1 324 ? -3.346 10.408 14.774 1.00 94.44 324 LEU A N 1
ATOM 2503 C CA . LEU A 1 324 ? -3.355 9.292 15.732 1.00 94.44 324 LEU A CA 1
ATOM 2504 C C . LEU A 1 324 ? -3.430 9.738 17.206 1.00 94.44 324 LEU A C 1
ATOM 2506 O O . LEU A 1 324 ? -4.155 9.090 17.957 1.00 94.44 324 LEU A O 1
ATOM 2510 N N . PRO A 1 325 ? -2.749 10.807 17.667 1.00 94.88 325 PRO A N 1
ATOM 2511 C CA . PRO A 1 325 ? -2.838 11.224 19.066 1.00 94.88 325 PRO A CA 1
ATOM 2512 C C . PRO A 1 325 ? -4.266 11.536 19.536 1.00 94.88 325 PRO A C 1
ATOM 2514 O O . PRO A 1 325 ? -4.567 11.332 20.709 1.00 94.88 325 PRO A O 1
ATOM 2517 N N . ILE A 1 326 ? -5.162 11.962 18.639 1.00 92.06 326 ILE A N 1
ATOM 2518 C CA . ILE A 1 326 ? -6.546 12.336 18.969 1.00 92.06 326 ILE A CA 1
ATOM 2519 C C . ILE A 1 326 ? -7.322 11.163 19.607 1.00 92.06 326 ILE A C 1
ATOM 2521 O O . ILE A 1 326 ? -7.738 11.294 20.762 1.00 92.06 326 ILE A O 1
ATOM 2525 N N . PRO A 1 327 ? -7.495 9.992 18.954 1.00 93.75 327 PRO A N 1
ATOM 2526 C CA . PRO A 1 327 ? -8.155 8.847 19.581 1.00 93.75 327 PRO A CA 1
ATOM 2527 C C . PRO A 1 327 ? -7.412 8.306 20.814 1.00 93.75 327 PRO A C 1
ATOM 2529 O O . PRO A 1 327 ? -8.061 7.763 21.708 1.00 93.75 327 PRO A O 1
ATOM 2532 N N . LEU A 1 328 ? -6.086 8.475 20.924 1.00 95.81 328 LEU A N 1
ATOM 2533 C CA . LEU A 1 328 ? -5.333 8.075 22.125 1.00 95.81 328 LEU A CA 1
ATOM 2534 C C . LEU A 1 328 ? -5.646 8.976 23.332 1.00 95.81 328 LEU A C 1
ATOM 2536 O O . LEU A 1 328 ? -5.796 8.475 24.450 1.00 95.81 328 LEU A O 1
ATOM 2540 N N . ILE A 1 329 ? -5.799 10.286 23.104 1.00 94.38 329 ILE A N 1
ATOM 2541 C CA . ILE A 1 329 ? -6.250 11.257 24.110 1.00 94.38 329 ILE A CA 1
ATOM 2542 C C . ILE A 1 329 ? -7.679 10.932 24.546 1.00 94.38 329 ILE A C 1
ATOM 2544 O O . ILE A 1 329 ? -7.930 10.823 25.747 1.00 94.38 329 ILE A O 1
ATOM 2548 N N . PHE A 1 330 ? -8.597 10.690 23.603 1.00 92.44 330 PHE A N 1
ATOM 2549 C CA . PHE A 1 330 ? -9.963 10.272 23.937 1.00 92.44 330 PHE A CA 1
ATOM 2550 C C . PHE A 1 330 ? -9.981 8.979 24.747 1.00 92.44 330 PHE A C 1
ATOM 2552 O O . PHE A 1 330 ? -10.678 8.898 25.753 1.00 92.44 330 PHE A O 1
ATOM 2559 N N . HIS A 1 331 ? -9.179 7.985 24.369 1.00 93.56 331 HIS A N 1
ATOM 2560 C CA . HIS A 1 331 ? -9.054 6.745 25.125 1.00 93.56 331 HIS A CA 1
ATOM 2561 C C . HIS A 1 331 ? -8.579 6.985 26.568 1.00 93.56 331 HIS A C 1
ATOM 2563 O O . HIS A 1 331 ? -9.147 6.423 27.505 1.00 93.56 331 HIS A O 1
ATOM 2569 N N . TRP A 1 332 ? -7.562 7.829 26.766 1.00 93.50 332 TRP A N 1
ATOM 2570 C CA . TRP A 1 332 ? -7.075 8.196 28.098 1.00 93.50 332 TRP A CA 1
ATOM 2571 C C . TRP A 1 332 ? -8.144 8.919 28.930 1.00 93.50 332 TRP A C 1
ATOM 2573 O O . TRP A 1 332 ? -8.394 8.513 30.067 1.00 93.50 332 TRP A O 1
ATOM 2583 N N . LEU A 1 333 ? -8.818 9.919 28.355 1.00 88.44 333 LEU A N 1
ATOM 2584 C CA . LEU A 1 333 ? -9.869 10.684 29.030 1.00 88.44 333 LEU A CA 1
ATOM 2585 C C . LEU A 1 333 ? -11.089 9.822 29.367 1.00 88.44 333 LEU A C 1
ATOM 2587 O O . LEU A 1 333 ? -11.582 9.882 30.488 1.00 88.44 333 LEU A O 1
ATOM 2591 N N . ILE A 1 334 ? -11.543 8.972 28.442 1.00 86.19 334 ILE A N 1
ATOM 2592 C CA . ILE A 1 334 ? -12.667 8.052 28.670 1.00 86.19 334 ILE A CA 1
ATOM 2593 C C . ILE A 1 334 ? -12.321 7.049 29.773 1.00 86.19 334 ILE A C 1
ATOM 2595 O O . ILE A 1 334 ? -13.145 6.805 30.651 1.00 86.19 334 ILE A O 1
ATOM 2599 N N . ASN A 1 335 ? -11.108 6.481 29.769 1.00 86.12 335 ASN A N 1
ATOM 2600 C CA . ASN A 1 335 ? -10.670 5.600 30.853 1.00 86.12 335 ASN A CA 1
ATOM 2601 C C . ASN A 1 335 ? -10.699 6.323 32.198 1.00 86.12 335 ASN A C 1
ATOM 2603 O O . ASN A 1 335 ? -11.233 5.789 33.163 1.00 86.12 335 ASN A O 1
ATOM 2607 N N . ALA A 1 336 ? -10.163 7.539 32.257 1.00 84.06 336 ALA A N 1
ATOM 2608 C CA . ALA A 1 336 ? -10.128 8.314 33.485 1.00 84.06 336 ALA A CA 1
ATOM 2609 C C . ALA A 1 336 ? -11.521 8.720 33.978 1.00 84.06 336 ALA A C 1
ATOM 2611 O O . ALA A 1 336 ? -11.781 8.629 35.174 1.00 84.06 336 ALA A O 1
ATOM 2612 N N . ALA A 1 337 ? -12.424 9.109 33.075 1.00 77.00 337 ALA A N 1
ATOM 2613 C CA . ALA A 1 337 ? -13.813 9.414 33.405 1.00 77.00 337 ALA A CA 1
ATOM 2614 C C . ALA A 1 337 ? -14.520 8.188 34.003 1.00 77.00 337 ALA A C 1
ATOM 2616 O O . ALA A 1 337 ? -15.115 8.269 35.075 1.00 77.00 337 ALA A O 1
ATOM 2617 N N . LEU A 1 338 ? -14.403 7.030 33.343 1.00 78.00 338 LEU A N 1
ATOM 2618 C CA . LEU A 1 338 ? -15.054 5.792 33.779 1.00 78.00 338 LEU A CA 1
ATOM 2619 C C . LEU A 1 338 ? -14.459 5.234 35.076 1.00 78.00 338 LEU A C 1
ATOM 2621 O O . LEU A 1 338 ? -15.191 4.690 35.894 1.00 78.00 338 LEU A O 1
ATOM 2625 N N . GLU A 1 339 ? -13.158 5.414 35.296 1.00 78.44 339 GLU A N 1
ATOM 2626 C CA . GLU A 1 339 ? -12.473 5.047 36.541 1.00 78.44 339 GLU A CA 1
ATOM 2627 C C . GLU A 1 339 ? -12.627 6.109 37.644 1.00 78.44 339 GLU A C 1
ATOM 2629 O O . GLU A 1 339 ? -11.992 6.001 38.691 1.00 78.44 339 GLU A O 1
ATOM 2634 N N . ARG A 1 340 ? -13.457 7.142 37.419 1.00 76.94 340 ARG A N 1
ATOM 2635 C CA . ARG A 1 340 ? -13.727 8.245 38.360 1.00 76.94 340 ARG A CA 1
ATOM 2636 C C . ARG A 1 340 ? -12.468 8.989 38.816 1.00 76.94 340 ARG A C 1
ATOM 2638 O O . ARG A 1 340 ? -12.387 9.475 39.938 1.00 76.94 340 ARG A O 1
ATOM 2645 N N . ARG A 1 341 ? -11.486 9.092 37.920 1.00 77.38 341 ARG A N 1
ATOM 2646 C CA . ARG A 1 341 ? -10.248 9.868 38.094 1.00 77.38 341 ARG A CA 1
ATOM 2647 C C . ARG A 1 341 ? -10.362 11.302 37.570 1.00 77.38 341 ARG A C 1
ATOM 2649 O O . ARG A 1 341 ? -9.371 12.021 37.597 1.00 77.38 341 ARG A O 1
ATOM 2656 N N . ILE A 1 342 ? -11.536 11.691 37.068 1.00 75.69 342 ILE A N 1
ATOM 2657 C CA . ILE A 1 342 ? -11.880 13.073 36.721 1.00 75.69 342 ILE A CA 1
ATOM 2658 C C . ILE A 1 342 ? -12.893 13.565 37.752 1.00 75.69 342 ILE A C 1
ATOM 2660 O O . ILE A 1 342 ? -13.978 12.991 37.860 1.00 75.69 342 ILE A O 1
ATOM 2664 N N . VAL A 1 343 ? -12.541 14.610 38.500 1.00 72.06 343 VAL A N 1
ATOM 2665 C CA . VAL A 1 343 ? -13.429 15.240 39.488 1.00 72.06 343 VAL A CA 1
ATOM 2666 C C . VAL A 1 343 ? -13.802 16.624 38.976 1.00 72.06 343 VAL A C 1
ATOM 2668 O O . VAL A 1 343 ? -12.932 17.475 38.805 1.00 72.06 343 VAL A O 1
ATOM 2671 N N . ALA A 1 344 ? -15.090 16.837 38.700 1.00 71.56 344 ALA A N 1
ATOM 2672 C CA . ALA A 1 344 ? -15.628 18.143 38.337 1.00 71.56 344 ALA A CA 1
ATOM 2673 C C . ALA A 1 344 ? -16.251 18.800 39.574 1.00 71.56 344 ALA A C 1
ATOM 2675 O O . ALA A 1 344 ? -17.122 18.219 40.223 1.00 71.56 344 ALA A O 1
ATOM 2676 N N . TYR A 1 345 ? -15.819 20.014 39.891 1.00 71.06 345 TYR A N 1
ATOM 2677 C CA . TYR A 1 345 ? -16.407 20.833 40.940 1.00 71.06 345 TYR A CA 1
ATOM 2678 C C . TYR A 1 345 ? -17.345 21.838 40.292 1.00 71.06 345 TYR A C 1
ATOM 2680 O O . TYR A 1 345 ? -16.923 22.682 39.502 1.00 71.06 345 TYR A O 1
ATOM 2688 N N . TRP A 1 346 ? -18.628 21.727 40.615 1.00 70.75 346 TRP A N 1
ATOM 2689 C CA . TRP A 1 346 ? -19.657 22.597 40.067 1.00 70.75 346 TRP A CA 1
ATOM 2690 C C . TRP A 1 346 ? -19.853 23.844 40.941 1.00 70.75 346 TRP A C 1
ATOM 2692 O O . TRP A 1 346 ? -19.762 23.755 42.170 1.00 70.75 346 TRP A O 1
ATOM 2702 N N . PRO A 1 347 ? -20.172 25.004 40.343 1.00 68.50 347 PRO A N 1
ATOM 2703 C CA . PRO A 1 347 ? -20.513 26.202 41.098 1.00 68.50 347 PRO A CA 1
ATOM 2704 C C . PRO A 1 347 ? -21.798 25.970 41.894 1.00 68.50 347 PRO A C 1
ATOM 2706 O O . PRO A 1 347 ? -22.743 25.359 41.400 1.00 68.50 347 PRO A O 1
ATOM 2709 N N . SER A 1 348 ? -21.898 26.557 43.085 1.00 66.75 348 SER A N 1
ATOM 2710 C CA . SER A 1 348 ? -23.115 26.499 43.910 1.00 66.75 348 SER A CA 1
ATOM 2711 C C . SER A 1 348 ? -24.327 27.219 43.294 1.00 66.75 348 SER A C 1
ATOM 2713 O O . SER A 1 348 ? -25.448 27.044 43.764 1.00 66.75 348 SER A O 1
ATOM 2715 N N . SER A 1 349 ? -24.130 28.029 42.245 1.00 77.88 349 SER A N 1
ATOM 2716 C CA . SER A 1 349 ? -25.192 28.786 41.574 1.00 77.88 349 SER A CA 1
ATOM 2717 C C . SER A 1 349 ? -25.510 28.214 40.183 1.00 77.88 349 SER A C 1
ATOM 2719 O O . SER A 1 349 ? -24.764 28.480 39.234 1.00 77.88 349 SER A O 1
ATOM 2721 N N . PRO A 1 350 ? -26.646 27.511 40.007 1.00 73.56 350 PRO A N 1
ATOM 2722 C CA . PRO A 1 350 ? -27.063 26.990 38.702 1.00 73.56 350 PRO A CA 1
ATOM 2723 C C . PRO A 1 350 ? -27.335 28.099 37.671 1.00 73.56 350 PRO A C 1
ATOM 2725 O O . PRO A 1 350 ? -27.150 27.893 36.476 1.00 73.56 350 PRO A O 1
ATOM 2728 N N . VAL A 1 351 ? -27.694 29.309 38.117 1.00 75.62 351 VAL A N 1
ATOM 2729 C CA . VAL A 1 351 ? -27.933 30.467 37.236 1.00 75.62 351 VAL A CA 1
ATOM 2730 C C . VAL A 1 351 ? -26.637 30.958 36.584 1.00 75.62 351 VAL A C 1
ATOM 2732 O O . VAL A 1 351 ? -26.624 31.220 35.383 1.00 75.62 351 VAL A O 1
ATOM 2735 N N . ARG A 1 352 ? -25.530 31.041 37.340 1.00 71.81 352 ARG A N 1
ATOM 2736 C CA . ARG A 1 352 ? -24.217 31.426 36.786 1.00 71.81 352 ARG A CA 1
ATOM 2737 C C . ARG A 1 352 ? -23.703 30.402 35.782 1.00 71.81 352 ARG A C 1
ATOM 2739 O O . ARG A 1 352 ? -23.139 30.786 34.762 1.00 71.81 352 ARG A O 1
ATOM 2746 N N . LEU A 1 353 ? -23.941 29.120 36.053 1.00 75.75 353 LEU A N 1
ATOM 2747 C CA . LEU A 1 353 ? -23.583 28.035 35.150 1.00 75.75 353 LEU A CA 1
ATOM 2748 C C . LEU A 1 353 ? -24.356 28.129 33.828 1.00 75.75 353 LEU A C 1
ATOM 2750 O O . LEU A 1 353 ? -23.739 28.157 32.768 1.00 75.75 353 LEU A O 1
ATOM 2754 N N . ILE A 1 354 ? -25.688 28.236 33.881 1.00 79.25 354 ILE A N 1
ATOM 2755 C CA . ILE A 1 354 ? -26.535 28.318 32.680 1.00 79.25 354 ILE A CA 1
ATOM 2756 C C . ILE A 1 354 ? -26.200 29.570 31.862 1.00 79.25 354 ILE A C 1
ATOM 2758 O O . ILE A 1 354 ? -26.010 29.472 30.652 1.00 79.25 354 ILE A O 1
ATOM 2762 N N . ALA A 1 355 ? -26.078 30.731 32.512 1.00 77.94 355 ALA A N 1
ATOM 2763 C CA . ALA A 1 355 ? -25.739 31.980 31.835 1.00 77.94 355 ALA A CA 1
ATOM 2764 C C . ALA A 1 355 ? -24.338 31.925 31.206 1.00 77.94 355 ALA A C 1
ATOM 2766 O O . ALA A 1 355 ? -24.168 32.299 30.048 1.00 77.94 355 ALA A O 1
ATOM 2767 N N . GLY A 1 356 ? -23.345 31.407 31.935 1.00 79.75 356 GLY A N 1
ATOM 2768 C CA . GLY A 1 356 ? -21.980 31.267 31.437 1.00 79.75 356 GLY A CA 1
ATOM 2769 C C . GLY A 1 356 ? -21.879 30.290 30.266 1.00 79.75 356 GLY A C 1
ATOM 2770 O O . GLY A 1 356 ? -21.276 30.625 29.249 1.00 79.75 356 GLY A O 1
ATOM 2771 N N . VAL A 1 357 ? -22.537 29.129 30.342 1.00 80.38 357 VAL A N 1
ATOM 2772 C CA . VAL A 1 357 ? -22.603 28.170 29.227 1.00 80.38 357 VAL A CA 1
ATOM 2773 C C . VAL A 1 357 ? -23.311 28.790 28.022 1.00 80.38 357 VAL A C 1
ATOM 2775 O O . VAL A 1 357 ? -22.781 28.715 26.918 1.00 80.38 357 VAL A O 1
ATOM 2778 N N . ALA A 1 358 ? -24.451 29.460 28.211 1.00 82.56 358 ALA A N 1
ATOM 2779 C CA . ALA A 1 358 ? -25.188 30.100 27.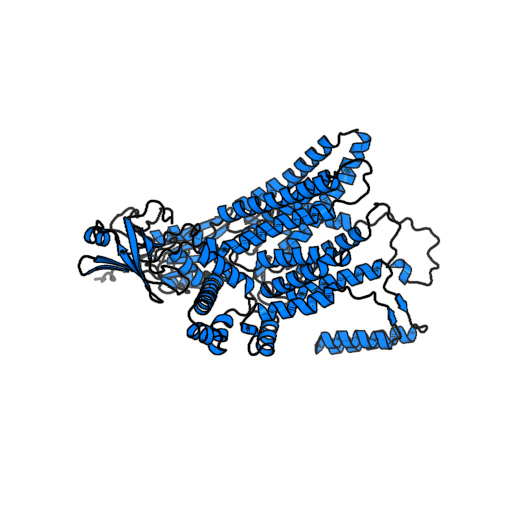121 1.00 82.56 358 ALA A CA 1
ATOM 2780 C C . ALA A 1 358 ? -24.354 31.180 26.411 1.00 82.56 358 ALA A C 1
ATOM 2782 O O . ALA A 1 358 ? -24.290 31.194 25.180 1.00 82.56 358 ALA A O 1
ATOM 2783 N N . VAL A 1 359 ? -23.660 32.038 27.167 1.00 84.50 359 VAL A N 1
ATOM 2784 C CA . VAL A 1 359 ? -22.752 33.059 26.615 1.00 84.50 359 VAL A CA 1
ATOM 2785 C C . VAL A 1 359 ? -21.604 32.407 25.844 1.00 84.50 359 VAL A C 1
ATOM 2787 O O . VAL A 1 359 ? -21.311 32.814 24.723 1.00 84.50 359 VAL A O 1
ATOM 2790 N N . SER A 1 360 ? -20.998 31.360 26.402 1.00 83.00 360 SER A N 1
ATOM 2791 C CA . SER A 1 360 ? -19.845 30.674 25.806 1.00 83.00 360 SER A CA 1
ATOM 2792 C C . SER A 1 360 ? -20.211 29.921 24.532 1.00 83.00 360 SER A C 1
ATOM 2794 O O . SER A 1 360 ? -19.493 30.007 23.542 1.00 83.00 360 SER A O 1
ATOM 2796 N N . VAL A 1 361 ? -21.351 29.225 24.526 1.00 84.81 361 VAL A N 1
ATOM 2797 C CA . VAL A 1 361 ? -21.884 28.533 23.345 1.00 84.81 361 VAL A CA 1
ATOM 2798 C C . VAL A 1 361 ? -22.247 29.535 22.255 1.00 84.81 361 VAL A C 1
ATOM 2800 O O . VAL A 1 361 ? -21.907 29.315 21.098 1.00 84.81 361 VAL A O 1
ATOM 2803 N N . THR A 1 362 ? -22.869 30.661 22.614 1.00 84.44 362 THR A N 1
ATOM 2804 C CA . THR A 1 362 ? -23.217 31.716 21.650 1.00 84.44 362 THR A CA 1
ATOM 2805 C C . THR A 1 362 ? -21.959 32.348 21.049 1.00 84.44 362 THR A C 1
ATOM 2807 O O . THR A 1 362 ? -21.840 32.453 19.830 1.00 84.44 362 THR A O 1
ATOM 2810 N N . ALA A 1 363 ? -20.975 32.702 21.880 1.00 83.75 363 ALA A N 1
ATOM 2811 C CA . ALA A 1 363 ? -19.705 33.262 21.427 1.00 83.75 363 ALA A CA 1
ATOM 2812 C C . ALA A 1 363 ? -18.906 32.264 20.571 1.00 83.75 363 ALA A C 1
ATOM 2814 O O . ALA A 1 363 ? -18.319 32.646 19.560 1.00 83.75 363 ALA A O 1
ATOM 2815 N N . ALA A 1 364 ? -18.934 30.977 20.918 1.00 81.88 364 ALA A N 1
ATOM 2816 C CA . ALA A 1 364 ? -18.311 29.924 20.128 1.00 81.88 364 ALA A CA 1
ATOM 2817 C C . ALA A 1 364 ? -19.032 29.676 18.797 1.00 81.88 364 ALA A C 1
ATOM 2819 O O . ALA A 1 364 ? -18.367 29.475 17.787 1.00 81.88 364 ALA A O 1
ATOM 2820 N N . ALA A 1 365 ? -20.365 29.743 18.758 1.00 81.62 365 ALA A N 1
ATOM 2821 C CA . ALA A 1 365 ? -21.145 29.625 17.524 1.00 81.62 365 ALA A CA 1
ATOM 2822 C C . ALA A 1 365 ? -20.878 30.780 16.545 1.00 81.62 365 ALA A C 1
ATOM 2824 O O . ALA A 1 365 ? -20.938 30.585 15.334 1.00 81.62 365 ALA A O 1
ATOM 2825 N N . ILE A 1 366 ? -20.539 31.967 17.055 1.00 82.44 366 ILE A N 1
ATOM 2826 C CA . ILE A 1 366 ? -20.060 33.086 16.233 1.00 82.44 366 ILE A CA 1
ATOM 2827 C C . ILE A 1 366 ? -18.614 32.829 15.795 1.00 82.44 366 ILE A C 1
ATOM 2829 O O . ILE A 1 366 ? -18.293 32.911 14.612 1.00 82.44 366 ILE A O 1
ATOM 2833 N N . ALA A 1 367 ? -17.737 32.465 16.732 1.00 79.12 367 ALA A N 1
ATOM 2834 C CA . ALA A 1 367 ? -16.320 32.266 16.456 1.00 79.12 367 ALA A CA 1
ATOM 2835 C C . ALA A 1 367 ? -16.031 31.079 15.529 1.00 79.12 367 ALA A C 1
ATOM 2837 O O . ALA A 1 367 ? -15.038 31.117 14.812 1.00 79.12 367 ALA A O 1
ATOM 2838 N N . VAL A 1 368 ? -16.881 30.046 15.490 1.00 76.88 368 VAL A N 1
ATOM 2839 C CA . VAL A 1 368 ? -16.684 28.878 14.612 1.00 76.88 368 VAL A CA 1
ATOM 2840 C C . VAL A 1 368 ? -16.817 29.250 13.135 1.00 76.88 368 VAL A C 1
ATOM 2842 O O . VAL A 1 368 ? -16.209 28.597 12.296 1.00 76.88 368 VAL A O 1
ATOM 2845 N N . GLN A 1 369 ? -17.546 30.331 12.830 1.00 75.12 369 GLN A N 1
ATOM 2846 C CA . GLN A 1 369 ? -17.637 30.898 11.481 1.00 75.12 369 GLN A CA 1
ATOM 2847 C C . GLN A 1 369 ? -16.327 31.573 11.047 1.00 75.12 369 GLN A C 1
ATOM 2849 O O . GLN A 1 369 ? -16.103 31.763 9.857 1.00 75.12 369 GLN A O 1
ATOM 2854 N N . ILE A 1 370 ? -15.470 31.944 12.006 1.00 78.19 370 ILE A N 1
ATOM 2855 C CA . ILE A 1 370 ? -14.174 32.591 11.766 1.00 78.19 370 ILE A CA 1
ATOM 2856 C C . ILE A 1 370 ? -13.053 31.551 11.835 1.00 78.19 370 ILE A C 1
ATOM 2858 O O . ILE A 1 370 ? -12.249 31.441 10.914 1.00 78.19 370 ILE A O 1
ATOM 2862 N N . HIS A 1 371 ? -12.976 30.795 12.936 1.00 67.25 371 HIS A N 1
ATOM 2863 C CA . HIS A 1 371 ? -11.969 29.761 13.133 1.00 67.25 371 HIS A CA 1
ATOM 2864 C C . HIS A 1 371 ? -12.381 28.739 14.219 1.00 67.25 371 HIS A C 1
ATOM 2866 O O . HIS A 1 371 ? -12.609 29.114 15.376 1.00 67.25 371 HIS A O 1
ATOM 2872 N N . PRO A 1 372 ? -12.389 27.426 13.926 1.00 64.75 372 PRO A N 1
ATOM 2873 C CA . PRO A 1 372 ? -12.880 26.402 14.854 1.00 64.75 372 PRO A CA 1
ATOM 2874 C C . PRO A 1 372 ? -12.056 26.287 16.146 1.00 64.75 372 PRO A C 1
ATOM 2876 O O . PRO A 1 372 ? -12.615 26.040 17.212 1.00 64.75 372 PRO A O 1
ATOM 2879 N N . VAL A 1 373 ? -10.740 26.532 16.102 1.00 66.12 373 VAL A N 1
ATOM 2880 C CA . VAL A 1 373 ? -9.891 26.510 17.314 1.00 66.12 373 VAL A CA 1
ATOM 2881 C C . VAL A 1 373 ? -10.229 27.661 18.262 1.00 66.12 373 VAL A C 1
ATOM 2883 O O . VAL A 1 373 ? -10.208 27.482 19.478 1.00 66.12 373 VAL A O 1
ATOM 2886 N N . VAL A 1 374 ? -10.596 28.829 17.724 1.00 74.44 374 VAL A N 1
ATOM 2887 C CA . VAL A 1 374 ? -10.987 29.986 18.542 1.00 74.44 374 VAL A CA 1
ATOM 2888 C C . VAL A 1 374 ? -12.318 29.699 19.230 1.00 74.44 374 VAL A C 1
ATOM 2890 O O . VAL A 1 374 ? -12.458 29.964 20.421 1.00 74.44 374 VAL A O 1
ATOM 2893 N N . ALA A 1 375 ? -13.259 29.063 18.525 1.00 73.69 375 ALA A N 1
ATOM 2894 C CA . ALA A 1 375 ? -14.518 28.609 19.108 1.00 73.69 375 ALA A CA 1
ATOM 2895 C C . ALA A 1 375 ? -14.310 27.619 20.266 1.00 73.69 375 ALA A C 1
ATOM 2897 O O . ALA A 1 375 ? -14.913 27.778 21.326 1.00 73.69 375 ALA A O 1
ATOM 2898 N N . VAL A 1 376 ? -13.415 26.638 20.104 1.00 73.00 376 VAL A N 1
ATOM 2899 C CA . VAL A 1 376 ? -13.059 25.697 21.181 1.00 73.00 376 VAL A CA 1
ATOM 2900 C C . VAL A 1 376 ? -12.386 26.421 22.351 1.00 73.00 376 VAL A C 1
ATOM 2902 O O . VAL A 1 376 ? -12.741 26.175 23.501 1.00 73.00 376 VAL A O 1
ATOM 2905 N N . GLY A 1 377 ? -11.464 27.349 22.080 1.00 75.56 377 GLY A N 1
ATOM 2906 C CA . GLY A 1 377 ? -10.828 28.170 23.113 1.00 75.56 377 GLY A CA 1
ATOM 2907 C C . GLY A 1 377 ? -11.841 28.987 23.921 1.00 75.56 377 GLY A C 1
ATOM 2908 O O . GLY A 1 377 ? -11.770 29.009 25.147 1.00 75.56 377 GLY A O 1
ATOM 2909 N N . ILE A 1 378 ? -12.832 29.586 23.253 1.00 82.19 378 ILE A N 1
ATOM 2910 C CA . ILE A 1 378 ? -13.933 30.326 23.886 1.00 82.19 378 ILE A CA 1
ATOM 2911 C C . ILE A 1 378 ? -14.812 29.403 24.733 1.00 82.19 378 ILE A C 1
ATOM 2913 O O . ILE A 1 378 ? -15.164 29.777 25.849 1.00 82.19 378 ILE A O 1
ATOM 2917 N N . LEU A 1 379 ? -15.131 28.193 24.258 1.00 79.19 379 LEU A N 1
ATOM 2918 C CA . LEU A 1 379 ? -15.872 27.210 25.059 1.00 79.19 379 LEU A CA 1
ATOM 2919 C C . LEU A 1 379 ? -15.108 26.834 26.328 1.00 79.19 379 LEU A C 1
ATOM 2921 O O . LEU A 1 379 ? -15.707 26.802 27.396 1.00 79.19 379 LEU A O 1
ATOM 2925 N N . LEU A 1 380 ? -13.800 26.583 26.234 1.00 74.75 380 LEU A N 1
ATOM 2926 C CA . LEU A 1 380 ? -12.973 26.194 27.379 1.00 74.75 380 LEU A CA 1
ATOM 2927 C C . LEU A 1 380 ? -12.807 27.336 28.390 1.00 74.75 380 LEU A C 1
ATOM 2929 O O . LEU A 1 380 ? -12.999 27.125 29.587 1.00 74.75 380 LEU A O 1
ATOM 2933 N N . LEU A 1 381 ? -12.499 28.549 27.917 1.00 79.00 381 LEU A N 1
ATOM 2934 C CA . LEU A 1 381 ? -12.398 29.746 28.760 1.00 79.00 381 LEU A CA 1
ATOM 2935 C C . LEU A 1 381 ? -13.739 30.092 29.404 1.00 79.00 381 LEU A C 1
ATOM 2937 O O . LEU A 1 381 ? -13.800 30.443 30.578 1.00 79.00 381 LEU A O 1
ATOM 2941 N N . GLY A 1 382 ? -14.815 29.957 28.639 1.00 77.62 382 GLY A N 1
ATOM 2942 C CA . GLY A 1 382 ? -16.175 30.179 29.084 1.00 77.62 382 GLY A CA 1
ATOM 2943 C C . GLY A 1 382 ? -16.640 29.178 30.141 1.00 77.62 382 GLY A C 1
ATOM 2944 O O . GLY A 1 382 ? -17.214 29.566 31.158 1.00 77.62 382 GLY A O 1
ATOM 2945 N N . LEU A 1 383 ? -16.304 27.897 29.962 1.00 71.12 383 LEU A N 1
ATOM 2946 C CA . LEU A 1 383 ? -16.532 26.856 30.962 1.00 71.12 383 LEU A CA 1
ATOM 2947 C C . LEU A 1 383 ? -15.738 27.148 32.245 1.00 71.12 383 LEU A C 1
ATOM 2949 O O . LEU A 1 383 ? -16.306 27.096 33.333 1.00 71.12 383 LEU A O 1
ATOM 2953 N N . ALA A 1 384 ? -14.466 27.543 32.127 1.00 72.56 384 ALA A N 1
ATOM 2954 C CA . ALA A 1 384 ? -13.653 27.952 33.273 1.00 72.56 384 ALA A CA 1
ATOM 2955 C C . ALA A 1 384 ? -14.242 29.186 33.989 1.00 72.56 384 ALA A C 1
ATOM 2957 O O . ALA A 1 384 ? -14.304 29.222 35.218 1.00 72.56 384 ALA A O 1
ATOM 2958 N N . ALA A 1 385 ? -14.755 30.164 33.236 1.00 74.25 385 ALA A N 1
ATOM 2959 C CA . ALA A 1 385 ? -15.394 31.367 33.772 1.00 74.25 385 ALA A CA 1
ATOM 2960 C C . ALA A 1 385 ? -16.712 31.081 34.513 1.00 74.25 385 ALA A C 1
ATOM 2962 O O . ALA A 1 385 ? -17.123 31.877 35.358 1.00 74.25 385 ALA A O 1
ATOM 2963 N N . THR A 1 386 ? -17.363 29.939 34.255 1.00 72.56 386 THR A N 1
ATOM 2964 C CA . THR A 1 386 ? -18.556 29.528 35.015 1.00 72.56 386 THR A CA 1
ATOM 2965 C C . THR A 1 386 ? -18.238 29.107 36.452 1.00 72.56 386 THR A C 1
ATOM 2967 O O . THR A 1 386 ? -19.156 29.028 37.264 1.00 72.56 386 THR A O 1
ATOM 2970 N N . GLY A 1 387 ? -16.960 28.888 36.791 1.00 70.06 387 GLY A N 1
ATOM 2971 C CA . GLY A 1 387 ? -16.518 28.368 38.088 1.00 70.06 387 GLY A CA 1
ATOM 2972 C C . GLY A 1 387 ? -16.477 26.840 38.154 1.00 70.06 387 GLY A C 1
ATOM 2973 O O . GLY A 1 387 ? -16.252 26.292 39.229 1.00 70.06 387 GLY A O 1
ATOM 2974 N N . VAL A 1 388 ? -16.695 26.157 37.024 1.00 70.00 388 VAL A N 1
ATOM 2975 C CA . VAL A 1 388 ? -16.461 24.716 36.903 1.00 70.00 388 VAL A CA 1
ATOM 2976 C C . VAL A 1 388 ? -14.955 24.474 36.881 1.00 70.00 388 VAL A C 1
ATOM 2978 O O . VAL A 1 388 ? -14.277 24.875 35.934 1.00 70.00 388 VAL A O 1
ATOM 2981 N N . THR A 1 389 ? -14.422 23.805 37.904 1.00 70.38 389 THR A N 1
ATOM 2982 C CA . THR A 1 389 ? -13.034 23.318 37.892 1.00 70.38 389 THR A CA 1
ATOM 2983 C C . THR A 1 389 ? -13.017 21.809 37.685 1.00 70.38 389 THR A C 1
ATOM 2985 O O . THR A 1 389 ? -13.909 21.096 38.140 1.00 70.38 389 THR A O 1
ATOM 2988 N N . MET A 1 390 ? -12.023 21.309 36.950 1.00 71.56 390 MET A N 1
ATOM 2989 C CA . MET A 1 390 ? -11.849 19.880 36.696 1.00 71.56 390 MET A CA 1
ATOM 2990 C C . MET A 1 390 ? -10.446 19.452 37.108 1.00 71.56 390 MET A C 1
ATOM 2992 O O . MET A 1 390 ? -9.459 19.964 36.581 1.00 71.56 390 MET A O 1
ATOM 2996 N N . GLU A 1 391 ? -10.357 18.491 38.021 1.00 77.19 391 GLU A N 1
ATOM 2997 C CA . GLU A 1 391 ? -9.117 17.768 38.279 1.00 77.19 391 GLU A CA 1
ATOM 2998 C C . GLU A 1 391 ? -8.980 16.655 37.241 1.00 77.19 391 GLU A C 1
ATOM 3000 O O . GLU A 1 391 ? -9.774 15.712 37.206 1.00 77.19 391 GLU A O 1
ATOM 3005 N N . LEU A 1 392 ? -7.985 16.794 36.363 1.00 78.19 392 LEU A N 1
ATOM 3006 C CA . LEU A 1 392 ? -7.638 15.784 35.370 1.00 78.19 392 LEU A CA 1
ATOM 3007 C C . LEU A 1 392 ? -6.619 14.789 35.949 1.00 78.19 392 LEU A C 1
ATOM 3009 O O . LEU A 1 392 ? -5.768 15.172 36.756 1.00 78.19 392 LEU A O 1
ATOM 3013 N N . PRO A 1 393 ? -6.644 13.518 35.511 1.00 85.19 393 PRO A N 1
ATOM 3014 C CA . PRO A 1 393 ? -5.595 12.561 35.851 1.00 85.19 393 PRO A CA 1
ATOM 3015 C C . PRO A 1 393 ? -4.225 13.031 35.338 1.00 85.19 393 PRO A C 1
ATOM 3017 O O . PRO A 1 393 ? -4.126 13.812 34.391 1.00 85.19 393 PRO A O 1
ATOM 3020 N N . ALA A 1 394 ? -3.149 12.472 35.897 1.00 88.81 394 ALA A N 1
ATOM 3021 C CA . ALA A 1 394 ? -1.806 12.689 35.369 1.00 88.81 394 ALA A CA 1
ATOM 3022 C C . ALA A 1 394 ? -1.713 12.272 33.888 1.00 88.81 394 ALA A C 1
ATOM 3024 O O . ALA A 1 394 ? -2.177 11.191 33.498 1.00 88.81 394 ALA A O 1
ATOM 3025 N N . VAL A 1 395 ? -1.088 13.130 33.077 1.00 91.50 395 VAL A N 1
ATOM 3026 C CA . VAL A 1 395 ? -0.818 12.859 31.661 1.00 91.50 395 VAL A CA 1
ATOM 3027 C C . VAL A 1 395 ? 0.204 11.718 31.560 1.00 91.50 395 VAL A C 1
ATOM 3029 O O . VAL A 1 395 ? 1.283 11.820 32.148 1.00 91.50 395 VAL A O 1
ATOM 3032 N N . PRO A 1 396 ? -0.094 10.629 30.828 1.00 94.06 396 PRO A N 1
ATOM 3033 C CA . PRO A 1 396 ? 0.834 9.518 30.664 1.00 94.06 396 PRO A CA 1
ATOM 3034 C C . PRO A 1 396 ? 2.188 9.954 30.090 1.00 94.06 396 PRO A C 1
ATOM 3036 O O . PRO A 1 396 ? 2.242 10.660 29.083 1.00 94.06 396 PRO A O 1
ATOM 3039 N N . ALA A 1 397 ? 3.285 9.446 30.666 1.00 96.19 397 ALA A N 1
ATOM 3040 C CA . ALA A 1 397 ? 4.660 9.724 30.226 1.00 96.19 397 ALA A CA 1
ATOM 3041 C C . ALA A 1 397 ? 4.899 9.460 28.724 1.00 96.19 397 ALA A C 1
ATOM 3043 O O . ALA A 1 397 ? 5.700 10.137 28.082 1.00 96.19 397 ALA A O 1
ATOM 3044 N N . VAL A 1 398 ? 4.167 8.502 28.148 1.00 96.75 398 VAL A N 1
ATOM 3045 C CA . VAL A 1 398 ? 4.222 8.175 26.718 1.00 96.75 398 VAL A CA 1
ATOM 3046 C C . VAL A 1 398 ? 3.823 9.339 25.807 1.00 96.75 398 VAL A C 1
ATOM 3048 O O . VAL A 1 398 ? 4.412 9.463 24.739 1.00 96.75 398 VAL A O 1
ATOM 3051 N N . PHE A 1 399 ? 2.938 10.252 26.223 1.00 96.88 399 PHE A N 1
ATOM 3052 C CA . PHE A 1 399 ? 2.638 11.444 25.419 1.00 96.88 399 PHE A CA 1
ATOM 3053 C C . PHE A 1 399 ? 3.844 12.377 25.293 1.00 96.88 399 PHE A C 1
ATOM 3055 O O . PHE A 1 399 ? 4.127 12.861 24.200 1.00 96.88 399 PHE A O 1
ATOM 3062 N N . PHE A 1 400 ? 4.586 12.595 26.382 1.00 97.12 400 PHE A N 1
ATOM 3063 C CA . PHE A 1 400 ? 5.798 13.417 26.350 1.00 97.12 400 PHE A CA 1
ATOM 3064 C C . PHE A 1 400 ? 6.889 12.764 25.498 1.00 97.12 400 PHE A C 1
ATOM 3066 O O . PHE A 1 400 ? 7.539 13.439 24.703 1.00 97.12 400 PHE A O 1
ATOM 3073 N N . ALA A 1 401 ? 7.048 11.441 25.606 1.00 97.81 401 ALA A N 1
ATOM 3074 C CA . ALA A 1 401 ? 7.979 10.700 24.763 1.00 97.81 401 ALA A CA 1
ATOM 3075 C C . ALA A 1 401 ? 7.593 10.788 23.277 1.00 97.81 401 ALA A C 1
ATOM 3077 O 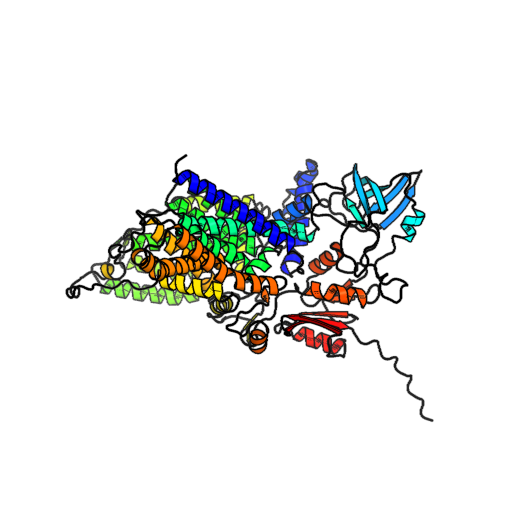O . ALA A 1 401 ? 8.468 11.016 22.447 1.00 97.81 401 ALA A O 1
ATOM 3078 N N . MET A 1 402 ? 6.303 10.659 22.935 1.00 97.75 402 MET A N 1
ATOM 3079 C CA . MET A 1 402 ? 5.803 10.857 21.569 1.00 97.75 402 MET A CA 1
ATOM 3080 C C . MET A 1 402 ? 6.131 12.267 21.072 1.00 97.75 402 MET A C 1
ATOM 3082 O O . MET A 1 402 ? 6.735 12.398 20.012 1.00 97.75 402 MET A O 1
ATOM 3086 N N . LEU A 1 403 ? 5.816 13.305 21.853 1.00 95.75 403 LEU A N 1
ATOM 3087 C CA . LEU A 1 403 ? 6.070 14.704 21.491 1.00 95.75 403 LEU A CA 1
ATOM 3088 C C . LEU A 1 403 ? 7.561 15.012 21.278 1.00 95.75 403 LEU A C 1
ATOM 3090 O O . LEU A 1 403 ? 7.887 15.865 20.460 1.00 95.75 403 LEU A O 1
ATOM 3094 N N . ALA A 1 404 ? 8.460 14.317 21.976 1.00 95.88 404 ALA A N 1
ATOM 3095 C CA . ALA A 1 404 ? 9.900 14.456 21.778 1.00 95.88 404 ALA A CA 1
ATOM 3096 C C . ALA A 1 404 ? 10.410 13.634 20.579 1.00 95.88 404 ALA A C 1
ATOM 3098 O O . ALA A 1 404 ? 11.085 14.163 19.698 1.00 95.88 404 ALA A O 1
ATOM 3099 N N . ALA A 1 405 ? 10.090 12.337 20.529 1.00 96.94 405 ALA A N 1
ATOM 3100 C CA . ALA A 1 405 ? 10.638 11.418 19.532 1.00 96.94 405 ALA A CA 1
ATOM 3101 C C . ALA A 1 405 ? 10.026 11.609 18.139 1.00 96.94 405 ALA A C 1
ATOM 3103 O O . ALA A 1 405 ? 10.734 11.474 17.146 1.00 96.94 405 ALA A O 1
ATOM 3104 N N . GLY A 1 406 ? 8.729 11.919 18.054 1.00 96.31 406 GLY A N 1
ATOM 3105 C CA . GLY A 1 406 ? 8.004 12.048 16.791 1.00 96.31 406 GLY A CA 1
ATOM 3106 C C . GLY A 1 406 ? 8.591 13.132 15.883 1.00 96.31 406 GLY A C 1
ATOM 3107 O O . GLY A 1 406 ? 9.090 12.796 14.809 1.00 96.31 406 GLY A O 1
ATOM 3108 N N . PRO A 1 407 ? 8.607 14.409 16.312 1.00 94.44 407 PRO A N 1
ATOM 3109 C CA . PRO A 1 407 ? 9.219 15.498 15.552 1.00 94.44 407 PRO A CA 1
ATOM 3110 C C . PRO A 1 407 ? 10.713 15.287 15.287 1.00 94.44 407 PRO A C 1
ATOM 3112 O O . PRO A 1 407 ? 11.175 15.562 14.183 1.00 94.44 407 PRO A O 1
ATOM 3115 N N . ALA A 1 408 ? 11.464 14.753 16.259 1.00 96.88 408 ALA A N 1
ATOM 3116 C CA . ALA A 1 408 ? 12.888 14.475 16.076 1.00 96.88 408 ALA A CA 1
ATOM 3117 C C . ALA A 1 408 ? 13.127 13.456 14.950 1.00 96.88 408 ALA A C 1
ATOM 3119 O O . ALA A 1 408 ? 13.943 13.698 14.064 1.00 96.88 408 ALA A O 1
ATOM 3120 N N . LEU A 1 409 ? 12.389 12.342 14.940 1.00 97.50 409 LEU A N 1
ATOM 3121 C CA . LEU A 1 409 ? 12.480 11.336 13.880 1.00 97.50 409 LEU A CA 1
ATOM 3122 C C . LEU A 1 409 ? 11.999 11.880 12.536 1.00 97.50 409 LEU A C 1
ATOM 3124 O O . LEU A 1 409 ? 12.622 11.584 11.522 1.00 97.50 409 LEU A O 1
ATOM 3128 N N . LEU A 1 410 ? 10.942 12.696 12.525 1.00 95.81 410 LEU A N 1
ATOM 3129 C CA . LEU A 1 410 ? 10.443 13.324 11.305 1.00 95.81 410 LEU A CA 1
ATOM 3130 C C . LEU A 1 410 ? 11.516 14.210 10.650 1.00 95.81 410 LEU A C 1
ATOM 3132 O O . LEU A 1 410 ? 11.776 14.064 9.461 1.00 95.81 410 LEU A O 1
ATOM 3136 N N . VAL A 1 411 ? 12.187 15.070 11.426 1.00 96.31 411 VAL A N 1
ATOM 3137 C CA . VAL A 1 411 ? 13.258 15.948 10.918 1.00 96.31 411 VAL A CA 1
ATOM 3138 C C . VAL A 1 411 ? 14.498 15.147 10.519 1.00 96.31 411 VAL A C 1
ATOM 3140 O O . VAL A 1 411 ? 15.046 15.353 9.441 1.00 96.31 411 VAL A O 1
ATOM 3143 N N . LEU A 1 412 ? 14.944 14.200 11.349 1.00 95.94 412 LEU A N 1
ATOM 3144 C CA . LEU A 1 412 ? 16.134 13.396 11.049 1.00 95.94 412 LEU A CA 1
ATOM 3145 C C . LEU A 1 412 ? 15.931 12.486 9.830 1.00 95.94 412 LEU A C 1
ATOM 3147 O O . LEU A 1 412 ? 16.849 12.310 9.033 1.00 95.94 412 LEU A O 1
ATOM 3151 N N . GLY A 1 413 ? 14.736 11.911 9.689 1.00 96.00 413 GLY A N 1
ATOM 3152 C CA . GLY A 1 413 ? 14.397 10.963 8.632 1.00 96.00 413 GLY A CA 1
ATOM 3153 C C . GLY A 1 413 ? 13.959 11.601 7.316 1.00 96.00 413 GLY A C 1
ATOM 3154 O O . GLY A 1 413 ? 13.818 10.881 6.328 1.00 96.00 413 GLY A O 1
ATOM 3155 N N . TRP A 1 414 ? 13.750 12.921 7.276 1.00 96.69 414 TRP A N 1
ATOM 3156 C CA . TRP A 1 414 ? 13.304 13.625 6.077 1.00 96.69 414 TRP A CA 1
ATOM 3157 C C . TRP A 1 414 ? 14.224 14.803 5.739 1.00 96.69 414 TRP A C 1
ATOM 3159 O O . TRP A 1 414 ? 14.034 15.899 6.264 1.00 96.69 414 TRP A O 1
ATOM 3169 N N . PRO A 1 415 ? 15.188 14.620 4.813 1.00 96.31 415 PRO A N 1
ATOM 3170 C CA . PRO A 1 415 ? 16.153 15.664 4.460 1.00 96.31 415 PRO A CA 1
ATOM 3171 C C . PRO A 1 415 ? 15.544 16.991 4.002 1.00 96.31 415 PRO A C 1
ATOM 3173 O O . PRO A 1 415 ? 16.131 18.045 4.231 1.00 96.31 415 PRO A O 1
ATOM 3176 N N . LEU A 1 416 ? 14.335 16.964 3.430 1.00 95.69 416 LEU A N 1
ATOM 3177 C CA . LEU A 1 416 ? 13.568 18.167 3.093 1.00 95.69 416 LEU A CA 1
ATOM 3178 C C . LEU A 1 416 ? 13.394 19.119 4.290 1.00 95.69 416 LEU A C 1
ATOM 3180 O O . LEU A 1 416 ? 13.312 20.327 4.108 1.00 95.69 416 LEU A O 1
ATOM 3184 N N . LEU A 1 417 ? 13.346 18.586 5.512 1.00 96.56 417 LEU A N 1
ATOM 3185 C CA . LEU A 1 417 ? 13.149 19.358 6.737 1.00 96.56 417 LEU A CA 1
ATOM 3186 C C . LEU A 1 417 ? 14.459 19.863 7.361 1.00 96.56 417 LEU A C 1
ATOM 3188 O O . LEU A 1 417 ? 14.407 20.525 8.395 1.00 96.56 417 LEU A O 1
ATOM 3192 N N . TRP A 1 418 ? 15.630 19.580 6.781 1.00 96.50 418 TRP A N 1
ATOM 3193 C CA . TRP A 1 418 ? 16.918 20.072 7.300 1.00 96.50 418 TRP A CA 1
ATOM 3194 C C . TRP A 1 418 ? 17.164 21.546 6.971 1.00 96.50 418 TRP A C 1
ATOM 3196 O O . TRP A 1 418 ? 17.876 22.234 7.700 1.00 96.50 418 TRP A O 1
ATOM 3206 N N . PHE A 1 419 ? 16.555 22.026 5.888 1.00 94.50 419 PHE A N 1
ATOM 3207 C CA . PHE A 1 419 ? 16.581 23.418 5.458 1.00 94.50 419 PHE A CA 1
ATOM 3208 C C . PHE A 1 419 ? 15.151 23.941 5.377 1.00 94.50 419 PHE A C 1
ATOM 3210 O O . PHE A 1 419 ? 14.243 23.191 5.024 1.00 94.50 419 PHE A O 1
ATOM 3217 N N . ASP A 1 420 ? 14.953 25.215 5.722 1.00 93.75 420 ASP A N 1
ATOM 3218 C CA . ASP A 1 420 ? 13.638 25.872 5.712 1.00 93.75 420 ASP A CA 1
ATOM 3219 C C . ASP A 1 420 ? 12.568 25.041 6.450 1.00 93.75 420 ASP A C 1
ATOM 3221 O O . ASP A 1 420 ? 11.438 24.878 5.990 1.00 93.75 420 ASP A O 1
ATOM 3225 N N . THR A 1 421 ? 12.960 24.455 7.592 1.00 94.12 421 THR A N 1
ATOM 3226 C CA . THR A 1 421 ? 12.216 23.401 8.302 1.00 94.12 421 THR A CA 1
ATOM 3227 C C . THR A 1 421 ? 10.751 23.757 8.515 1.00 94.12 421 THR A C 1
ATOM 3229 O O . THR A 1 421 ? 9.872 22.953 8.212 1.00 94.12 421 THR A O 1
ATOM 3232 N N . PHE A 1 422 ? 10.485 24.958 9.035 1.00 94.56 422 PHE A N 1
ATOM 3233 C CA . PHE A 1 422 ? 9.128 25.406 9.332 1.00 94.56 422 PHE A CA 1
ATOM 3234 C C . PHE A 1 422 ? 8.310 25.651 8.064 1.00 94.56 422 PHE A C 1
ATOM 3236 O O . PHE A 1 422 ? 7.158 25.234 8.023 1.00 94.56 422 PHE A O 1
ATOM 3243 N N . ASP A 1 423 ? 8.904 26.237 7.023 1.00 93.31 423 ASP A N 1
ATOM 3244 C CA . ASP A 1 423 ? 8.213 26.519 5.761 1.00 93.31 423 ASP A CA 1
ATOM 3245 C C . ASP A 1 423 ? 7.838 25.225 5.034 1.00 93.31 423 ASP A C 1
ATOM 3247 O O . ASP A 1 423 ? 6.714 25.074 4.558 1.00 93.31 423 ASP A O 1
ATOM 3251 N N . ASN A 1 424 ? 8.759 24.259 4.980 1.00 93.25 424 ASN A N 1
ATOM 3252 C CA . ASN A 1 424 ? 8.502 22.959 4.364 1.00 93.25 424 ASN A CA 1
ATOM 3253 C C . ASN A 1 424 ? 7.487 22.140 5.174 1.00 93.25 424 ASN A C 1
ATOM 3255 O O . ASN A 1 424 ? 6.603 21.514 4.588 1.00 93.25 424 ASN A O 1
ATOM 3259 N N . LEU A 1 425 ? 7.564 22.176 6.510 1.00 92.44 425 LEU A N 1
ATOM 3260 C CA . LEU A 1 425 ? 6.595 21.507 7.377 1.00 92.44 425 LEU A CA 1
ATOM 3261 C C . LEU A 1 425 ? 5.196 22.123 7.246 1.00 92.44 425 LEU A C 1
ATOM 3263 O O . LEU A 1 425 ? 4.217 21.388 7.121 1.00 92.44 425 LEU A O 1
ATOM 3267 N N . LEU A 1 426 ? 5.097 23.454 7.262 1.00 90.81 426 LEU A N 1
ATOM 3268 C CA . LEU A 1 426 ? 3.828 24.161 7.131 1.00 90.81 426 LEU A CA 1
ATOM 3269 C C . LEU A 1 426 ? 3.210 23.907 5.756 1.00 90.81 426 LEU A C 1
ATOM 3271 O O . LEU A 1 426 ? 2.050 23.516 5.695 1.00 90.81 426 LEU A O 1
ATOM 3275 N N . ARG A 1 427 ? 3.998 23.997 4.675 1.00 89.56 427 ARG A N 1
ATOM 3276 C CA . ARG A 1 427 ? 3.543 23.669 3.314 1.00 89.56 427 ARG A CA 1
ATOM 3277 C C . ARG A 1 427 ? 3.011 22.240 3.224 1.00 89.56 427 ARG A C 1
ATOM 3279 O O . ARG A 1 427 ? 1.962 22.014 2.626 1.00 89.56 427 ARG A O 1
ATOM 3286 N N . TRP A 1 428 ? 3.708 21.278 3.832 1.00 90.31 428 TRP A N 1
ATOM 3287 C CA . TRP A 1 428 ? 3.256 19.887 3.872 1.00 90.31 428 TRP A CA 1
ATOM 3288 C C . TRP A 1 428 ? 1.916 19.744 4.602 1.00 90.31 428 TRP A C 1
ATOM 3290 O O . TRP A 1 428 ? 1.020 19.060 4.108 1.00 90.31 428 TRP A O 1
ATOM 3300 N N . ILE A 1 429 ? 1.741 20.410 5.745 1.00 87.62 429 ILE A N 1
ATOM 3301 C CA . ILE A 1 429 ? 0.481 20.397 6.500 1.00 87.62 429 ILE A CA 1
ATOM 3302 C C . ILE A 1 429 ? -0.644 21.080 5.703 1.00 87.62 429 ILE A C 1
ATOM 3304 O O . ILE A 1 429 ? -1.718 20.500 5.544 1.00 87.62 429 ILE A O 1
ATOM 3308 N N . GLU A 1 430 ? -0.401 22.274 5.160 1.00 86.12 430 GLU A N 1
ATOM 3309 C CA . GLU A 1 430 ? -1.370 23.068 4.391 1.00 86.12 430 GLU A CA 1
ATOM 3310 C C . GLU A 1 430 ? -1.847 22.356 3.125 1.00 86.12 430 GLU A C 1
ATOM 3312 O O . GLU A 1 430 ? -3.042 22.399 2.820 1.00 86.12 430 GLU A O 1
ATOM 3317 N N . PHE A 1 431 ? -0.954 21.647 2.426 1.00 84.75 431 PHE A N 1
ATOM 3318 C CA . PHE A 1 431 ? -1.306 20.838 1.258 1.00 84.75 431 PHE A CA 1
ATOM 3319 C C . PHE A 1 431 ? -2.420 19.831 1.581 1.00 84.75 431 PHE A C 1
ATOM 3321 O O . PHE A 1 431 ? -3.369 19.671 0.815 1.00 84.75 431 PHE A O 1
ATOM 3328 N N . HIS A 1 432 ? -2.358 19.189 2.752 1.00 82.62 432 HIS A N 1
ATOM 3329 C CA . HIS A 1 432 ? -3.345 18.185 3.159 1.00 82.62 432 HIS A CA 1
ATOM 3330 C C . HIS A 1 432 ? -4.681 18.782 3.615 1.00 82.62 432 HIS A C 1
ATOM 3332 O O . HIS A 1 432 ? -5.671 18.054 3.675 1.00 82.62 432 HIS A O 1
ATOM 3338 N N . PHE A 1 433 ? -4.740 20.089 3.887 1.00 76.94 433 PHE A N 1
ATOM 3339 C CA . PHE A 1 433 ? -5.994 20.797 4.150 1.00 76.94 433 PHE A CA 1
ATOM 3340 C C . PHE A 1 433 ? -6.716 21.257 2.870 1.00 76.94 433 PHE A C 1
ATOM 3342 O O . PHE A 1 433 ? -7.914 21.521 2.931 1.00 76.94 433 PHE A O 1
ATOM 3349 N N . HIS A 1 434 ? -6.032 21.299 1.719 1.00 71.50 434 HIS A N 1
ATOM 3350 C CA . HIS A 1 434 ? -6.564 21.811 0.441 1.00 71.50 434 HIS A CA 1
ATOM 3351 C C . HIS A 1 434 ? -6.545 20.770 -0.694 1.00 71.50 434 HIS A C 1
ATOM 3353 O O . HIS A 1 434 ? -6.534 21.124 -1.871 1.00 71.50 434 HIS A O 1
ATOM 3359 N N . HIS A 1 435 ? -6.488 19.485 -0.345 1.00 66.12 435 HIS A N 1
ATOM 3360 C CA . HIS A 1 435 ? -6.226 18.402 -1.290 1.00 66.12 435 HIS A CA 1
ATOM 3361 C C . HIS A 1 435 ? -7.255 18.321 -2.435 1.00 66.12 435 HIS A C 1
ATOM 3363 O O . HIS A 1 435 ? -8.453 18.515 -2.228 1.00 66.12 435 HIS A O 1
ATOM 3369 N N . GLU A 1 436 ? -6.789 17.942 -3.629 1.00 67.00 436 GLU A N 1
ATOM 3370 C CA . GLU A 1 436 ? -7.636 17.710 -4.802 1.00 67.00 436 GLU A CA 1
ATOM 3371 C C . GLU A 1 436 ? -8.727 16.663 -4.535 1.00 67.00 436 GLU A C 1
ATOM 3373 O O . GLU A 1 436 ? -8.487 15.615 -3.918 1.00 67.00 436 GLU A O 1
ATOM 3378 N N . HIS A 1 437 ? -9.926 16.940 -5.049 1.00 72.19 437 HIS A N 1
ATOM 3379 C CA . HIS A 1 437 ? -11.055 16.024 -5.006 1.00 72.19 437 HIS A CA 1
ATOM 3380 C C . HIS A 1 437 ? -11.023 15.095 -6.219 1.00 72.19 437 HIS A C 1
ATOM 3382 O O . HIS A 1 437 ? -11.172 15.534 -7.358 1.00 72.19 437 HIS A O 1
ATOM 3388 N N . TYR A 1 438 ? -10.874 13.794 -5.970 1.00 76.75 438 TYR A N 1
ATOM 3389 C CA . TYR A 1 438 ? -11.097 12.788 -7.001 1.00 76.75 438 TYR A CA 1
ATOM 3390 C C . TYR A 1 438 ? -12.519 12.269 -6.921 1.00 76.75 438 TYR A C 1
ATOM 3392 O O . TYR A 1 438 ? -13.016 11.948 -5.841 1.00 76.75 438 TYR A O 1
ATOM 3400 N N . MET A 1 439 ? -13.142 12.152 -8.084 1.00 85.19 439 MET A N 1
ATOM 3401 C CA . MET A 1 439 ? -14.512 11.698 -8.199 1.00 85.19 439 MET A CA 1
ATOM 3402 C C . MET A 1 439 ? -14.654 10.235 -7.750 1.00 85.19 439 MET A C 1
ATOM 3404 O O . MET A 1 439 ? -13.747 9.409 -7.899 1.00 85.19 439 MET A O 1
ATOM 3408 N N . GLN A 1 440 ? -15.806 9.925 -7.165 1.00 87.75 440 GLN A N 1
ATOM 3409 C CA . GLN A 1 440 ? -16.258 8.567 -6.865 1.00 87.75 440 GLN A CA 1
ATOM 3410 C C . GLN A 1 440 ? -17.708 8.430 -7.296 1.00 87.75 440 GLN A C 1
ATOM 3412 O O . GLN A 1 440 ? -18.485 9.371 -7.134 1.00 87.75 440 GLN A O 1
ATOM 3417 N N . VAL A 1 441 ? -18.103 7.260 -7.785 1.00 89.62 441 VAL A N 1
ATOM 3418 C CA . VAL A 1 441 ? -19.510 6.989 -8.080 1.00 89.62 441 VAL A CA 1
ATOM 3419 C C . VAL A 1 441 ? -20.163 6.197 -6.950 1.00 89.62 441 VAL A C 1
ATOM 3421 O O . VAL A 1 441 ? -19.699 5.128 -6.555 1.00 89.62 441 VAL A O 1
ATOM 3424 N N . TRP A 1 442 ? -21.262 6.746 -6.434 1.00 91.94 442 TRP A N 1
ATOM 3425 C CA . TRP A 1 442 ? -22.059 6.200 -5.340 1.00 91.94 442 TRP A CA 1
ATOM 3426 C C . TRP A 1 442 ? -23.528 6.140 -5.756 1.00 91.94 442 TRP A C 1
ATOM 3428 O O . TRP A 1 442 ? -24.170 7.180 -5.912 1.00 91.94 442 TRP A O 1
ATOM 3438 N N . PHE A 1 443 ? -24.057 4.930 -5.958 1.00 94.19 443 PHE A N 1
ATOM 3439 C CA . PHE A 1 443 ? -25.423 4.695 -6.446 1.00 94.19 443 PHE A CA 1
ATOM 3440 C C . PHE A 1 443 ? -25.788 5.540 -7.681 1.00 94.19 443 PHE A C 1
ATOM 3442 O O . PHE A 1 443 ? -26.769 6.283 -7.701 1.00 94.19 443 PHE A O 1
ATOM 3449 N N . GLY A 1 444 ? -24.921 5.513 -8.694 1.00 91.88 444 GLY A N 1
ATOM 3450 C CA . GLY A 1 444 ? -25.090 6.239 -9.950 1.00 91.88 444 GLY A CA 1
ATOM 3451 C C . GLY A 1 444 ? -24.758 7.732 -9.892 1.00 91.88 444 GLY A C 1
ATOM 3452 O O . GLY A 1 444 ? -24.606 8.334 -10.960 1.00 91.88 444 GLY A O 1
ATOM 3453 N N . LYS A 1 445 ? -24.590 8.319 -8.698 1.00 91.25 445 LYS A N 1
ATOM 3454 C CA . LYS A 1 445 ? -24.217 9.725 -8.499 1.00 91.25 445 LYS A CA 1
ATOM 3455 C C . LYS A 1 445 ? -22.698 9.889 -8.457 1.00 91.25 445 LYS A C 1
ATOM 3457 O O . LYS A 1 445 ? -22.031 9.263 -7.637 1.00 91.25 445 LYS A O 1
ATOM 3462 N N . VAL A 1 446 ? -22.170 10.787 -9.288 1.00 89.75 446 VAL A N 1
ATOM 3463 C CA . VAL A 1 446 ? -20.765 11.213 -9.231 1.00 89.75 446 VAL A CA 1
ATOM 3464 C C . VAL A 1 446 ? -20.586 12.193 -8.069 1.00 89.75 446 VAL A C 1
ATOM 3466 O O . VAL A 1 446 ? -21.228 13.243 -8.009 1.00 89.75 446 VAL A O 1
ATOM 3469 N N . LEU A 1 447 ? -19.734 11.834 -7.116 1.00 89.62 447 LEU A N 1
ATOM 3470 C CA . LEU A 1 447 ? -19.365 12.641 -5.960 1.00 89.62 447 LEU A CA 1
ATOM 3471 C C . LEU A 1 447 ? -18.075 13.404 -6.280 1.00 89.62 447 LEU A C 1
ATOM 3473 O O . LEU A 1 447 ? -16.982 12.892 -6.058 1.00 89.62 447 LEU A O 1
ATOM 3477 N N . ALA A 1 448 ? -18.213 14.609 -6.837 1.00 86.06 448 ALA A N 1
ATOM 3478 C CA . ALA A 1 448 ? -17.079 15.444 -7.249 1.00 86.06 448 ALA A CA 1
ATOM 3479 C C . ALA A 1 448 ? -16.655 16.481 -6.193 1.00 86.06 448 ALA A C 1
ATOM 3481 O O . ALA A 1 448 ? -15.466 16.740 -6.039 1.00 86.06 448 ALA A O 1
ATOM 3482 N N . TYR A 1 449 ? -17.608 17.044 -5.441 1.00 86.69 449 TYR A N 1
ATOM 3483 C CA . TYR A 1 449 ? -17.364 18.127 -4.480 1.00 86.69 449 TYR A CA 1
ATOM 3484 C C . TYR A 1 449 ? -18.159 17.921 -3.180 1.00 86.69 449 TYR A C 1
ATOM 3486 O O . TYR A 1 449 ? -19.220 17.284 -3.217 1.00 86.69 449 TYR A O 1
ATOM 3494 N N . PRO A 1 450 ? -17.681 18.457 -2.038 1.00 86.12 450 PRO A N 1
ATOM 3495 C CA . PRO A 1 450 ? -18.427 18.436 -0.782 1.00 86.12 450 PRO A CA 1
ATOM 3496 C C . PRO A 1 450 ? -19.724 19.277 -0.868 1.00 86.12 450 PRO A C 1
ATOM 3498 O O . PRO A 1 450 ? -19.811 20.184 -1.696 1.00 86.12 450 PRO A O 1
ATOM 3501 N N . PRO A 1 451 ? -20.730 19.040 0.001 1.00 90.75 451 PRO A N 1
ATOM 3502 C CA . PRO A 1 451 ? -20.732 18.072 1.094 1.00 90.75 451 PRO A CA 1
ATOM 3503 C C . PRO A 1 451 ? -20.917 16.629 0.610 1.00 90.75 451 PRO A C 1
ATOM 3505 O O . PRO A 1 451 ? -21.847 16.311 -0.134 1.00 90.75 451 PRO A O 1
ATOM 3508 N N . PHE A 1 452 ? -20.048 15.736 1.077 1.00 90.69 452 PHE A N 1
ATOM 3509 C CA . PHE A 1 452 ? -20.121 14.313 0.769 1.00 90.69 452 PHE A CA 1
ATOM 3510 C C . PHE A 1 452 ? -21.124 13.582 1.676 1.00 90.69 452 PHE A C 1
ATOM 3512 O O . PHE A 1 452 ? -21.347 14.005 2.814 1.00 90.69 452 PHE A O 1
ATOM 3519 N N . PRO A 1 453 ? -21.743 12.481 1.205 1.00 92.75 453 PRO A N 1
ATOM 3520 C CA . PRO A 1 453 ? -22.698 11.721 2.003 1.00 92.75 453 PRO A CA 1
ATOM 3521 C C . PRO A 1 453 ? -22.009 11.090 3.227 1.00 92.75 453 PRO A C 1
ATOM 3523 O O . PRO A 1 453 ? -21.101 10.276 3.039 1.00 92.75 453 PRO A O 1
ATOM 3526 N N . PRO A 1 454 ? -22.451 11.372 4.470 1.00 92.56 454 PRO A N 1
ATOM 3527 C CA . PRO A 1 454 ? -21.825 10.808 5.670 1.00 92.56 454 PRO A CA 1
ATOM 3528 C C . PRO A 1 454 ? -21.827 9.278 5.702 1.00 92.56 454 PRO A C 1
ATOM 3530 O O . PRO A 1 454 ? -20.958 8.650 6.295 1.00 92.56 454 PRO A O 1
ATOM 3533 N N . GLN A 1 455 ? -22.799 8.656 5.037 1.00 93.69 455 GLN A N 1
ATOM 3534 C CA . GLN A 1 455 ? -22.923 7.208 4.935 1.00 93.69 455 GLN A CA 1
ATOM 3535 C C . GLN A 1 455 ? -21.928 6.558 3.962 1.00 93.69 455 GLN A C 1
ATOM 3537 O O . GLN A 1 455 ? -21.866 5.333 3.934 1.00 93.69 455 GLN A O 1
ATOM 3542 N N . PHE A 1 456 ? -21.167 7.319 3.165 1.00 93.69 456 PHE A N 1
ATOM 3543 C CA . PHE A 1 456 ? -20.293 6.763 2.123 1.00 93.69 456 PHE A CA 1
ATOM 3544 C C . PHE A 1 456 ? -19.254 5.789 2.696 1.00 93.69 456 PHE A C 1
ATOM 3546 O O . PHE A 1 456 ? -19.200 4.635 2.278 1.00 93.69 456 PHE A O 1
ATOM 3553 N N . ALA A 1 457 ? -18.474 6.207 3.700 1.00 93.81 457 ALA A N 1
ATOM 3554 C CA . ALA A 1 457 ? -17.421 5.363 4.272 1.00 93.81 457 ALA A CA 1
ATOM 3555 C C . ALA A 1 457 ? -17.990 4.132 5.006 1.00 93.81 457 ALA A C 1
ATOM 3557 O O . ALA A 1 457 ? -17.466 3.020 4.877 1.00 93.81 457 ALA A O 1
ATOM 3558 N N . TRP A 1 458 ? -19.101 4.306 5.731 1.00 94.56 458 TRP A N 1
ATOM 3559 C CA . TRP A 1 458 ? -19.811 3.210 6.401 1.00 94.56 458 TRP A CA 1
ATOM 3560 C C . TRP A 1 458 ? -20.376 2.200 5.404 1.00 94.56 458 TRP A C 1
ATOM 3562 O O . TRP A 1 458 ? -20.173 0.998 5.560 1.00 94.56 458 TRP A O 1
ATOM 3572 N N . GLY A 1 459 ? -21.048 2.687 4.364 1.00 95.00 459 GLY A N 1
ATOM 3573 C CA . GLY A 1 459 ? -21.660 1.854 3.342 1.00 95.00 459 GLY A CA 1
ATOM 3574 C C . GLY A 1 459 ? -20.617 1.139 2.489 1.00 95.00 459 GLY A C 1
ATOM 3575 O O . GLY A 1 459 ? -20.710 -0.068 2.323 1.00 95.00 459 GLY A O 1
ATOM 3576 N N . MET A 1 460 ? -19.554 1.821 2.053 1.00 94.69 460 MET A N 1
ATOM 3577 C CA . MET A 1 460 ? -18.436 1.163 1.366 1.00 94.69 460 MET A CA 1
ATOM 3578 C C . MET A 1 460 ? -17.805 0.066 2.234 1.00 94.69 460 MET A C 1
ATOM 3580 O O . MET A 1 460 ? -17.574 -1.028 1.738 1.00 94.69 460 MET A O 1
ATOM 3584 N N . THR A 1 461 ? -17.615 0.294 3.539 1.00 94.06 461 THR A N 1
ATOM 3585 C CA . THR A 1 461 ? -17.155 -0.766 4.461 1.00 94.06 461 THR A CA 1
ATOM 3586 C C . THR A 1 461 ? -18.132 -1.946 4.504 1.00 94.06 461 THR A C 1
ATOM 3588 O O . THR A 1 461 ? -17.709 -3.098 4.476 1.00 94.06 461 THR A O 1
ATOM 3591 N N . ALA A 1 462 ? -19.438 -1.675 4.542 1.00 95.19 462 ALA A N 1
ATOM 3592 C CA . ALA A 1 462 ? -20.466 -2.709 4.567 1.00 95.19 462 ALA A CA 1
ATOM 3593 C C . ALA A 1 462 ? -20.589 -3.480 3.243 1.00 95.19 462 ALA A C 1
ATOM 3595 O O . ALA A 1 462 ? -20.957 -4.650 3.270 1.00 95.19 462 ALA A O 1
ATOM 3596 N N . PHE A 1 463 ? -20.289 -2.856 2.102 1.00 95.75 463 PHE A N 1
ATOM 3597 C CA . PHE A 1 463 ? -20.498 -3.435 0.774 1.00 95.75 463 PHE A CA 1
ATOM 3598 C C . PHE A 1 463 ? -19.249 -4.081 0.168 1.00 95.75 463 PHE A C 1
ATOM 3600 O O . PHE A 1 463 ? -19.390 -4.939 -0.694 1.00 95.75 463 PHE A O 1
ATOM 3607 N N . THR A 1 464 ? -18.035 -3.731 0.606 1.00 94.94 464 THR A N 1
ATOM 3608 C CA . THR A 1 464 ? -16.785 -4.276 0.028 1.00 94.94 464 THR A CA 1
ATOM 3609 C C . THR A 1 464 ? -16.094 -5.324 0.903 1.00 94.94 464 THR A C 1
ATOM 3611 O O . THR A 1 464 ? -14.980 -5.760 0.611 1.00 94.94 464 THR A O 1
ATOM 3614 N N . TRP A 1 465 ? -16.747 -5.770 1.978 1.00 95.56 465 TRP A N 1
ATOM 3615 C CA . TRP A 1 465 ? -16.248 -6.836 2.850 1.00 95.56 465 TRP A CA 1
ATOM 3616 C C . TRP A 1 465 ? -17.033 -8.129 2.650 1.00 95.56 465 TRP A C 1
ATOM 3618 O O . TRP A 1 465 ? -18.261 -8.076 2.605 1.00 95.56 465 TRP A O 1
ATOM 3628 N N . PRO A 1 466 ? -16.383 -9.306 2.607 1.00 96.81 466 PRO A N 1
ATOM 3629 C CA . PRO A 1 466 ? -17.105 -10.574 2.642 1.00 96.81 466 PRO A CA 1
ATOM 3630 C C . PRO A 1 466 ? -18.039 -10.647 3.853 1.00 96.81 466 PRO A C 1
ATOM 3632 O O . PRO A 1 466 ? -17.626 -10.372 4.987 1.00 96.81 466 PRO A O 1
ATOM 3635 N N . LEU A 1 467 ? -19.298 -11.038 3.628 1.00 96.31 467 LEU A N 1
ATOM 3636 C CA . LEU A 1 467 ? -20.312 -11.076 4.686 1.00 96.31 467 LEU A CA 1
ATOM 3637 C C . LEU A 1 467 ? -19.920 -11.987 5.851 1.00 96.31 467 LEU A C 1
ATOM 3639 O O . LEU A 1 467 ? -20.228 -11.689 7.007 1.00 96.31 467 LEU A O 1
ATOM 3643 N N . THR A 1 468 ? -19.174 -13.055 5.568 1.00 96.75 468 THR A N 1
ATOM 3644 C CA . THR A 1 468 ? -18.667 -13.979 6.587 1.00 96.75 468 THR A CA 1
ATOM 3645 C C . THR A 1 468 ? -17.665 -13.346 7.549 1.00 96.75 468 THR A C 1
ATOM 3647 O O . THR A 1 468 ? -17.455 -13.890 8.628 1.00 96.75 468 THR A O 1
ATOM 3650 N N . LEU A 1 469 ? -17.074 -12.197 7.210 1.00 97.31 469 LEU A N 1
ATOM 3651 C CA . LEU A 1 469 ? -16.241 -11.404 8.116 1.00 97.31 469 LEU A CA 1
ATOM 3652 C C . LEU A 1 469 ? -17.007 -10.211 8.691 1.00 97.31 469 LEU A C 1
ATOM 3654 O O . LEU A 1 469 ? -16.824 -9.894 9.864 1.00 97.31 469 LEU A O 1
ATOM 3658 N N . LEU A 1 470 ? -17.907 -9.598 7.919 1.00 96.12 470 LEU A N 1
ATOM 3659 C CA . LEU A 1 470 ? -18.705 -8.457 8.372 1.00 96.12 470 LEU A CA 1
ATOM 3660 C C . LEU A 1 470 ? -19.691 -8.828 9.494 1.00 96.12 470 LEU A C 1
ATOM 3662 O O . LEU A 1 470 ? -19.790 -8.109 10.488 1.00 96.12 470 LEU A O 1
ATOM 3666 N N . VAL A 1 471 ? -20.390 -9.962 9.382 1.00 95.88 471 VAL A N 1
ATOM 3667 C CA . VAL A 1 471 ? -21.341 -10.426 10.411 1.00 95.88 471 VAL A CA 1
ATOM 3668 C C . VAL A 1 471 ? -20.655 -10.621 11.772 1.00 95.88 471 VAL A C 1
ATOM 3670 O O . VAL A 1 471 ? -21.154 -10.074 12.758 1.00 95.88 471 VAL A O 1
ATOM 3673 N N . PRO A 1 472 ? -19.494 -11.305 11.872 1.00 95.75 472 PRO A N 1
ATOM 3674 C CA . PRO A 1 472 ? -18.670 -11.300 13.077 1.00 95.75 472 PRO A CA 1
ATOM 3675 C C . PRO A 1 472 ? -18.433 -9.915 13.675 1.00 95.75 472 PRO A C 1
ATOM 3677 O O . PRO A 1 472 ? -18.607 -9.753 14.881 1.00 95.75 472 PRO A O 1
ATOM 3680 N N . VAL A 1 473 ? -18.063 -8.916 12.863 1.00 95.94 473 VAL A N 1
ATOM 3681 C CA . VAL A 1 473 ? -17.824 -7.540 13.336 1.00 95.94 473 VAL A CA 1
ATOM 3682 C C . VAL A 1 473 ? -19.073 -6.967 13.995 1.00 95.94 473 VAL A C 1
ATOM 3684 O O . VAL A 1 473 ? -18.984 -6.453 15.109 1.00 95.94 473 VAL A O 1
ATOM 3687 N N . VAL A 1 474 ? -20.241 -7.115 13.363 1.00 94.25 474 VAL A N 1
ATOM 3688 C CA . VAL A 1 474 ? -21.523 -6.672 13.934 1.00 94.25 474 VAL A CA 1
ATOM 3689 C C . VAL A 1 474 ? -21.801 -7.380 15.262 1.00 94.25 474 VAL A C 1
ATOM 3691 O O . VAL A 1 474 ? -22.115 -6.721 16.252 1.00 94.25 474 VAL A O 1
ATOM 3694 N N . LEU A 1 475 ? -21.611 -8.703 15.331 1.00 91.12 475 LEU A N 1
ATOM 3695 C CA . LEU A 1 475 ? -21.746 -9.467 16.578 1.00 91.12 475 LEU A CA 1
ATOM 3696 C C . LEU A 1 475 ? -20.780 -8.974 17.661 1.00 91.12 475 LEU A C 1
ATOM 3698 O O . LEU A 1 475 ? -21.141 -8.923 18.833 1.00 91.12 475 LEU A O 1
ATOM 3702 N N . GLY A 1 476 ? -19.564 -8.589 17.279 1.00 89.75 476 GLY A N 1
ATOM 3703 C CA . GLY A 1 476 ? -18.562 -8.013 18.169 1.00 89.75 476 GLY A CA 1
ATOM 3704 C C . GLY A 1 476 ? -18.980 -6.665 18.734 1.00 89.75 476 GLY A C 1
ATOM 3705 O O . GLY A 1 476 ? -18.927 -6.468 19.946 1.00 89.75 476 GLY A O 1
ATOM 3706 N N . LEU A 1 477 ? -19.455 -5.762 17.875 1.00 89.88 477 LEU A N 1
ATOM 3707 C CA . LEU A 1 477 ? -19.986 -4.462 18.285 1.00 89.88 477 LEU A CA 1
ATOM 3708 C C . LEU A 1 477 ? -21.182 -4.631 19.233 1.00 89.88 477 LEU A C 1
ATOM 3710 O O . LEU A 1 477 ? -21.226 -3.993 20.284 1.00 89.88 477 LEU A O 1
ATOM 3714 N N . LEU A 1 478 ? -22.101 -5.551 18.925 1.00 86.19 478 LEU A N 1
ATOM 3715 C CA . LEU A 1 478 ? -23.221 -5.889 19.805 1.00 86.19 478 LEU A CA 1
ATOM 3716 C C . LEU A 1 478 ? -22.748 -6.493 21.132 1.00 86.19 478 LEU A C 1
ATOM 3718 O O . LEU A 1 478 ? -23.265 -6.123 22.179 1.00 86.19 478 LEU A O 1
ATOM 3722 N N . ALA A 1 479 ? -21.748 -7.377 21.131 1.00 80.56 479 ALA A N 1
ATOM 3723 C CA . ALA A 1 479 ? -21.202 -7.972 22.354 1.00 80.56 479 ALA A CA 1
ATOM 3724 C C . ALA A 1 479 ? -20.511 -6.939 23.267 1.00 80.56 479 ALA A C 1
ATOM 3726 O O . ALA A 1 479 ? -20.526 -7.093 24.497 1.00 80.56 479 ALA A O 1
ATOM 3727 N N . LEU A 1 480 ? -19.931 -5.891 22.671 1.00 78.06 480 LEU A N 1
ATOM 3728 C CA . LEU A 1 480 ? -19.371 -4.737 23.375 1.00 78.06 480 LEU A CA 1
ATOM 3729 C C . LEU A 1 480 ? -20.463 -3.773 23.884 1.00 78.06 480 LEU A C 1
ATOM 3731 O O . LEU A 1 480 ? -20.276 -3.182 24.946 1.00 78.06 480 LEU A O 1
ATOM 3735 N N . TYR A 1 481 ? -21.594 -3.637 23.174 1.00 71.12 481 TYR A N 1
ATOM 3736 C CA . TYR A 1 481 ? -22.680 -2.693 23.495 1.00 71.12 481 TYR A CA 1
ATOM 3737 C C . TYR A 1 481 ? -23.817 -3.265 24.365 1.00 71.12 481 TYR A C 1
ATOM 3739 O O . TYR A 1 481 ? -24.465 -2.506 25.082 1.00 71.12 481 TYR A O 1
ATOM 3747 N N . ALA A 1 482 ? -24.090 -4.575 24.309 1.00 60.19 482 ALA A N 1
ATOM 3748 C CA . ALA A 1 482 ? -25.292 -5.195 24.875 1.00 60.19 482 ALA A CA 1
ATOM 3749 C C . ALA A 1 482 ? -25.547 -4.762 26.338 1.00 60.19 482 ALA A C 1
ATOM 3751 O O . ALA A 1 482 ? -24.722 -5.066 27.213 1.00 60.19 482 ALA A O 1
ATOM 3752 N N . PRO A 1 483 ? -26.680 -4.076 26.620 1.00 47.66 483 PRO A N 1
ATOM 3753 C CA . PRO A 1 483 ? -26.976 -3.556 27.946 1.00 47.66 483 PRO A CA 1
ATOM 3754 C C . PRO A 1 483 ? -27.114 -4.703 28.947 1.00 47.66 483 PRO A C 1
ATOM 3756 O O . PRO A 1 483 ? -27.867 -5.661 28.757 1.00 47.66 483 PRO A O 1
ATOM 3759 N N . ARG A 1 484 ? -26.344 -4.605 30.032 1.00 53.59 484 ARG A N 1
ATOM 3760 C CA . ARG A 1 484 ? -26.389 -5.534 31.164 1.00 53.59 484 ARG A CA 1
ATOM 3761 C C . ARG A 1 484 ? -27.763 -5.419 31.826 1.00 53.59 484 ARG A C 1
ATOM 3763 O O . ARG A 1 484 ? -28.290 -4.313 31.922 1.00 53.59 484 ARG A O 1
ATOM 3770 N N . ARG A 1 485 ? -28.344 -6.539 32.282 1.00 38.53 485 ARG A N 1
ATOM 3771 C CA . ARG A 1 485 ? -29.608 -6.536 33.040 1.00 38.53 485 ARG A CA 1
ATOM 3772 C C . ARG A 1 485 ? -29.492 -5.555 34.208 1.00 38.53 485 ARG A C 1
ATOM 3774 O O . ARG A 1 485 ? -28.855 -5.844 35.215 1.00 38.53 485 ARG A O 1
ATOM 3781 N N . LEU A 1 486 ? -30.123 -4.401 34.044 1.00 34.53 486 LEU A N 1
ATOM 3782 C CA . LEU A 1 486 ? -30.319 -3.391 35.065 1.00 34.53 486 LEU A CA 1
ATOM 3783 C C . LEU A 1 486 ? -31.164 -4.004 36.190 1.00 34.53 486 LEU A C 1
ATOM 3785 O O . LEU A 1 486 ? -32.375 -4.154 36.054 1.00 34.53 486 LEU A O 1
ATOM 3789 N N . LYS A 1 487 ? -30.544 -4.363 37.317 1.00 31.25 487 LYS A N 1
ATOM 3790 C CA . LYS A 1 487 ? -31.274 -4.419 38.587 1.00 31.25 487 LYS A CA 1
ATOM 3791 C C . LYS A 1 487 ? -31.368 -2.984 39.091 1.00 31.25 487 LYS A C 1
ATOM 3793 O O . LYS A 1 487 ? -30.463 -2.525 39.774 1.00 31.25 487 LYS A O 1
ATOM 3798 N N . ILE A 1 488 ? -32.425 -2.273 38.704 1.00 32.22 488 ILE A N 1
ATOM 3799 C CA . ILE A 1 488 ? -32.771 -0.971 39.287 1.00 32.22 488 ILE A CA 1
ATOM 3800 C C . ILE A 1 488 ? -33.475 -1.261 40.619 1.00 32.22 488 ILE A C 1
ATOM 3802 O O . ILE A 1 488 ? -34.562 -1.841 40.595 1.00 32.22 488 ILE A O 1
ATOM 3806 N N . PRO A 1 489 ? -32.911 -0.910 41.788 1.00 32.19 489 PRO A N 1
ATOM 3807 C CA . PRO A 1 489 ? -33.690 -0.867 43.017 1.00 32.19 489 PRO A CA 1
ATOM 3808 C C . PRO A 1 489 ? -34.724 0.266 42.880 1.00 32.19 489 PRO A C 1
ATOM 3810 O O . PRO A 1 489 ? -34.335 1.363 42.475 1.00 32.19 489 PRO A O 1
ATOM 3813 N N . PRO A 1 490 ? -36.001 0.078 43.259 1.00 30.53 490 PRO A N 1
ATOM 3814 C CA . PRO A 1 490 ? -37.040 1.116 43.164 1.00 30.53 490 PRO A CA 1
ATOM 3815 C C . PRO A 1 490 ? -36.785 2.403 43.976 1.00 30.53 490 PRO A C 1
ATOM 3817 O O . PRO A 1 490 ? -37.632 3.286 43.999 1.00 30.53 490 PRO A O 1
ATOM 3820 N N . ALA A 1 491 ? -35.643 2.531 44.657 1.00 36.44 491 ALA A N 1
ATOM 3821 C CA . ALA A 1 491 ? -35.345 3.624 45.580 1.00 36.44 491 ALA A CA 1
ATOM 3822 C C . ALA A 1 491 ? -34.505 4.775 44.980 1.00 36.44 491 ALA A C 1
ATOM 3824 O O . ALA A 1 491 ? -34.138 5.695 45.704 1.00 36.44 491 ALA A O 1
ATOM 3825 N N . VAL A 1 492 ? -34.190 4.776 43.678 1.00 37.81 492 VAL A N 1
ATOM 3826 C CA . VAL A 1 492 ? -33.297 5.788 43.062 1.00 37.81 492 VAL A CA 1
ATOM 3827 C C . VAL A 1 492 ? -34.078 6.902 42.349 1.00 37.81 492 VAL A C 1
ATOM 3829 O O . VAL A 1 492 ? -33.840 7.212 41.188 1.00 37.81 492 VAL A O 1
ATOM 3832 N N . LEU A 1 493 ? -35.021 7.519 43.062 1.00 37.44 493 LEU A N 1
ATOM 3833 C CA . LEU A 1 493 ? -35.625 8.810 42.685 1.00 37.44 493 LEU A CA 1
ATOM 3834 C C . LEU A 1 493 ? -35.164 9.962 43.605 1.00 37.44 493 LEU A C 1
ATOM 3836 O O . LEU A 1 493 ? -35.707 11.058 43.532 1.00 37.44 493 LEU A O 1
ATOM 3840 N N . GLN A 1 494 ? -34.151 9.739 44.455 1.00 37.62 494 GLN A N 1
ATOM 3841 C CA . GLN A 1 494 ? -33.650 10.725 45.429 1.00 37.62 494 GLN A CA 1
ATOM 3842 C C . GLN A 1 494 ? -32.112 10.860 45.444 1.00 37.62 494 GLN A C 1
ATOM 3844 O O . GLN A 1 494 ? -31.496 10.803 46.504 1.00 37.62 494 GLN A O 1
ATOM 3849 N N . VAL A 1 495 ? -31.446 11.018 44.293 1.00 37.78 495 VAL A N 1
ATOM 3850 C CA . VAL A 1 495 ? -29.987 11.263 44.276 1.00 37.78 495 VAL A CA 1
ATOM 3851 C C . VAL A 1 495 ? -29.677 12.635 43.676 1.00 37.78 495 VAL A C 1
ATOM 3853 O O . VAL A 1 495 ? -29.787 12.833 42.472 1.00 37.78 495 VAL A O 1
ATOM 3856 N N . GLU A 1 496 ? -29.231 13.562 44.529 1.00 34.91 496 GLU A N 1
ATOM 3857 C CA . GLU A 1 496 ? -28.810 14.948 44.235 1.00 34.91 496 GLU A CA 1
ATOM 3858 C C . GLU A 1 496 ? -27.535 15.076 43.365 1.00 34.91 496 GLU A C 1
ATOM 3860 O O . GLU A 1 496 ? -26.923 16.139 43.295 1.00 34.91 496 GLU A O 1
ATOM 3865 N N . ARG A 1 497 ? -27.083 14.010 42.693 1.00 41.88 497 ARG A N 1
ATOM 3866 C CA . ARG A 1 497 ? -25.856 14.017 41.879 1.00 41.88 497 ARG A CA 1
ATOM 3867 C C . ARG A 1 497 ? -26.070 13.296 40.554 1.00 41.88 497 ARG A C 1
ATOM 3869 O O . ARG A 1 497 ? -25.983 12.072 40.475 1.00 41.88 497 ARG A O 1
ATOM 3876 N N . PHE A 1 498 ? -26.298 14.087 39.506 1.00 37.78 498 PHE A N 1
ATOM 3877 C CA . PHE A 1 498 ? -26.380 13.654 38.104 1.00 37.78 498 PHE A CA 1
ATOM 3878 C C . PHE A 1 498 ? -25.126 12.859 37.661 1.00 37.78 498 PHE A C 1
ATOM 3880 O O . PHE A 1 498 ? -25.220 11.937 36.848 1.00 37.78 498 PHE A O 1
ATOM 3887 N N . ASP A 1 499 ? -23.976 13.126 38.293 1.00 34.09 499 ASP A N 1
ATOM 3888 C CA . ASP A 1 499 ? -22.675 12.476 38.063 1.00 34.09 499 ASP A CA 1
ATOM 3889 C C . ASP A 1 499 ? -22.676 10.958 38.327 1.00 34.09 499 ASP A C 1
ATOM 3891 O O . ASP A 1 499 ? -21.886 10.211 37.748 1.00 34.09 499 ASP A O 1
ATOM 3895 N N . ALA A 1 500 ? -23.571 10.466 39.191 1.00 33.66 500 ALA A N 1
ATOM 3896 C CA . ALA A 1 500 ? -23.624 9.049 39.547 1.00 33.66 500 ALA A CA 1
ATOM 3897 C C . ALA A 1 500 ? -24.332 8.182 38.488 1.00 33.66 500 ALA A C 1
ATOM 3899 O O . ALA A 1 500 ? -24.098 6.976 38.449 1.00 33.66 500 ALA A O 1
ATOM 3900 N N . TRP A 1 501 ? -25.175 8.773 37.632 1.00 33.22 501 TRP A N 1
ATOM 3901 C CA . TRP A 1 501 ? -26.036 8.041 36.694 1.00 33.22 501 TRP A CA 1
ATOM 3902 C C . TRP A 1 501 ? -25.379 7.800 35.324 1.00 33.22 501 TRP A C 1
ATOM 3904 O O . TRP A 1 501 ? -25.462 6.694 34.795 1.00 33.22 501 TRP A O 1
ATOM 3914 N N . LEU A 1 502 ? -24.645 8.782 34.788 1.00 34.09 502 LEU A N 1
ATOM 3915 C CA . LEU A 1 502 ? -23.922 8.656 33.508 1.00 34.09 502 LEU A CA 1
ATOM 3916 C C . LEU A 1 502 ? -22.685 7.737 33.583 1.00 34.09 502 LEU A C 1
ATOM 3918 O O . LEU A 1 502 ? -22.261 7.196 32.562 1.00 34.09 502 LEU A O 1
ATOM 3922 N N . PHE A 1 503 ? -22.123 7.533 34.782 1.00 37.31 503 PHE A N 1
ATOM 3923 C CA . PHE A 1 503 ? -20.813 6.891 34.997 1.00 37.31 503 PHE A CA 1
ATOM 3924 C C . PHE A 1 503 ? -20.838 5.744 36.027 1.00 37.31 503 PHE A C 1
ATOM 3926 O O . PHE A 1 503 ? -19.834 5.439 36.681 1.00 37.31 503 PHE A O 1
ATOM 3933 N N . ALA A 1 504 ? -21.990 5.096 36.225 1.00 36.94 504 ALA A N 1
ATOM 3934 C CA . ALA A 1 504 ? -22.099 3.936 37.108 1.00 36.94 504 ALA A CA 1
ATOM 3935 C C . ALA A 1 504 ? -21.420 2.695 36.493 1.00 36.94 504 ALA A C 1
ATOM 3937 O O . ALA A 1 504 ? -22.050 1.904 35.783 1.00 36.94 504 ALA A O 1
ATOM 3938 N N . GLU A 1 505 ? -20.133 2.490 36.798 1.00 40.69 505 GLU A N 1
ATOM 3939 C CA . GLU A 1 505 ? -19.463 1.198 36.621 1.00 40.69 505 GLU A CA 1
ATOM 3940 C C . GLU A 1 505 ? -20.100 0.198 37.602 1.00 40.69 505 GLU A C 1
ATOM 3942 O O . GLU A 1 505 ? -19.783 0.144 38.788 1.00 40.69 505 GLU A O 1
ATOM 3947 N N . HIS A 1 506 ? -21.097 -0.540 37.113 1.00 40.97 506 HIS A N 1
ATOM 3948 C CA . HIS A 1 506 ? -21.744 -1.598 37.878 1.00 40.97 506 HIS A CA 1
ATOM 3949 C C . HIS A 1 506 ? -20.761 -2.750 38.105 1.00 40.97 506 HIS A C 1
ATOM 3951 O O . HIS A 1 506 ? -19.957 -3.074 37.224 1.00 40.97 506 HIS A O 1
ATOM 3957 N N . ALA A 1 507 ? -20.859 -3.361 39.289 1.00 39.34 507 ALA A N 1
ATOM 3958 C CA . ALA A 1 507 ? -20.098 -4.533 39.701 1.00 39.34 507 ALA A CA 1
ATOM 3959 C C . ALA A 1 507 ? -19.994 -5.581 38.574 1.00 39.34 507 ALA A C 1
ATOM 3961 O O . ALA A 1 507 ? -20.943 -5.869 37.847 1.00 39.34 507 ALA A O 1
ATOM 3962 N N . ASN A 1 508 ? -18.778 -6.092 38.400 1.00 44.31 508 ASN A N 1
ATOM 3963 C CA . ASN A 1 508 ? -18.349 -6.892 37.263 1.00 44.31 508 ASN A CA 1
ATOM 3964 C C . ASN A 1 508 ? -18.899 -8.329 37.314 1.00 44.31 508 ASN A C 1
ATOM 3966 O O . ASN A 1 508 ? -18.264 -9.204 37.895 1.00 44.31 508 ASN A O 1
ATOM 3970 N N . ASP A 1 509 ? -20.011 -8.592 36.626 1.00 45.47 509 ASP A N 1
ATOM 3971 C CA . ASP A 1 509 ? -20.551 -9.954 36.451 1.00 45.47 509 ASP A CA 1
ATOM 3972 C C . ASP A 1 509 ? -19.714 -10.838 35.485 1.00 45.47 509 ASP A C 1
ATOM 3974 O O . ASP A 1 509 ? -19.969 -12.035 35.379 1.00 45.47 509 ASP A O 1
ATOM 3978 N N . ARG A 1 510 ? -18.722 -10.284 34.750 1.00 50.06 510 ARG A N 1
ATOM 3979 C CA . ARG A 1 510 ? -17.932 -11.004 33.712 1.00 50.06 510 ARG A CA 1
ATOM 3980 C C . ARG A 1 510 ? -16.503 -11.394 34.123 1.00 50.06 510 ARG A C 1
ATOM 3982 O O . ARG A 1 510 ? -15.832 -12.079 33.355 1.00 50.06 510 ARG A O 1
ATOM 3989 N N . GLY A 1 511 ? -15.998 -10.934 35.270 1.00 57.66 511 GLY A N 1
ATOM 3990 C CA . GLY A 1 511 ? -14.621 -11.212 35.709 1.00 57.66 511 GLY A CA 1
ATOM 3991 C C . GLY A 1 511 ? -13.504 -10.568 34.861 1.00 57.66 511 GLY A C 1
ATOM 3992 O O . GLY A 1 511 ? -12.358 -10.996 34.950 1.00 57.66 511 GLY A O 1
ATOM 3993 N N . GLU A 1 512 ? -13.800 -9.554 34.032 1.00 67.38 512 GLU A N 1
ATOM 3994 C CA . GLU A 1 512 ? -12.802 -8.852 33.193 1.00 67.38 512 GLU A CA 1
ATOM 3995 C C . GLU A 1 512 ? -11.939 -7.862 34.007 1.00 67.38 512 GLU A C 1
ATOM 3997 O O . GLU A 1 512 ? -12.460 -7.128 34.851 1.00 67.38 512 GLU A O 1
ATOM 4002 N N . SER A 1 513 ? -10.630 -7.775 33.737 1.00 71.50 513 SER A N 1
ATOM 4003 C CA . SER A 1 513 ? -9.730 -6.817 34.406 1.00 71.50 513 SER A CA 1
ATOM 4004 C C . SER A 1 513 ? -9.889 -5.381 33.874 1.00 71.50 513 SER A C 1
ATOM 4006 O O . SER A 1 513 ? -10.412 -5.159 32.780 1.00 71.50 513 SER A O 1
ATOM 4008 N N . ALA A 1 514 ? -9.424 -4.380 34.632 1.00 75.75 514 ALA A N 1
ATOM 4009 C CA . ALA A 1 514 ? -9.441 -2.975 34.195 1.00 75.75 514 ALA A CA 1
ATOM 4010 C C . ALA A 1 514 ? -8.623 -2.750 32.906 1.00 75.75 514 ALA A C 1
ATOM 4012 O O . ALA A 1 514 ? -9.062 -2.038 32.003 1.00 75.75 514 ALA A O 1
ATOM 4013 N N . GLU A 1 515 ? -7.480 -3.433 32.777 1.00 79.75 515 GLU A N 1
ATOM 4014 C CA . GLU A 1 515 ? -6.647 -3.419 31.567 1.00 79.75 515 GLU A CA 1
ATOM 4015 C C . GLU A 1 515 ? -7.420 -3.917 30.337 1.00 79.75 515 GLU A C 1
ATOM 4017 O O . GLU A 1 515 ? -7.321 -3.319 29.264 1.00 79.75 515 GLU A O 1
ATOM 4022 N N . GLN A 1 516 ? -8.232 -4.968 30.493 1.00 76.75 516 GLN A N 1
ATOM 4023 C CA . GLN A 1 516 ? -9.040 -5.510 29.400 1.00 76.75 516 GLN A CA 1
ATOM 4024 C C . GLN A 1 516 ? -10.149 -4.553 28.966 1.00 76.75 516 GLN A C 1
ATOM 4026 O O . GLN A 1 516 ? -10.369 -4.388 27.768 1.00 76.75 516 GLN A O 1
ATOM 4031 N N . ARG A 1 517 ? -10.821 -3.893 29.916 1.00 80.06 517 ARG A N 1
ATOM 4032 C CA . ARG A 1 517 ? -11.843 -2.883 29.597 1.00 80.06 517 ARG A CA 1
ATOM 4033 C C . ARG A 1 517 ? -11.230 -1.687 28.872 1.00 80.06 517 ARG A C 1
ATOM 4035 O O . ARG A 1 517 ? -11.778 -1.229 27.874 1.00 80.06 517 ARG A O 1
ATOM 4042 N N . SER A 1 518 ? -10.067 -1.225 29.334 1.00 85.94 518 SER A N 1
ATOM 4043 C CA . SER A 1 518 ? -9.270 -0.195 28.660 1.00 85.94 518 SER A CA 1
ATOM 4044 C C . SER A 1 518 ? -8.932 -0.607 27.220 1.00 85.94 518 SER A C 1
ATOM 4046 O O . SER A 1 518 ? -9.252 0.112 26.276 1.00 85.94 518 SER A O 1
ATOM 4048 N N . TRP A 1 519 ? -8.428 -1.828 27.023 1.00 85.12 519 TRP A N 1
ATOM 4049 C CA . TRP A 1 519 ? -8.132 -2.365 25.693 1.00 85.12 519 TRP A CA 1
ATOM 4050 C C . TRP A 1 519 ? -9.357 -2.416 24.767 1.00 85.12 519 TRP A C 1
ATOM 4052 O O . TRP A 1 519 ? -9.283 -1.969 23.626 1.00 85.12 519 TRP A O 1
ATOM 4062 N N . GLN A 1 520 ? -10.501 -2.912 25.248 1.00 85.69 520 GLN A N 1
ATOM 4063 C CA . GLN A 1 520 ? -11.745 -2.971 24.468 1.00 85.69 520 GLN A CA 1
ATOM 4064 C C . GLN A 1 520 ? -12.217 -1.577 24.024 1.00 85.69 520 GLN A C 1
ATOM 4066 O O . GLN A 1 520 ? -12.650 -1.407 22.884 1.00 85.69 520 GLN A O 1
ATOM 4071 N N . ARG A 1 521 ? -12.093 -0.567 24.896 1.00 88.81 521 ARG A N 1
ATOM 4072 C CA . ARG A 1 521 ? -12.410 0.829 24.559 1.00 88.81 521 ARG A CA 1
ATOM 4073 C C . ARG A 1 521 ? -11.470 1.378 23.492 1.00 88.81 521 ARG A C 1
ATOM 4075 O O . ARG A 1 521 ? -11.938 2.035 22.566 1.00 88.81 521 ARG A O 1
ATOM 4082 N N . LEU A 1 522 ? -10.174 1.076 23.585 1.00 91.69 522 LEU A N 1
ATOM 4083 C CA . LEU A 1 522 ? -9.208 1.458 22.557 1.00 91.69 522 LEU A CA 1
ATOM 4084 C C . LEU A 1 522 ? -9.538 0.818 21.207 1.00 91.69 522 LEU A C 1
ATOM 4086 O O . LEU A 1 522 ? -9.571 1.525 20.210 1.00 91.69 522 LEU A O 1
ATOM 4090 N N . LEU A 1 523 ? -9.848 -0.485 21.177 1.00 90.38 523 LEU A N 1
ATOM 4091 C CA . LEU A 1 523 ? -10.258 -1.176 19.949 1.00 90.38 523 LEU A CA 1
ATOM 4092 C C . LEU A 1 523 ? -11.462 -0.497 19.292 1.00 90.38 523 LEU A C 1
ATOM 4094 O O . LEU A 1 523 ? -11.447 -0.262 18.087 1.00 90.38 523 LEU A O 1
ATOM 4098 N N . LEU A 1 524 ? -12.487 -0.166 20.083 1.00 92.25 524 LEU A N 1
ATOM 4099 C CA . LEU A 1 524 ? -13.689 0.493 19.582 1.00 92.25 524 LEU A CA 1
ATOM 4100 C C . LEU A 1 524 ? -13.371 1.879 19.009 1.00 92.25 524 LEU A C 1
ATOM 4102 O O . LEU A 1 524 ? -13.769 2.187 17.889 1.00 92.25 524 LEU A O 1
ATOM 4106 N N . LEU A 1 525 ? -12.613 2.697 19.743 1.00 93.75 525 LEU A N 1
ATOM 4107 C CA . LEU A 1 525 ? -12.211 4.027 19.281 1.00 93.75 525 LEU A CA 1
ATOM 4108 C C . LEU A 1 525 ? -11.370 3.948 18.005 1.00 93.75 525 LEU A C 1
ATOM 4110 O O . LEU A 1 525 ? -11.647 4.670 17.053 1.00 93.75 525 LEU A O 1
ATOM 4114 N N . SER A 1 526 ? -10.391 3.047 17.948 1.00 94.75 526 SER A N 1
ATOM 4115 C CA . SER A 1 526 ? -9.517 2.871 16.784 1.00 94.75 526 SER A CA 1
ATOM 4116 C C . SER A 1 526 ? -10.230 2.270 15.569 1.00 94.75 526 SER A C 1
ATOM 4118 O O . SER A 1 526 ? -9.826 2.539 14.441 1.00 94.75 526 SER A O 1
ATOM 4120 N N . ALA A 1 527 ? -11.300 1.496 15.771 1.00 94.75 527 ALA A N 1
ATOM 4121 C CA . ALA A 1 527 ? -12.149 0.997 14.692 1.00 94.75 527 ALA A CA 1
ATOM 4122 C C . ALA A 1 527 ? -13.093 2.078 14.139 1.00 94.75 527 ALA A C 1
ATOM 4124 O O . ALA A 1 527 ? -13.297 2.161 12.931 1.00 94.75 527 ALA A O 1
ATOM 4125 N N . LEU A 1 528 ? -13.673 2.914 15.005 1.00 94.19 528 LEU A N 1
ATOM 4126 C CA . LEU A 1 528 ? -14.678 3.900 14.597 1.00 94.19 528 LEU A CA 1
ATOM 4127 C C . LEU A 1 528 ? -14.061 5.215 14.111 1.00 94.19 528 LEU A C 1
ATOM 4129 O O . LEU A 1 528 ? -14.578 5.810 13.169 1.00 94.19 528 LEU A O 1
ATOM 4133 N N . TRP A 1 529 ? -12.963 5.669 14.725 1.00 94.25 529 TRP A N 1
ATOM 4134 C CA . TRP A 1 529 ? -12.366 6.980 14.453 1.00 94.25 529 TRP A CA 1
ATOM 4135 C C . TRP A 1 529 ? -12.001 7.201 12.977 1.00 94.25 529 TRP A C 1
ATOM 4137 O O . TRP A 1 529 ? -12.432 8.218 12.431 1.00 94.25 529 TRP A O 1
ATOM 4147 N N . PRO A 1 530 ? -11.279 6.289 12.288 1.00 94.19 530 PRO A N 1
ATOM 4148 C CA . PRO A 1 530 ? -10.923 6.511 10.888 1.00 94.19 530 PRO A CA 1
ATOM 4149 C C . PRO A 1 530 ? -12.153 6.628 9.983 1.00 94.19 530 PRO A C 1
ATOM 4151 O O . PRO A 1 530 ? -12.183 7.477 9.100 1.00 94.19 530 PRO A O 1
ATOM 4154 N N . ILE A 1 531 ? -13.191 5.820 10.224 1.00 94.88 531 ILE A N 1
ATOM 4155 C CA . ILE A 1 531 ? -14.422 5.854 9.423 1.00 94.88 531 ILE A CA 1
ATOM 4156 C C . ILE A 1 531 ? -15.204 7.137 9.715 1.00 94.88 531 ILE A C 1
ATOM 4158 O O . ILE A 1 531 ? -15.646 7.812 8.788 1.00 94.88 531 ILE A O 1
ATOM 4162 N N . ALA A 1 532 ? -15.328 7.519 10.989 1.00 93.56 532 ALA A N 1
ATOM 4163 C CA . ALA A 1 532 ? -16.023 8.732 11.408 1.00 93.56 532 ALA A CA 1
ATOM 4164 C C . ALA A 1 532 ? -15.368 10.005 10.849 1.00 93.56 532 ALA A C 1
ATOM 4166 O O . ALA A 1 532 ? -16.075 10.882 10.362 1.00 93.56 532 ALA A O 1
ATOM 4167 N N . LEU A 1 533 ? -14.032 10.080 10.860 1.00 91.06 533 LEU A N 1
ATOM 4168 C CA . LEU A 1 533 ? -13.278 11.214 10.322 1.00 91.06 533 LEU A CA 1
ATOM 4169 C C . LEU A 1 533 ? -13.531 11.414 8.819 1.00 91.06 533 LEU A C 1
ATOM 4171 O O . LEU A 1 533 ? -13.758 12.538 8.369 1.00 91.06 533 LEU A O 1
ATOM 4175 N N . ILE A 1 534 ? -13.528 10.322 8.049 1.00 90.31 534 ILE A N 1
ATOM 4176 C CA . ILE A 1 534 ? -13.803 10.369 6.604 1.00 90.31 534 ILE A CA 1
ATOM 4177 C C . ILE A 1 534 ? -15.293 10.590 6.308 1.00 90.31 534 ILE A C 1
ATOM 4179 O O . ILE A 1 534 ? -15.642 11.113 5.258 1.00 90.31 534 ILE A O 1
ATOM 4183 N N . SER A 1 535 ? -16.181 10.260 7.247 1.00 92.56 535 SER A N 1
ATOM 4184 C CA . SER A 1 535 ? -17.628 10.488 7.116 1.00 92.56 535 SER A CA 1
ATOM 4185 C C . SER A 1 535 ? -18.046 11.949 7.328 1.00 92.56 535 SER A C 1
ATOM 4187 O O . SER A 1 535 ? -19.228 12.268 7.196 1.00 92.56 535 SER A O 1
ATOM 4189 N N . LEU A 1 536 ? -17.123 12.847 7.689 1.00 91.06 536 LEU A N 1
ATOM 4190 C CA . LEU A 1 536 ? -17.439 14.269 7.794 1.00 91.06 536 LEU A CA 1
ATOM 4191 C C . LEU A 1 536 ? -17.723 14.838 6.391 1.00 91.06 536 LEU A C 1
ATOM 4193 O O . LEU A 1 536 ? -16.917 14.624 5.488 1.00 91.06 536 LEU A O 1
ATOM 4197 N N . PRO A 1 537 ? -18.806 15.616 6.189 1.00 87.94 537 PRO A N 1
ATOM 4198 C CA . PRO A 1 537 ? -19.207 16.073 4.854 1.00 87.94 537 PRO A CA 1
ATOM 4199 C C . PRO A 1 537 ? -18.147 16.884 4.097 1.00 87.94 537 PRO A C 1
ATOM 4201 O O . PRO A 1 537 ? -18.161 16.908 2.870 1.00 87.94 537 PRO A O 1
ATOM 4204 N N . GLY A 1 538 ? -17.250 17.565 4.814 1.00 85.44 538 GLY A N 1
ATOM 4205 C CA . GLY A 1 538 ? -16.157 18.344 4.227 1.00 85.44 538 GLY A CA 1
ATOM 4206 C C . GLY A 1 538 ? -14.888 17.539 3.930 1.00 85.44 538 GLY A C 1
ATOM 4207 O O . GLY A 1 538 ? -13.986 18.072 3.293 1.00 85.44 538 GLY A O 1
ATOM 4208 N N . THR A 1 539 ? -14.793 16.281 4.375 1.00 85.38 539 THR A N 1
ATOM 4209 C CA . THR A 1 539 ? -13.590 15.464 4.181 1.00 85.38 539 THR A CA 1
ATOM 4210 C C . THR A 1 539 ? -13.582 14.853 2.776 1.00 85.38 539 THR A C 1
ATOM 4212 O O . THR A 1 539 ? -14.532 14.154 2.422 1.00 85.38 539 THR A O 1
ATOM 4215 N N . PRO A 1 540 ? -12.527 15.058 1.964 1.00 81.31 540 PRO A N 1
ATOM 4216 C CA . PRO A 1 540 ? -12.421 14.461 0.635 1.00 81.31 540 PRO A CA 1
ATOM 4217 C C . PRO A 1 540 ? -12.539 12.929 0.648 1.00 81.31 540 PRO A C 1
ATOM 4219 O O . PRO A 1 540 ? -11.844 12.246 1.399 1.00 81.31 540 PRO A O 1
ATOM 4222 N N . ILE A 1 541 ? -13.371 12.388 -0.244 1.00 77.81 541 ILE A N 1
ATOM 4223 C CA . ILE A 1 541 ? -13.570 10.945 -0.443 1.00 77.81 541 ILE A CA 1
ATOM 4224 C C . ILE A 1 541 ? -12.921 10.479 -1.751 1.00 77.81 541 ILE A C 1
ATOM 4226 O O . ILE A 1 541 ? -13.591 10.190 -2.734 1.00 77.81 541 ILE A O 1
ATOM 4230 N N . PHE A 1 542 ? -11.595 10.415 -1.786 1.00 71.31 542 PHE A N 1
ATOM 4231 C CA . PHE A 1 542 ? -10.872 9.886 -2.944 1.00 71.31 542 PHE A CA 1
ATOM 4232 C C . PHE A 1 542 ? -10.382 8.458 -2.708 1.00 71.31 542 PHE A C 1
ATOM 4234 O O . PHE A 1 542 ? -10.327 7.997 -1.582 1.00 71.31 542 PHE A O 1
ATOM 4241 N N . GLY A 1 543 ? -10.049 7.713 -3.764 1.00 67.38 543 GLY A N 1
ATOM 4242 C CA . GLY A 1 543 ? -9.322 6.442 -3.639 1.00 67.38 543 GLY A CA 1
ATOM 4243 C C . GLY A 1 543 ? -9.995 5.302 -2.882 1.00 67.38 543 GLY A C 1
ATOM 4244 O O . GLY A 1 543 ? -9.301 4.399 -2.412 1.00 67.38 543 GLY A O 1
ATOM 4245 N N . GLY A 1 544 ? -11.326 5.304 -2.803 1.00 78.81 544 GLY A N 1
ATOM 4246 C CA . GLY A 1 544 ? -12.091 4.231 -2.175 1.00 78.81 544 GLY A CA 1
ATOM 4247 C C . GLY A 1 544 ? -11.788 4.099 -0.681 1.00 78.81 544 GLY A C 1
ATOM 4248 O O . GLY A 1 544 ? -11.681 5.091 0.034 1.00 78.81 544 GLY A O 1
ATOM 4249 N N . THR A 1 545 ? -11.649 2.867 -0.182 1.00 86.94 545 THR A N 1
ATOM 4250 C CA . THR A 1 545 ? -11.558 2.605 1.267 1.00 86.94 545 THR A CA 1
ATOM 4251 C C . THR A 1 545 ? -10.196 2.906 1.896 1.00 86.94 545 THR A C 1
ATOM 4253 O O . THR A 1 545 ? -10.073 2.884 3.124 1.00 86.94 545 THR A O 1
ATOM 4256 N N . LYS A 1 546 ? -9.172 3.243 1.095 1.00 86.94 546 LYS A N 1
ATOM 4257 C CA . LYS A 1 546 ? -7.777 3.384 1.554 1.00 86.94 546 LYS A CA 1
ATOM 4258 C C . LYS A 1 546 ? -7.586 4.393 2.693 1.00 86.94 546 LYS A C 1
ATOM 4260 O O . LYS A 1 546 ? -6.692 4.234 3.522 1.00 86.94 546 LYS A O 1
ATOM 4265 N N . HIS A 1 547 ? -8.456 5.399 2.792 1.00 87.62 547 HIS A N 1
ATOM 4266 C CA . HIS A 1 547 ? -8.372 6.445 3.818 1.00 87.62 547 HIS A CA 1
ATOM 4267 C C . HIS A 1 547 ? -8.802 5.992 5.216 1.00 87.62 547 HIS A C 1
ATOM 4269 O O . HIS A 1 547 ? -8.308 6.533 6.205 1.00 87.62 547 HIS A O 1
ATOM 4275 N N . TRP A 1 548 ? -9.670 4.983 5.313 1.00 92.81 548 TRP A N 1
ATOM 4276 C CA . TRP A 1 548 ? -10.118 4.417 6.590 1.00 92.81 548 TRP A CA 1
ATOM 4277 C C . TRP A 1 548 ? -9.733 2.944 6.767 1.00 92.81 548 TRP A C 1
ATOM 4279 O O . TRP A 1 548 ? -10.093 2.339 7.776 1.00 92.81 548 TRP A O 1
ATOM 4289 N N . MET A 1 549 ? -8.909 2.386 5.870 1.00 94.69 549 MET A N 1
ATOM 4290 C CA . MET A 1 549 ? -8.242 1.095 6.074 1.00 94.69 549 MET A CA 1
ATOM 4291 C C . MET A 1 549 ? -7.560 0.940 7.449 1.00 94.69 549 MET A C 1
ATOM 4293 O O . MET A 1 549 ? -7.567 -0.181 7.960 1.00 94.69 549 MET A O 1
ATOM 4297 N N . PRO A 1 550 ? -7.042 1.999 8.118 1.00 95.88 550 PRO A N 1
ATOM 4298 C CA . PRO A 1 550 ? -6.545 1.875 9.490 1.00 95.88 550 PRO A CA 1
ATOM 4299 C C . PRO A 1 550 ? -7.549 1.291 10.499 1.00 95.88 550 PRO A C 1
ATOM 4301 O O . PRO A 1 550 ? -7.121 0.757 11.517 1.00 95.88 550 PRO A O 1
ATOM 4304 N N . ALA A 1 551 ? -8.858 1.329 10.220 1.00 96.88 551 ALA A N 1
ATOM 4305 C CA . ALA A 1 551 ? -9.891 0.698 11.044 1.00 96.88 551 ALA A CA 1
ATOM 4306 C C . ALA A 1 551 ? -9.953 -0.837 10.901 1.00 96.88 551 ALA A C 1
ATOM 4308 O O . ALA A 1 551 ? -10.334 -1.527 11.848 1.00 96.88 551 ALA A O 1
ATOM 4309 N N . VAL A 1 552 ? -9.576 -1.382 9.736 1.00 97.56 552 VAL A N 1
ATOM 4310 C CA . VAL A 1 552 ? -9.722 -2.803 9.358 1.00 97.56 552 VAL A CA 1
ATOM 4311 C C . VAL A 1 552 ? -9.184 -3.773 10.424 1.00 97.56 552 VAL A C 1
ATOM 4313 O O . VAL A 1 552 ? -9.945 -4.646 10.851 1.00 97.56 552 VAL A O 1
ATOM 4316 N N . PRO A 1 553 ? -7.923 -3.665 10.903 1.00 97.75 553 PRO A N 1
ATOM 4317 C CA . PRO A 1 553 ? -7.395 -4.626 11.871 1.00 97.75 553 PRO A CA 1
ATOM 4318 C C . PRO A 1 553 ? -8.148 -4.598 13.208 1.00 97.75 553 PRO A C 1
ATOM 4320 O O . PRO A 1 553 ? -8.330 -5.640 13.839 1.00 97.75 553 PRO A O 1
ATOM 4323 N N . PHE A 1 554 ? -8.640 -3.431 13.630 1.00 97.25 554 PHE A N 1
ATOM 4324 C CA . PHE A 1 554 ? -9.422 -3.293 14.858 1.00 97.25 554 PHE A CA 1
ATOM 4325 C C . PHE A 1 554 ? -10.831 -3.869 14.701 1.00 97.25 554 PHE A C 1
ATOM 4327 O O . PHE A 1 554 ? -11.290 -4.586 15.589 1.00 97.25 554 PHE A O 1
ATOM 4334 N N . LEU A 1 555 ? -11.486 -3.643 13.555 1.00 97.44 555 LEU A N 1
ATOM 4335 C CA . LEU A 1 555 ? -12.771 -4.269 13.231 1.00 97.44 555 LEU A CA 1
ATOM 4336 C C . LEU A 1 555 ? -12.655 -5.797 13.233 1.00 97.44 555 LEU A C 1
ATOM 4338 O O . LEU A 1 555 ? -13.483 -6.460 13.847 1.00 97.44 555 LEU A O 1
ATOM 4342 N N . LEU A 1 556 ? -11.600 -6.366 12.644 1.00 97.75 556 LEU A N 1
ATOM 4343 C CA . LEU A 1 556 ? -11.364 -7.816 12.653 1.00 97.75 556 LEU A CA 1
ATOM 4344 C C . LEU A 1 556 ? -11.169 -8.378 14.069 1.00 97.75 556 LEU A C 1
ATOM 4346 O O . LEU A 1 556 ? -11.696 -9.447 14.383 1.00 97.75 556 LEU A O 1
ATOM 4350 N N . LEU A 1 557 ? -10.466 -7.654 14.948 1.00 95.31 557 LEU A N 1
ATOM 4351 C CA . LEU A 1 557 ? -10.348 -8.025 16.363 1.00 95.31 557 LEU A CA 1
ATOM 4352 C C . LEU A 1 557 ? -11.696 -7.968 17.089 1.00 95.31 557 LEU A C 1
ATOM 4354 O O . LEU A 1 557 ? -12.011 -8.881 17.853 1.00 95.31 557 LEU A O 1
ATOM 4358 N N . ILE A 1 558 ? -12.507 -6.938 16.830 1.00 93.94 558 ILE A N 1
ATOM 4359 C CA . ILE A 1 558 ? -13.879 -6.840 17.345 1.00 93.94 558 ILE A CA 1
ATOM 4360 C C . ILE A 1 558 ? -14.719 -8.011 16.820 1.00 93.94 558 ILE A C 1
ATOM 4362 O O . ILE A 1 558 ? -15.428 -8.652 17.592 1.00 93.94 558 ILE A O 1
ATOM 4366 N N . GLY A 1 559 ? -14.593 -8.362 15.541 1.00 94.19 559 GLY A N 1
ATOM 4367 C CA . GLY A 1 559 ? -15.332 -9.471 14.950 1.00 94.19 559 GLY A CA 1
ATOM 4368 C C . GLY A 1 559 ? -14.980 -10.821 15.563 1.00 94.19 559 GLY A C 1
ATOM 4369 O O . GLY A 1 559 ? -15.861 -11.581 15.966 1.00 94.19 559 GLY A O 1
ATOM 4370 N N . ALA A 1 560 ? -13.687 -11.090 15.736 1.00 93.00 560 ALA A N 1
ATOM 4371 C CA . ALA A 1 560 ? -13.219 -12.275 16.443 1.00 93.00 560 ALA A CA 1
ATOM 4372 C C . ALA A 1 560 ? -13.684 -12.310 17.910 1.00 93.00 560 ALA A C 1
ATOM 4374 O O . ALA A 1 560 ? -14.047 -13.383 18.402 1.00 93.00 560 ALA A O 1
ATOM 4375 N N . TYR A 1 561 ? -13.736 -11.157 18.592 1.00 86.94 561 TYR A N 1
ATOM 4376 C CA . TYR A 1 561 ? -14.329 -11.046 19.929 1.00 86.94 561 TYR A CA 1
ATOM 4377 C C . TYR A 1 561 ? -15.815 -11.420 19.919 1.00 86.94 561 TYR A C 1
ATOM 4379 O O . TYR A 1 561 ? -16.256 -12.175 20.781 1.00 86.94 561 TYR A O 1
ATOM 4387 N N . GLY A 1 562 ? -16.579 -10.952 18.928 1.00 86.38 562 GLY A N 1
ATOM 4388 C CA . GLY A 1 562 ? -17.995 -11.282 18.756 1.00 86.38 562 GLY A CA 1
ATOM 4389 C C . GLY A 1 562 ? -18.243 -12.776 18.596 1.00 86.38 562 GLY A C 1
ATOM 4390 O O . GLY A 1 562 ? -19.061 -13.353 19.311 1.00 86.38 562 GLY A O 1
ATOM 4391 N N . VAL A 1 563 ? -17.477 -13.432 17.723 1.00 88.06 563 VAL A N 1
ATOM 4392 C CA . VAL A 1 563 ? -17.564 -14.888 17.525 1.00 88.06 563 VAL A CA 1
ATOM 4393 C C . VAL A 1 563 ? -17.183 -15.632 18.804 1.00 88.06 563 VAL A C 1
ATOM 4395 O O . VAL A 1 563 ? -17.858 -16.589 19.184 1.00 88.06 563 VAL A O 1
ATOM 4398 N N . GLN A 1 564 ? -16.152 -15.173 19.520 1.00 83.69 564 GLN A N 1
ATOM 4399 C CA . GLN A 1 564 ? -15.787 -15.740 20.817 1.00 83.69 564 GLN A CA 1
ATOM 4400 C C . GLN A 1 564 ? -16.892 -15.542 21.871 1.00 83.69 564 GLN A C 1
ATOM 4402 O O . GLN A 1 564 ? -17.128 -16.437 22.685 1.00 83.69 564 GLN A O 1
ATOM 4407 N N . ALA A 1 565 ? -17.565 -14.392 21.888 1.00 77.69 565 ALA A N 1
ATOM 4408 C CA . ALA A 1 565 ? -18.654 -14.115 22.816 1.00 77.69 565 ALA A CA 1
ATOM 4409 C C . ALA A 1 565 ? -19.849 -15.041 22.549 1.00 77.69 565 ALA A C 1
ATOM 4411 O O . ALA A 1 565 ? -20.310 -15.716 23.468 1.00 77.69 565 ALA A O 1
ATOM 4412 N N . VAL A 1 566 ? -20.272 -15.168 21.286 1.00 79.25 566 VAL A N 1
ATOM 4413 C CA . VAL A 1 566 ? -21.334 -16.103 20.874 1.00 79.25 566 VAL A CA 1
ATOM 4414 C C . VAL A 1 566 ? -20.955 -17.543 21.208 1.00 79.25 566 VAL A C 1
ATOM 4416 O O . VAL A 1 566 ? -21.763 -18.272 21.778 1.00 79.25 566 VAL A O 1
ATOM 4419 N N . TRP A 1 567 ? -19.710 -17.940 20.936 1.00 77.56 567 TRP A N 1
ATOM 4420 C CA . TRP A 1 567 ? -19.181 -19.246 21.320 1.00 77.56 567 TRP A CA 1
ATOM 4421 C C . TRP A 1 567 ? -19.365 -19.524 22.816 1.00 77.56 567 TRP A C 1
ATOM 4423 O O . TRP A 1 567 ? -19.853 -20.587 23.201 1.00 77.56 567 TRP A O 1
ATOM 4433 N N . ARG A 1 568 ? -18.999 -18.565 23.675 1.00 72.50 568 ARG A N 1
ATOM 4434 C CA . ARG A 1 568 ? -19.141 -18.701 25.132 1.00 72.50 568 ARG A CA 1
ATOM 4435 C C . ARG A 1 568 ? -20.607 -18.805 25.550 1.00 72.50 568 ARG A C 1
ATOM 4437 O O . ARG A 1 568 ? -20.938 -19.635 26.385 1.00 72.50 568 ARG A O 1
ATOM 4444 N N . THR A 1 569 ? -21.490 -18.004 24.968 1.00 68.75 569 THR A N 1
ATOM 4445 C CA . THR A 1 569 ? -22.906 -18.003 25.356 1.00 68.75 569 THR A CA 1
ATOM 4446 C C . THR A 1 569 ? -23.653 -19.245 24.865 1.00 68.75 569 THR A C 1
ATOM 4448 O O . THR A 1 569 ? -24.412 -19.833 25.626 1.00 68.75 569 THR A O 1
ATOM 4451 N N . VAL A 1 570 ? -23.435 -19.658 23.615 1.00 68.19 570 VAL A N 1
ATOM 4452 C CA . VAL A 1 570 ? -24.220 -20.717 22.956 1.00 68.19 570 VAL A CA 1
ATOM 4453 C C . VAL A 1 570 ? -23.611 -22.101 23.171 1.00 68.19 570 VAL A C 1
ATOM 4455 O O . VAL A 1 570 ? -24.325 -23.048 23.485 1.00 68.19 570 VAL A O 1
ATOM 4458 N N . LEU A 1 571 ? -22.291 -22.231 23.014 1.00 62.09 571 LEU A N 1
ATOM 4459 C CA . LEU A 1 571 ? -21.609 -23.529 22.994 1.00 62.09 571 LEU A CA 1
ATOM 4460 C C . LEU A 1 571 ? -20.920 -23.848 24.325 1.00 62.09 571 LEU A C 1
ATOM 4462 O O . LEU A 1 571 ? -20.828 -25.021 24.683 1.00 62.09 571 LEU A O 1
ATOM 4466 N N . ALA A 1 572 ? -20.483 -22.841 25.097 1.00 53.47 572 ALA A N 1
ATOM 4467 C CA . ALA A 1 572 ? -19.916 -23.098 26.425 1.00 53.47 572 ALA A CA 1
ATOM 4468 C C . ALA A 1 572 ? -20.993 -23.394 27.487 1.00 53.47 572 ALA A C 1
ATOM 4470 O O . ALA A 1 572 ? -20.804 -24.287 28.307 1.00 53.47 572 ALA A O 1
ATOM 4471 N N . GLY A 1 573 ? -22.163 -22.746 27.405 1.00 49.50 573 GLY A N 1
ATOM 4472 C CA . GLY A 1 573 ? -23.331 -23.094 28.230 1.00 49.50 573 GLY A CA 1
ATOM 4473 C C . GLY A 1 573 ? -23.820 -24.534 28.014 1.00 49.50 573 GLY A C 1
ATOM 4474 O O . GLY A 1 573 ? -24.393 -25.135 28.915 1.00 49.50 573 GLY A O 1
ATOM 4475 N N . GLN A 1 574 ? -23.529 -25.121 26.849 1.00 47.00 574 GLN A N 1
ATOM 4476 C CA . GLN A 1 574 ? -23.738 -26.544 26.580 1.00 47.00 574 GLN A CA 1
ATOM 4477 C C . GLN A 1 574 ? -22.538 -27.421 26.960 1.00 47.00 574 GLN A C 1
ATOM 4479 O O . GLN A 1 574 ? -22.702 -28.620 27.105 1.00 47.00 574 GLN A O 1
ATOM 4484 N N . HIS A 1 575 ? -21.337 -26.875 27.145 1.00 48.31 575 HIS A N 1
ATOM 4485 C CA . HIS A 1 575 ? -20.140 -27.643 27.513 1.00 48.31 575 HIS A CA 1
ATOM 4486 C C . HIS A 1 575 ? -20.227 -28.206 28.933 1.00 48.31 575 HIS A C 1
ATOM 4488 O O . HIS A 1 575 ? -19.871 -29.366 29.142 1.00 48.31 575 HIS A O 1
ATOM 4494 N N . ASP A 1 576 ? -20.742 -27.402 29.867 1.00 46.09 576 ASP A N 1
ATOM 4495 C CA . ASP A 1 576 ? -21.013 -27.824 31.246 1.00 46.09 576 ASP A CA 1
ATOM 4496 C C . ASP A 1 576 ? -22.228 -28.768 31.320 1.00 46.09 576 ASP A C 1
ATOM 4498 O O . ASP A 1 576 ? -22.279 -29.643 32.179 1.00 46.09 576 ASP A O 1
ATOM 4502 N N . VAL A 1 577 ? -23.172 -28.655 30.374 1.00 42.75 577 VAL A N 1
ATOM 4503 C CA . VAL A 1 577 ? -24.385 -29.496 30.295 1.00 42.75 577 VAL A CA 1
ATOM 4504 C C . VAL A 1 577 ? -24.153 -30.818 29.534 1.00 42.75 577 VAL A C 1
ATOM 4506 O O . VAL A 1 577 ? -24.779 -31.823 29.855 1.00 42.75 577 VAL A O 1
ATOM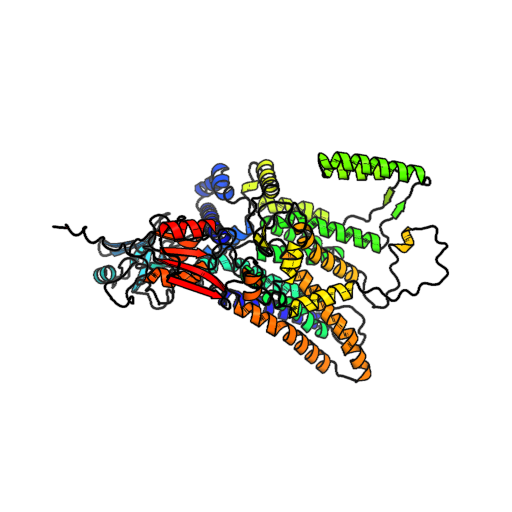 4509 N N . LEU A 1 578 ? -23.246 -30.854 28.548 1.00 43.75 578 LEU A N 1
ATOM 4510 C CA . LEU A 1 578 ? -22.953 -32.007 27.673 1.00 43.75 578 LEU A CA 1
ATOM 4511 C C . LEU A 1 578 ? -21.620 -32.712 27.996 1.00 43.75 578 LEU A C 1
ATOM 4513 O O . LEU A 1 578 ? -21.276 -33.694 27.336 1.00 43.75 578 LEU A O 1
ATOM 4517 N N . GLY A 1 579 ? -20.827 -32.215 28.953 1.00 50.72 579 GLY A N 1
ATOM 4518 C CA . GLY A 1 579 ? -19.563 -32.840 29.371 1.00 50.72 579 GLY A CA 1
ATOM 4519 C C . GLY A 1 579 ? -18.493 -32.922 28.270 1.00 50.72 579 GLY A C 1
ATOM 4520 O O . GLY A 1 579 ? -17.715 -33.879 28.217 1.00 50.72 579 GLY A O 1
ATOM 4521 N N . MET A 1 580 ? -18.447 -31.960 27.341 1.00 56.44 580 MET A N 1
ATOM 4522 C CA . MET A 1 580 ? -17.522 -32.020 26.202 1.00 56.44 580 MET A CA 1
ATOM 4523 C C . MET A 1 580 ? -16.051 -31.809 26.633 1.00 56.44 580 MET A C 1
ATOM 4525 O O . MET A 1 580 ? -15.725 -30.817 27.286 1.00 56.44 580 MET A O 1
ATOM 4529 N N . PRO A 1 581 ? -15.099 -32.670 26.212 1.00 64.81 581 PRO A N 1
ATOM 4530 C CA . PRO A 1 581 ? -13.678 -32.467 26.497 1.00 64.81 581 PRO A CA 1
ATOM 4531 C C . PRO A 1 581 ? -13.120 -31.197 25.834 1.00 64.81 581 PRO A C 1
ATOM 4533 O O . PRO A 1 581 ? -13.415 -30.925 24.669 1.00 64.81 581 PRO A O 1
ATOM 4536 N N . ASN A 1 582 ? -12.192 -30.498 26.502 1.00 68.75 582 ASN A N 1
ATOM 4537 C CA . ASN A 1 582 ? -11.503 -29.288 26.000 1.00 68.75 582 ASN A CA 1
ATOM 4538 C C . ASN A 1 582 ? -10.909 -29.419 24.578 1.00 68.75 582 ASN A C 1
ATOM 4540 O O . ASN A 1 582 ? -10.764 -28.427 23.863 1.00 68.75 582 ASN A O 1
ATOM 4544 N N . ARG A 1 583 ? -10.567 -30.640 24.140 1.00 75.50 583 ARG A N 1
ATOM 4545 C CA . ARG A 1 583 ? -10.103 -30.908 22.768 1.00 75.50 583 ARG A CA 1
ATOM 4546 C C . ARG A 1 583 ? -11.213 -30.749 21.724 1.00 75.50 583 ARG A C 1
ATOM 4548 O O . ARG A 1 583 ? -10.944 -30.188 20.669 1.00 75.50 583 ARG A O 1
ATOM 4555 N N . ARG A 1 584 ? -12.439 -31.205 22.006 1.00 78.19 584 ARG A N 1
ATOM 4556 C CA . ARG A 1 584 ? -13.576 -31.078 21.077 1.00 78.19 584 ARG A CA 1
ATOM 4557 C C . ARG A 1 584 ? -13.988 -29.615 20.913 1.00 78.19 584 ARG A C 1
ATOM 4559 O O . ARG A 1 584 ? -14.155 -29.172 19.784 1.00 78.19 584 ARG A O 1
ATOM 4566 N N . ALA A 1 585 ? -14.020 -28.858 22.012 1.00 78.12 585 ALA A N 1
ATOM 4567 C CA . ALA A 1 585 ? -14.240 -27.408 22.002 1.00 78.12 585 ALA A CA 1
ATOM 4568 C C . ALA A 1 585 ? -13.268 -26.691 21.055 1.00 78.12 585 ALA A C 1
ATOM 4570 O O . ALA A 1 585 ? -13.661 -25.889 20.215 1.00 78.12 585 ALA A O 1
ATOM 4571 N N . LEU A 1 586 ? -11.979 -27.023 21.170 1.00 82.19 586 LEU A N 1
ATOM 4572 C CA . LEU A 1 586 ? -10.937 -26.426 20.346 1.00 82.19 586 LEU A CA 1
ATOM 4573 C C . LEU A 1 586 ? -11.106 -26.771 18.861 1.00 82.19 586 LEU A C 1
ATOM 4575 O O . L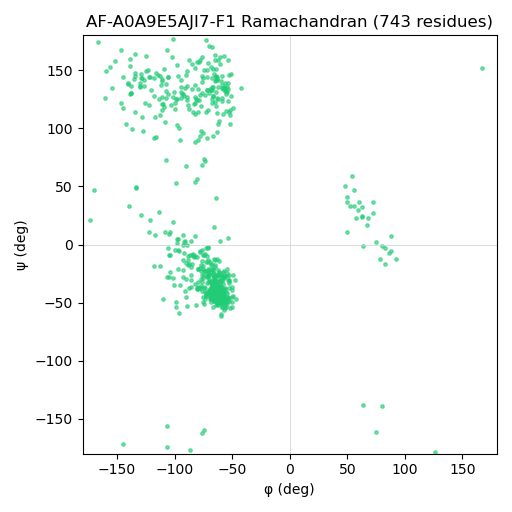EU A 1 586 ? -10.930 -25.895 18.021 1.00 82.19 586 LEU A O 1
ATOM 4579 N N . VAL A 1 587 ? -11.454 -28.021 18.537 1.00 87.00 587 VAL A N 1
ATOM 4580 C CA . VAL A 1 587 ? -11.721 -28.445 17.152 1.00 87.00 587 VAL A CA 1
ATOM 4581 C C . VAL A 1 587 ? -12.907 -27.683 16.573 1.00 87.00 587 VAL A C 1
ATOM 4583 O O . VAL A 1 587 ? -12.795 -27.128 15.487 1.00 87.00 587 VAL A O 1
ATOM 4586 N N . VAL A 1 588 ? -14.019 -27.599 17.300 1.00 86.31 588 VAL A N 1
ATOM 4587 C CA . VAL A 1 588 ? -15.224 -26.919 16.810 1.00 86.31 588 VAL A CA 1
ATOM 4588 C C . VAL A 1 588 ? -14.981 -25.402 16.672 1.00 86.31 588 VAL A C 1
ATOM 4590 O O . VAL A 1 588 ? -15.441 -24.806 15.702 1.00 86.31 588 VAL A O 1
ATOM 4593 N N . ALA A 1 589 ? -14.162 -24.785 17.534 1.00 86.62 589 ALA A N 1
ATOM 4594 C CA . ALA A 1 589 ? -13.742 -23.388 17.370 1.00 86.62 589 ALA A CA 1
ATOM 4595 C C . ALA A 1 589 ? -12.876 -23.170 16.112 1.00 86.62 589 ALA A C 1
ATOM 4597 O O . ALA A 1 589 ? -13.026 -22.158 15.429 1.00 86.62 589 ALA A O 1
ATOM 4598 N N . TRP A 1 590 ? -11.998 -24.121 15.770 1.00 92.75 590 TRP A N 1
ATOM 4599 C CA . TRP A 1 590 ? -11.250 -24.099 14.508 1.00 92.75 590 TRP A CA 1
ATOM 4600 C C . TRP A 1 590 ? -12.150 -24.288 13.290 1.00 92.75 590 TRP A C 1
ATOM 4602 O O . TRP A 1 590 ? -12.002 -23.551 12.321 1.00 92.75 590 TRP A O 1
ATOM 4612 N N . VAL A 1 591 ? -13.097 -25.228 13.342 1.00 93.69 591 VAL A N 1
ATOM 4613 C CA . VAL A 1 591 ? -14.079 -25.441 12.268 1.00 93.69 591 VAL A CA 1
ATOM 4614 C C . VAL A 1 591 ? -14.891 -24.171 12.031 1.00 93.69 591 VAL A C 1
ATOM 4616 O O . VAL A 1 591 ? -15.038 -23.759 10.886 1.00 93.69 591 VAL A O 1
ATOM 4619 N N . LEU A 1 592 ? -15.345 -23.505 13.096 1.00 92.06 592 LEU A N 1
ATOM 4620 C CA . LEU A 1 592 ? -16.060 -22.234 12.992 1.00 92.06 592 LEU A CA 1
ATOM 4621 C C . LEU A 1 592 ? -15.192 -21.136 12.360 1.00 92.06 592 LEU A C 1
ATOM 4623 O O . LEU A 1 592 ? -15.646 -20.455 11.446 1.00 92.06 592 LEU A O 1
ATOM 4627 N N . ALA A 1 593 ? -13.939 -20.983 12.802 1.00 94.44 593 ALA A N 1
ATOM 4628 C CA . ALA A 1 593 ? -13.020 -20.012 12.207 1.00 94.44 593 ALA A CA 1
ATOM 4629 C C . ALA A 1 593 ? -12.797 -20.285 10.708 1.00 94.44 593 ALA A C 1
ATOM 4631 O O . ALA A 1 593 ? -12.857 -19.364 9.899 1.00 94.44 593 ALA A O 1
ATOM 4632 N N . LEU A 1 594 ? -12.599 -21.549 10.321 1.00 97.19 594 LEU A N 1
ATOM 4633 C CA . LEU A 1 594 ? -12.426 -21.945 8.922 1.00 97.19 594 LEU A CA 1
ATOM 4634 C C . LEU A 1 594 ? -13.698 -21.735 8.092 1.00 97.19 594 LEU A C 1
ATOM 4636 O O . LEU A 1 594 ? -13.603 -21.251 6.970 1.00 97.19 594 LEU A O 1
ATOM 4640 N N . ALA A 1 595 ? -14.879 -22.028 8.639 1.00 96.88 595 ALA A N 1
ATOM 4641 C CA . ALA A 1 595 ? -16.155 -21.814 7.956 1.00 96.88 595 ALA A CA 1
ATOM 4642 C C . ALA A 1 595 ? -16.402 -20.333 7.616 1.00 96.88 595 ALA A C 1
ATOM 4644 O O . ALA A 1 595 ? -17.012 -20.036 6.594 1.00 96.88 595 ALA A O 1
ATOM 4645 N N . LEU A 1 596 ? -15.892 -19.408 8.437 1.00 97.19 596 LEU A N 1
ATOM 4646 C CA . LEU A 1 596 ? -15.957 -17.968 8.169 1.00 97.19 596 LEU A CA 1
ATOM 4647 C C . LEU A 1 596 ? -14.867 -17.503 7.187 1.00 97.19 596 LEU A C 1
ATOM 4649 O O . LEU A 1 596 ? -15.122 -16.642 6.344 1.00 97.19 596 LEU A O 1
ATOM 4653 N N . LEU A 1 597 ? -13.661 -18.077 7.275 1.00 98.38 597 LEU A N 1
ATOM 4654 C CA . LEU A 1 597 ? -12.514 -17.694 6.443 1.00 98.38 597 LEU A CA 1
ATOM 4655 C C . LEU A 1 597 ? -12.583 -18.234 5.012 1.00 98.38 597 LEU A C 1
ATOM 4657 O O . LEU A 1 597 ? -12.161 -17.537 4.098 1.00 98.38 597 LEU A O 1
ATOM 4661 N N . ILE A 1 598 ? -13.082 -19.454 4.791 1.00 98.12 598 ILE A N 1
ATOM 4662 C CA . ILE A 1 598 ? -13.047 -20.105 3.469 1.00 98.12 598 ILE A CA 1
ATOM 4663 C C . ILE A 1 598 ? -13.823 -19.303 2.405 1.00 98.12 598 ILE A C 1
ATOM 4665 O O . ILE A 1 598 ? -13.236 -19.037 1.353 1.00 98.12 598 ILE A O 1
ATOM 4669 N N . PRO A 1 599 ? -15.075 -18.853 2.638 1.00 97.19 599 PRO A N 1
ATOM 4670 C CA . PRO A 1 599 ? -15.796 -18.039 1.656 1.00 97.19 599 PRO A CA 1
ATOM 4671 C C . PRO A 1 599 ? -15.121 -16.687 1.402 1.00 97.19 599 PRO A C 1
ATOM 4673 O O . PRO A 1 599 ? -14.990 -16.268 0.256 1.00 97.19 599 PRO A O 1
ATOM 4676 N N . ALA A 1 600 ? -14.603 -16.043 2.451 1.00 97.75 600 ALA A N 1
ATOM 4677 C CA . ALA A 1 600 ? -13.871 -14.784 2.330 1.00 97.75 600 ALA A CA 1
ATOM 4678 C C . ALA A 1 600 ? -12.567 -14.948 1.524 1.00 97.75 600 ALA A C 1
ATOM 4680 O O . ALA A 1 600 ? -12.265 -14.153 0.639 1.00 97.75 600 ALA A O 1
ATOM 4681 N N . ALA A 1 601 ? -11.821 -16.031 1.756 1.00 97.94 601 ALA A N 1
ATOM 4682 C CA . ALA A 1 601 ? -10.634 -16.371 0.977 1.00 97.94 601 ALA A CA 1
ATOM 4683 C C . ALA A 1 601 ? -10.971 -16.671 -0.492 1.00 97.94 601 ALA A C 1
ATOM 4685 O O . ALA A 1 601 ? -10.195 -16.322 -1.381 1.00 97.94 601 ALA A O 1
ATOM 4686 N N . HIS A 1 602 ? -12.119 -17.304 -0.755 1.00 97.12 602 HIS A N 1
ATOM 4687 C CA . HIS A 1 602 ? -12.600 -17.541 -2.114 1.00 97.12 602 HIS A CA 1
ATOM 4688 C C . HIS A 1 602 ? -12.919 -16.224 -2.833 1.00 97.12 602 HIS A C 1
ATOM 4690 O O . HIS A 1 602 ? -12.426 -16.018 -3.940 1.00 97.12 602 HIS A O 1
ATOM 4696 N N . ALA A 1 603 ? -13.640 -15.313 -2.171 1.00 95.75 603 ALA A N 1
ATOM 4697 C CA . ALA A 1 603 ? -13.913 -13.968 -2.670 1.00 95.75 603 ALA A CA 1
ATOM 4698 C C . ALA A 1 603 ? -12.618 -13.205 -2.996 1.00 95.75 603 ALA A C 1
ATOM 4700 O O . ALA A 1 603 ? -12.450 -12.730 -4.117 1.00 95.75 603 ALA A O 1
ATOM 4701 N N . THR A 1 604 ? -11.648 -13.176 -2.072 1.00 96.81 604 THR A N 1
ATOM 4702 C CA . THR A 1 604 ? -10.335 -12.564 -2.335 1.00 96.81 604 THR A CA 1
ATOM 4703 C C . THR A 1 604 ? -9.641 -13.207 -3.524 1.00 96.81 604 THR A C 1
ATOM 4705 O O . THR A 1 604 ? -9.154 -12.497 -4.396 1.00 96.81 604 THR A O 1
ATOM 4708 N N . ARG A 1 605 ? -9.594 -14.540 -3.602 1.00 95.88 605 ARG A N 1
ATOM 4709 C CA . ARG A 1 605 ? -8.946 -15.235 -4.720 1.00 95.88 605 ARG A CA 1
ATOM 4710 C C . ARG A 1 605 ? -9.598 -14.907 -6.066 1.00 95.88 605 ARG A C 1
ATOM 4712 O O . ARG A 1 605 ? -8.886 -14.871 -7.064 1.00 95.88 605 ARG A O 1
ATOM 4719 N N . ALA A 1 606 ? -10.909 -14.695 -6.111 1.00 93.75 606 ALA A N 1
ATOM 4720 C CA . ALA A 1 606 ? -11.613 -14.367 -7.348 1.00 93.75 606 ALA A CA 1
ATOM 4721 C C . ALA A 1 606 ? -11.277 -12.955 -7.858 1.00 93.75 606 ALA A C 1
ATOM 4723 O O . ALA A 1 606 ? -11.220 -12.742 -9.065 1.00 93.75 606 ALA A O 1
ATOM 4724 N N . THR A 1 607 ? -10.999 -12.004 -6.959 1.00 93.12 607 THR A N 1
ATOM 4725 C CA . THR A 1 607 ? -10.845 -10.585 -7.323 1.00 93.12 607 THR A CA 1
ATOM 4726 C C . THR A 1 607 ? -9.495 -9.976 -6.946 1.00 93.12 607 THR A C 1
ATOM 4728 O O . THR A 1 607 ? -9.343 -8.761 -7.031 1.00 93.12 607 THR A O 1
ATOM 4731 N N . TYR A 1 608 ? -8.495 -10.763 -6.531 1.00 93.75 608 TYR A N 1
ATOM 4732 C CA . TYR A 1 608 ? -7.272 -10.214 -5.926 1.00 93.75 608 TYR A CA 1
ATOM 4733 C C . TYR A 1 608 ? -6.496 -9.246 -6.823 1.00 93.75 608 TYR A C 1
ATOM 4735 O O . TYR A 1 608 ? -5.874 -8.336 -6.292 1.00 93.75 608 TYR A O 1
ATOM 4743 N N . LYS A 1 609 ? -6.538 -9.402 -8.155 1.00 93.12 609 LYS A N 1
ATOM 4744 C CA . LYS A 1 609 ? -5.894 -8.471 -9.105 1.00 93.12 609 LYS A CA 1
ATOM 4745 C C . LYS A 1 609 ? -6.595 -7.114 -9.174 1.00 93.12 609 LYS A C 1
ATOM 4747 O O . LYS A 1 609 ? -5.978 -6.104 -9.510 1.00 93.12 609 LYS A O 1
ATOM 4752 N N . HIS A 1 610 ? -7.882 -7.101 -8.838 1.00 92.88 610 HIS A N 1
ATOM 4753 C CA . HIS A 1 610 ? -8.794 -5.972 -8.959 1.00 92.88 610 HIS A CA 1
ATOM 4754 C C . HIS A 1 610 ? -9.601 -5.811 -7.668 1.00 92.88 610 HIS A C 1
ATOM 4756 O O . HIS A 1 610 ? -10.823 -5.699 -7.701 1.00 92.88 610 HIS A O 1
ATOM 4762 N N . GLY A 1 611 ? -8.932 -5.800 -6.508 1.00 91.81 611 GLY A N 1
ATOM 4763 C CA . GLY A 1 611 ? -9.617 -5.789 -5.208 1.00 91.81 611 GLY A CA 1
ATOM 4764 C C . GLY A 1 611 ? -10.559 -4.597 -5.005 1.00 91.81 611 GLY A C 1
ATOM 4765 O O . GLY A 1 611 ? -11.518 -4.706 -4.250 1.00 91.81 611 GLY A O 1
ATOM 4766 N N . ALA A 1 612 ? -10.333 -3.486 -5.714 1.00 89.94 612 ALA A N 1
ATOM 4767 C CA . ALA A 1 612 ? -11.219 -2.319 -5.727 1.00 89.94 612 ALA A CA 1
ATOM 4768 C C . ALA A 1 612 ? -12.555 -2.538 -6.470 1.00 89.94 612 ALA A C 1
ATOM 4770 O O . ALA A 1 612 ? -13.461 -1.729 -6.305 1.00 89.94 612 ALA A O 1
ATOM 4771 N N . ALA A 1 613 ? -12.674 -3.595 -7.280 1.00 92.62 613 ALA A N 1
ATOM 4772 C CA . ALA A 1 613 ? -13.894 -3.957 -8.004 1.00 92.62 613 ALA A CA 1
ATOM 4773 C C . ALA A 1 613 ? -14.832 -4.864 -7.192 1.00 92.62 613 ALA A C 1
ATOM 4775 O O . ALA A 1 613 ? -15.956 -5.123 -7.613 1.00 92.62 613 ALA A O 1
ATOM 4776 N N . TYR A 1 614 ? -14.369 -5.382 -6.051 1.00 95.06 614 TYR A N 1
ATOM 4777 C CA . TYR A 1 614 ? -15.140 -6.325 -5.255 1.00 95.06 614 TYR A CA 1
ATOM 4778 C C . TYR A 1 614 ? -16.293 -5.641 -4.511 1.00 95.06 614 TYR A C 1
ATOM 4780 O O . TYR A 1 614 ? -16.079 -4.712 -3.729 1.00 95.06 614 TYR A O 1
ATOM 4788 N N . TYR A 1 615 ? -17.488 -6.204 -4.673 1.00 96.38 615 TYR A N 1
ATOM 4789 C CA . TYR A 1 615 ? -18.665 -5.934 -3.855 1.00 96.38 615 TYR A CA 1
ATOM 4790 C C . TYR A 1 615 ? -19.260 -7.258 -3.383 1.00 96.38 615 TYR A C 1
ATOM 4792 O O . TYR A 1 615 ? -19.173 -8.269 -4.077 1.00 96.38 615 TYR A O 1
ATOM 4800 N N . ASN A 1 616 ? -19.833 -7.260 -2.185 1.00 96.50 616 ASN A N 1
ATOM 4801 C CA . ASN A 1 616 ? -20.380 -8.450 -1.553 1.00 96.50 616 ASN A CA 1
ATOM 4802 C C . ASN A 1 616 ? -21.835 -8.719 -1.969 1.00 96.50 616 ASN A C 1
ATOM 4804 O O . ASN A 1 616 ? -22.440 -8.023 -2.787 1.00 96.50 616 ASN A O 1
ATOM 4808 N N . GLU A 1 617 ? -22.413 -9.751 -1.367 1.00 93.69 617 GLU A N 1
ATOM 4809 C CA . GLU A 1 617 ? -23.740 -10.257 -1.686 1.00 93.69 617 GLU A CA 1
ATOM 4810 C C . GLU A 1 617 ? -24.868 -9.260 -1.364 1.00 93.69 617 GLU A C 1
ATOM 4812 O O . GLU A 1 617 ? -25.940 -9.370 -1.952 1.00 93.69 617 GLU A O 1
ATOM 4817 N N . LEU A 1 618 ? -24.645 -8.252 -0.503 1.00 96.31 618 LEU A N 1
ATOM 4818 C CA . LEU A 1 618 ? -25.653 -7.215 -0.218 1.00 96.31 618 LEU A CA 1
ATOM 4819 C C . LEU A 1 618 ? -25.968 -6.350 -1.438 1.00 96.31 618 LEU A C 1
ATOM 4821 O O . LEU A 1 618 ? -27.073 -5.822 -1.530 1.00 96.31 618 LEU A O 1
ATOM 4825 N N . LEU A 1 619 ? -25.006 -6.202 -2.352 1.00 96.44 619 LEU A N 1
ATOM 4826 C CA . LEU A 1 619 ? -25.196 -5.503 -3.621 1.00 96.44 619 LEU A CA 1
ATOM 4827 C C . LEU A 1 619 ? -25.317 -6.467 -4.804 1.00 96.44 619 LEU A C 1
ATOM 4829 O O . LEU A 1 619 ? -25.265 -6.018 -5.938 1.00 96.44 619 LEU A O 1
ATOM 4833 N N . GLY A 1 620 ? -25.461 -7.777 -4.573 1.00 95.69 620 GLY A N 1
ATOM 4834 C CA . GLY A 1 620 ? -25.515 -8.765 -5.655 1.00 95.69 620 GLY A CA 1
ATOM 4835 C C . GLY A 1 620 ? -24.167 -9.013 -6.344 1.00 95.69 620 GLY A C 1
ATOM 4836 O O . GLY A 1 620 ? -24.137 -9.378 -7.518 1.00 95.69 620 GLY A O 1
ATOM 4837 N N . GLY A 1 621 ? -23.050 -8.814 -5.637 1.00 95.31 621 GLY A N 1
ATOM 4838 C CA . GLY A 1 621 ? -21.710 -8.994 -6.194 1.00 95.31 621 GLY A CA 1
ATOM 4839 C C . GLY A 1 621 ? -21.290 -7.863 -7.138 1.00 95.31 621 GLY A C 1
ATOM 4840 O O . GLY A 1 621 ? -21.863 -6.772 -7.131 1.00 95.31 621 GLY A O 1
ATOM 4841 N N . VAL A 1 622 ? -20.285 -8.130 -7.975 1.00 95.31 622 VAL A N 1
ATOM 4842 C CA . VAL A 1 622 ? -19.800 -7.174 -8.988 1.00 95.31 622 VAL A CA 1
ATOM 4843 C C . VAL A 1 622 ? -20.908 -6.757 -9.978 1.00 95.31 622 VAL A C 1
ATOM 4845 O O . VAL A 1 622 ? -21.029 -5.553 -10.225 1.00 95.31 622 VAL A O 1
ATOM 4848 N N . PRO A 1 623 ? -21.761 -7.671 -10.500 1.00 96.12 623 PRO A N 1
ATOM 4849 C CA . PRO A 1 623 ? -22.841 -7.306 -11.423 1.00 96.12 623 PRO A CA 1
ATOM 4850 C C . PRO A 1 623 ? -23.885 -6.383 -10.801 1.00 96.12 623 PRO A C 1
ATOM 4852 O O . PRO A 1 623 ? -24.155 -5.316 -11.350 1.00 96.12 623 PRO A O 1
ATOM 4855 N N . GLY A 1 624 ? -24.420 -6.734 -9.628 1.00 97.31 624 GLY A N 1
ATOM 4856 C CA . GLY A 1 624 ? -25.445 -5.907 -8.993 1.00 97.31 624 GLY A CA 1
ATOM 4857 C C . GLY A 1 624 ? -24.904 -4.544 -8.544 1.00 97.31 624 GLY A C 1
ATOM 4858 O O . GLY A 1 624 ? -25.579 -3.529 -8.702 1.00 97.31 624 GLY A O 1
ATOM 4859 N N . ALA A 1 625 ? -23.643 -4.462 -8.103 1.00 96.00 625 ALA A N 1
ATOM 4860 C CA . ALA A 1 625 ? -23.004 -3.177 -7.832 1.00 96.00 625 ALA A CA 1
ATOM 4861 C C . ALA A 1 625 ? -22.871 -2.316 -9.101 1.00 96.00 625 ALA A C 1
ATOM 4863 O O . ALA A 1 625 ? -23.097 -1.106 -9.050 1.00 96.00 625 ALA A O 1
ATOM 4864 N N . ALA A 1 626 ? -22.551 -2.919 -10.250 1.00 94.69 626 ALA A N 1
ATOM 4865 C CA . ALA A 1 626 ? -22.499 -2.211 -11.525 1.00 94.69 626 ALA A CA 1
ATOM 4866 C C . ALA A 1 626 ? -23.885 -1.713 -11.977 1.00 94.69 626 ALA A C 1
ATOM 4868 O O . ALA A 1 626 ? -23.984 -0.572 -12.430 1.00 94.69 626 ALA A O 1
ATOM 4869 N N . GLU A 1 627 ? -24.942 -2.516 -11.814 1.00 95.62 627 GLU A N 1
ATOM 4870 C CA . GLU A 1 627 ? -26.336 -2.128 -12.098 1.00 95.62 627 GLU A CA 1
ATOM 4871 C C . GLU A 1 627 ? -26.812 -0.982 -11.200 1.00 95.62 627 GLU A C 1
ATOM 4873 O O . GLU A 1 627 ? -27.453 -0.040 -11.663 1.00 95.62 627 GLU A O 1
ATOM 4878 N N . LEU A 1 628 ? -26.428 -1.011 -9.921 1.00 96.12 628 LEU A N 1
ATOM 4879 C CA . LEU A 1 628 ? -26.701 0.061 -8.963 1.00 96.12 628 LEU A CA 1
ATOM 4880 C C . LEU A 1 628 ? -25.841 1.311 -9.212 1.00 96.12 628 LEU A C 1
ATOM 4882 O O . LEU A 1 628 ? -26.006 2.318 -8.526 1.00 96.12 628 LEU A O 1
ATOM 4886 N N . GLY A 1 629 ? -24.934 1.280 -10.191 1.00 93.44 629 GLY A N 1
ATOM 4887 C CA . GLY A 1 629 ? -24.085 2.407 -10.556 1.00 93.44 629 GLY A CA 1
ATOM 4888 C C . GLY A 1 629 ? -22.986 2.686 -9.534 1.00 93.44 629 GLY A C 1
ATOM 4889 O O . GLY A 1 629 ? -22.691 3.846 -9.266 1.00 93.44 629 GLY A O 1
ATOM 4890 N N . MET A 1 630 ? -22.404 1.654 -8.931 1.00 93.38 630 MET A N 1
ATOM 4891 C CA . MET A 1 630 ? -21.228 1.774 -8.068 1.00 93.38 630 MET A CA 1
ATOM 4892 C C . MET A 1 630 ? -19.936 1.869 -8.892 1.00 93.38 630 MET A C 1
ATOM 4894 O O . MET A 1 630 ? -19.868 1.416 -10.038 1.00 93.38 630 MET A O 1
ATOM 4898 N N . GLN A 1 631 ? -18.881 2.440 -8.303 1.00 90.75 631 GLN A N 1
ATOM 4899 C CA . GLN A 1 631 ? -17.555 2.504 -8.924 1.00 90.75 631 GLN A CA 1
ATOM 4900 C C . GLN A 1 631 ? -17.029 1.091 -9.241 1.00 90.75 631 GLN A C 1
ATOM 4902 O O . GLN A 1 631 ? -16.888 0.270 -8.337 1.00 90.75 631 GLN A O 1
ATOM 4907 N N . ARG A 1 632 ? -16.681 0.809 -10.503 1.00 90.44 632 ARG A N 1
ATOM 4908 C CA . ARG A 1 632 ? -16.180 -0.520 -10.919 1.00 90.44 632 ARG A CA 1
ATOM 4909 C C . ARG A 1 632 ? -14.710 -0.757 -10.598 1.00 90.44 632 ARG A C 1
ATOM 4911 O O . ARG A 1 632 ? -14.296 -1.886 -10.388 1.00 90.44 632 ARG A O 1
ATOM 4918 N N . GLN A 1 633 ? -13.899 0.294 -10.635 1.00 88.19 633 GLN A N 1
ATOM 4919 C CA . GLN A 1 633 ? -12.454 0.217 -10.432 1.00 88.19 633 GLN A CA 1
ATOM 4920 C C . GLN A 1 633 ? -11.863 1.607 -10.203 1.00 88.19 633 GLN A C 1
ATOM 4922 O O . GLN A 1 633 ? -12.523 2.632 -10.408 1.00 88.19 633 GLN A O 1
ATOM 4927 N N . PHE A 1 634 ? -10.570 1.638 -9.885 1.00 83.56 634 PHE A N 1
ATOM 4928 C CA . PHE A 1 634 ? -9.828 2.862 -9.629 1.00 83.56 634 PHE A CA 1
ATOM 4929 C C . PHE A 1 634 ? -8.431 2.842 -10.282 1.00 83.56 634 PHE A C 1
ATOM 4931 O O . PHE A 1 634 ? -7.701 1.877 -10.104 1.00 83.56 634 PHE A O 1
ATOM 4938 N N . TRP A 1 635 ? -8.069 3.903 -11.018 1.00 75.94 635 TRP A N 1
ATOM 4939 C CA . TRP A 1 635 ? -6.699 4.311 -11.400 1.00 75.94 635 TRP A CA 1
ATOM 4940 C C . TRP A 1 635 ? -5.770 3.304 -12.102 1.00 75.94 635 TRP A C 1
ATOM 4942 O O . TRP A 1 635 ? -4.636 3.085 -11.677 1.00 75.94 635 TRP A O 1
ATOM 4952 N N . GLY A 1 636 ? -6.185 2.787 -13.257 1.00 86.81 636 GLY A N 1
ATOM 4953 C CA . GLY A 1 636 ? -5.232 2.271 -14.248 1.00 86.81 636 GLY A CA 1
ATOM 4954 C C . GLY A 1 636 ? -4.735 0.837 -14.026 1.00 86.81 636 GLY A C 1
ATOM 4955 O O . GLY A 1 636 ? -4.245 0.213 -14.964 1.00 86.81 636 GLY A O 1
ATOM 4956 N N . GLY A 1 637 ? -4.898 0.259 -12.831 1.00 90.25 637 GLY A N 1
ATOM 4957 C CA . GLY A 1 637 ? -4.299 -1.043 -12.503 1.00 90.25 637 GLY A CA 1
ATOM 4958 C C . GLY A 1 637 ? -4.815 -2.243 -13.305 1.00 90.25 637 GLY A C 1
ATOM 4959 O O . GLY A 1 637 ? -4.175 -3.291 -13.290 1.00 90.25 637 GLY A O 1
ATOM 4960 N N . SER A 1 638 ? -5.922 -2.113 -14.040 1.00 94.19 638 SER A N 1
ATOM 4961 C CA . SER A 1 638 ? -6.392 -3.148 -14.970 1.00 94.19 638 SER A CA 1
ATOM 4962 C C . SER A 1 638 ? -5.665 -3.147 -16.316 1.00 94.19 638 SER A C 1
ATOM 4964 O O . SER A 1 638 ? -5.764 -4.133 -17.033 1.00 94.19 638 SER A O 1
ATOM 4966 N N . THR A 1 639 ? -4.850 -2.131 -16.633 1.00 95.69 639 THR A N 1
ATOM 4967 C CA . THR A 1 639 ? -4.115 -2.011 -17.911 1.00 95.69 639 THR A CA 1
ATOM 4968 C C . THR A 1 639 ? -3.332 -3.257 -18.288 1.00 95.69 639 THR A C 1
ATOM 4970 O O . THR A 1 639 ? -3.284 -3.618 -19.463 1.00 95.69 639 THR A O 1
ATOM 4973 N N . ARG A 1 640 ? -2.760 -3.941 -17.290 1.00 95.06 640 ARG A N 1
ATOM 4974 C CA . ARG A 1 640 ? -2.007 -5.182 -17.481 1.00 95.06 640 ARG A CA 1
ATOM 4975 C C . ARG A 1 640 ? -2.786 -6.237 -18.267 1.00 95.06 640 ARG A C 1
ATOM 4977 O O . ARG A 1 640 ? -2.182 -6.920 -19.086 1.00 95.06 640 ARG A O 1
ATOM 4984 N N . GLU A 1 641 ? -4.095 -6.342 -18.052 1.00 95.50 641 GLU A N 1
ATOM 4985 C CA . GLU A 1 641 ? -4.933 -7.356 -18.697 1.00 95.50 641 GLU A CA 1
ATOM 4986 C C . GLU A 1 641 ? -4.982 -7.163 -20.226 1.00 95.50 641 GLU A C 1
ATOM 4988 O O . GLU A 1 641 ? -5.044 -8.136 -20.971 1.00 95.50 641 GLU A O 1
ATOM 4993 N N . GLY A 1 642 ? -4.883 -5.918 -20.713 1.00 95.50 642 GLY A N 1
ATOM 4994 C CA . GLY A 1 642 ? -4.938 -5.595 -22.143 1.00 95.50 642 GLY A CA 1
ATOM 4995 C C . GLY A 1 642 ? -3.595 -5.632 -22.883 1.00 95.50 642 GLY A C 1
ATOM 4996 O O . GLY A 1 642 ? -3.586 -5.627 -24.116 1.00 95.50 642 GLY A O 1
ATOM 4997 N N . LEU A 1 643 ? -2.456 -5.677 -22.178 1.00 95.75 643 LEU A N 1
ATOM 4998 C CA . LEU A 1 643 ? -1.130 -5.493 -22.796 1.00 95.75 643 LEU A CA 1
ATOM 4999 C C . LEU A 1 643 ? -0.802 -6.567 -23.835 1.00 95.75 643 LEU A C 1
ATOM 5001 O O . LEU A 1 643 ? -0.254 -6.255 -24.890 1.00 95.75 643 LEU A O 1
ATOM 5005 N N . ASP A 1 644 ? -1.171 -7.821 -23.578 1.00 93.25 644 ASP A N 1
ATOM 5006 C CA . ASP A 1 644 ? -0.931 -8.919 -24.518 1.00 93.25 644 ASP A CA 1
ATOM 5007 C C . ASP A 1 644 ? -1.688 -8.730 -25.834 1.00 93.25 644 ASP A C 1
ATOM 5009 O O . ASP A 1 644 ? -1.169 -9.055 -26.902 1.00 93.25 644 ASP A O 1
ATOM 5013 N N . TYR A 1 645 ? -2.905 -8.184 -25.772 1.00 94.06 645 TYR A N 1
ATOM 5014 C CA . TYR A 1 645 ? -3.666 -7.848 -26.968 1.00 94.06 645 TYR A CA 1
ATOM 5015 C C . TYR A 1 645 ? -3.011 -6.688 -27.722 1.00 94.06 645 TYR A C 1
ATOM 5017 O O . TYR A 1 645 ? -2.728 -6.827 -28.912 1.00 94.06 645 TYR A O 1
ATOM 5025 N N . VAL A 1 646 ? -2.672 -5.599 -27.022 1.00 95.50 646 VAL A N 1
ATOM 5026 C CA . VAL A 1 646 ? -1.972 -4.436 -27.598 1.00 95.50 646 VAL A CA 1
ATOM 5027 C C . VAL A 1 646 ? -0.671 -4.854 -28.285 1.00 95.50 646 VAL A C 1
ATOM 5029 O O . VAL A 1 646 ? -0.426 -4.470 -29.426 1.00 95.50 646 VAL A O 1
ATOM 5032 N N . ASN A 1 647 ? 0.129 -5.710 -27.646 1.00 94.69 647 ASN A N 1
ATOM 5033 C CA . ASN A 1 647 ? 1.395 -6.196 -28.191 1.00 94.69 647 ASN A CA 1
ATOM 5034 C C . ASN A 1 647 ? 1.247 -6.904 -29.547 1.00 94.69 647 ASN A C 1
ATOM 5036 O O . ASN A 1 647 ? 2.158 -6.834 -30.378 1.00 94.69 647 ASN A O 1
ATOM 5040 N N . ARG A 1 648 ? 0.126 -7.605 -29.764 1.00 91.31 648 ARG A N 1
ATOM 5041 C CA . ARG A 1 648 ? -0.148 -8.349 -31.002 1.00 91.31 648 ARG A CA 1
ATOM 5042 C C . ARG A 1 648 ? -0.636 -7.454 -32.135 1.00 91.31 648 ARG A C 1
ATOM 5044 O O . ARG A 1 648 ? -0.258 -7.690 -33.274 1.00 91.31 648 ARG A O 1
ATOM 5051 N N . VAL A 1 649 ? -1.465 -6.461 -31.820 1.00 90.81 649 VAL A N 1
ATOM 5052 C CA . VAL A 1 649 ? -2.246 -5.725 -32.830 1.00 90.81 649 VAL A CA 1
ATOM 5053 C C . VAL A 1 649 ? -1.693 -4.339 -33.146 1.00 90.81 649 VAL A C 1
ATOM 5055 O O . VAL A 1 649 ? -1.953 -3.811 -34.222 1.00 90.81 649 VAL A O 1
ATOM 5058 N N . ALA A 1 650 ? -0.933 -3.732 -32.229 1.00 93.00 650 ALA A N 1
ATOM 5059 C CA . ALA A 1 650 ? -0.396 -2.396 -32.441 1.00 93.00 650 ALA A CA 1
ATOM 5060 C C . ALA A 1 650 ? 0.653 -2.396 -33.573 1.00 93.00 650 ALA A C 1
ATOM 5062 O O . ALA A 1 650 ? 1.568 -3.234 -33.553 1.00 93.00 650 ALA A O 1
ATOM 5063 N N . PRO A 1 651 ? 0.583 -1.448 -34.530 1.00 92.25 651 PRO A N 1
ATOM 5064 C CA . PRO A 1 651 ? 1.609 -1.290 -35.557 1.00 92.25 651 PRO A CA 1
ATOM 5065 C C . PRO A 1 651 ? 3.005 -1.058 -34.963 1.00 92.25 651 PRO A C 1
ATOM 5067 O O . PRO A 1 651 ? 3.156 -0.700 -33.791 1.00 92.25 651 PRO A O 1
ATOM 5070 N N . ALA A 1 652 ? 4.043 -1.260 -35.773 1.00 91.75 652 ALA A N 1
ATOM 5071 C CA . ALA A 1 652 ? 5.408 -0.928 -35.376 1.00 91.75 652 ALA A CA 1
ATOM 5072 C C . ALA A 1 652 ? 5.520 0.568 -35.032 1.00 91.75 652 ALA A C 1
ATOM 5074 O O . ALA A 1 652 ? 5.022 1.414 -35.776 1.00 91.75 652 ALA A O 1
ATOM 5075 N N . ASN A 1 653 ? 6.188 0.896 -33.926 1.00 94.06 653 ASN A N 1
ATOM 5076 C CA . ASN A 1 653 ? 6.423 2.269 -33.467 1.00 94.06 653 ASN A CA 1
ATOM 5077 C C . ASN A 1 653 ? 5.154 3.114 -33.228 1.00 94.06 653 ASN A C 1
ATOM 5079 O O . ASN A 1 653 ? 5.202 4.348 -33.295 1.00 94.06 653 ASN A O 1
ATOM 5083 N N . ALA A 1 654 ? 4.006 2.477 -32.989 1.00 94.88 654 ALA A N 1
ATOM 5084 C CA . ALA A 1 654 ? 2.744 3.177 -32.787 1.00 94.88 654 ALA A CA 1
ATOM 5085 C C . ALA A 1 654 ? 2.682 3.895 -31.429 1.00 94.88 654 ALA A C 1
ATOM 5087 O O . ALA A 1 654 ? 3.155 3.379 -30.414 1.00 94.88 654 ALA A O 1
ATOM 5088 N N . ALA A 1 655 ? 2.035 5.064 -31.402 1.00 95.81 655 ALA A N 1
ATOM 5089 C CA . ALA A 1 655 ? 1.585 5.676 -30.157 1.00 95.81 655 ALA A CA 1
ATOM 5090 C C . ALA A 1 655 ? 0.293 4.988 -29.696 1.00 95.81 655 ALA A C 1
ATOM 5092 O O . ALA A 1 655 ? -0.667 4.922 -30.457 1.00 95.81 655 ALA A O 1
ATOM 5093 N N . VAL A 1 656 ? 0.264 4.467 -28.475 1.00 95.50 656 VAL A N 1
ATOM 5094 C CA . VAL A 1 656 ? -0.906 3.805 -27.889 1.00 95.50 656 VAL A CA 1
ATOM 5095 C C . VAL A 1 656 ? -1.499 4.717 -26.831 1.00 95.50 656 VAL A C 1
ATOM 5097 O O . VAL A 1 656 ? -0.776 5.235 -25.978 1.00 95.50 656 VAL A O 1
ATOM 5100 N N . TRP A 1 657 ? -2.812 4.913 -26.880 1.00 93.69 657 TRP A N 1
ATOM 5101 C CA . TRP A 1 657 ? -3.504 5.679 -25.857 1.00 93.69 657 TRP A CA 1
ATOM 5102 C C . TRP A 1 657 ? -3.704 4.848 -24.589 1.00 93.69 657 TRP A C 1
ATOM 5104 O O . TRP A 1 657 ? -4.228 3.735 -24.635 1.00 93.69 657 TRP A O 1
ATOM 5114 N N . PHE A 1 658 ? -3.304 5.401 -23.448 1.00 93.31 658 PHE A N 1
ATOM 5115 C CA . PHE A 1 658 ? -3.471 4.783 -22.139 1.00 93.31 658 PHE A CA 1
ATOM 5116 C C . PHE A 1 658 ? -4.395 5.634 -21.258 1.00 93.31 658 PHE A C 1
ATOM 5118 O O . PHE A 1 658 ? -3.935 6.519 -20.535 1.00 93.31 658 PHE A O 1
ATOM 5125 N N . HIS A 1 659 ? -5.701 5.344 -21.259 1.00 91.06 659 HIS A N 1
ATOM 5126 C CA . HIS A 1 659 ? -6.629 5.961 -20.307 1.00 91.06 659 HIS A CA 1
ATOM 5127 C C . HIS A 1 659 ? -6.174 5.649 -18.868 1.00 91.06 659 HIS A C 1
ATOM 5129 O O . HIS A 1 659 ? -5.764 4.530 -18.567 1.00 91.06 659 HIS A O 1
ATOM 5135 N N . LYS A 1 660 ? -6.156 6.657 -17.984 1.00 88.44 660 LYS A N 1
ATOM 5136 C CA . LYS A 1 660 ? -5.871 6.561 -16.528 1.00 88.44 660 LYS A CA 1
ATOM 5137 C C . LYS A 1 660 ? -4.615 5.791 -16.090 1.00 88.44 660 LYS A C 1
ATOM 5139 O O . LYS A 1 660 ? -4.442 5.569 -14.890 1.00 88.44 660 LYS A O 1
ATOM 5144 N N . SER A 1 661 ? -3.723 5.427 -17.004 1.00 91.69 661 SER A N 1
ATOM 5145 C CA . SER A 1 661 ? -2.441 4.804 -16.683 1.00 91.69 661 SER A CA 1
ATOM 5146 C C . SER A 1 661 ? -1.376 5.866 -16.837 1.00 91.69 661 SER A C 1
ATOM 5148 O O . SER A 1 661 ? -1.237 6.439 -17.907 1.00 91.69 661 SER A O 1
ATOM 5150 N N . ALA A 1 662 ? -0.656 6.166 -15.763 1.00 92.69 662 ALA A N 1
ATOM 5151 C CA . ALA A 1 662 ? 0.373 7.193 -15.806 1.00 92.69 662 ALA A CA 1
ATOM 5152 C C . ALA A 1 662 ? 1.591 6.739 -16.629 1.00 92.69 662 ALA A C 1
ATOM 5154 O O . ALA A 1 662 ? 1.877 5.544 -16.728 1.00 92.69 662 ALA A O 1
ATOM 5155 N N . TRP A 1 663 ? 2.351 7.706 -17.144 1.00 93.88 663 TRP A N 1
ATOM 5156 C CA . TRP A 1 663 ? 3.586 7.471 -17.899 1.00 93.88 663 TRP A CA 1
ATOM 5157 C C . TRP A 1 663 ? 4.566 6.524 -17.178 1.00 93.88 663 TRP A C 1
ATOM 5159 O O . TRP A 1 663 ? 5.027 5.556 -17.773 1.00 93.88 663 TRP A O 1
ATOM 5169 N N . GLY A 1 664 ? 4.799 6.701 -15.871 1.00 94.62 664 GLY A N 1
ATOM 5170 C CA . GLY A 1 664 ? 5.696 5.811 -15.115 1.00 94.62 664 GLY A CA 1
ATOM 5171 C C . GLY A 1 664 ? 5.222 4.347 -15.039 1.00 94.62 664 GLY A C 1
ATOM 5172 O O . GLY A 1 664 ? 6.037 3.434 -14.931 1.00 94.62 664 GLY A O 1
ATOM 5173 N N . ALA A 1 665 ? 3.911 4.086 -15.148 1.00 95.69 665 ALA A N 1
ATOM 5174 C CA . ALA A 1 665 ? 3.391 2.722 -15.263 1.00 95.69 665 ALA A CA 1
ATOM 5175 C C . ALA A 1 665 ? 3.689 2.141 -16.649 1.00 95.69 665 ALA A C 1
ATOM 5177 O O . ALA A 1 665 ? 4.085 0.983 -16.743 1.00 95.69 665 ALA A O 1
ATOM 5178 N N . PHE A 1 666 ? 3.531 2.941 -17.709 1.00 96.50 666 PHE A N 1
ATOM 5179 C CA . PHE A 1 666 ? 3.909 2.568 -19.073 1.00 96.50 666 PHE A CA 1
ATOM 5180 C C . PHE A 1 666 ? 5.399 2.207 -19.172 1.00 96.50 666 PHE A C 1
ATOM 5182 O O . PHE A 1 666 ? 5.725 1.122 -19.655 1.00 96.50 666 PHE A O 1
ATOM 5189 N N . GLU A 1 667 ? 6.285 3.049 -18.632 1.00 95.69 667 GLU A N 1
ATOM 5190 C CA . GLU A 1 667 ? 7.727 2.773 -18.595 1.00 95.69 667 GLU A CA 1
ATOM 5191 C C . GLU A 1 667 ? 8.033 1.482 -17.834 1.00 95.69 667 GLU A C 1
ATOM 5193 O O . GLU A 1 667 ? 8.806 0.642 -18.298 1.00 95.69 667 GLU A O 1
ATOM 5198 N N . MET A 1 668 ? 7.398 1.277 -16.675 1.00 96.44 668 MET A N 1
ATOM 5199 C CA . MET A 1 668 ? 7.591 0.050 -15.907 1.00 96.44 668 MET A CA 1
ATOM 5200 C C . MET A 1 668 ? 7.058 -1.182 -16.652 1.00 96.44 668 MET A C 1
ATOM 5202 O O . MET A 1 668 ? 7.694 -2.230 -16.613 1.00 96.44 668 MET A O 1
ATOM 5206 N N . TYR A 1 669 ? 5.945 -1.082 -17.389 1.00 96.94 669 TYR A N 1
ATOM 5207 C CA . TYR A 1 669 ? 5.462 -2.182 -18.233 1.00 96.94 669 TYR A CA 1
ATOM 5208 C C . TYR A 1 669 ? 6.463 -2.560 -19.330 1.00 96.94 669 TYR A C 1
ATOM 5210 O O . TYR A 1 669 ? 6.609 -3.749 -19.625 1.00 96.94 669 TYR A O 1
ATOM 5218 N N . GLN A 1 670 ? 7.168 -1.587 -19.914 1.00 95.62 670 GLN A N 1
ATOM 5219 C CA . GLN A 1 670 ? 8.254 -1.858 -20.857 1.00 95.62 670 GLN A CA 1
ATOM 5220 C C . GLN A 1 670 ? 9.463 -2.487 -20.150 1.00 95.62 670 GLN A C 1
ATOM 5222 O O . GLN A 1 670 ? 9.956 -3.521 -20.599 1.00 95.62 670 GLN A O 1
ATOM 5227 N N . ARG A 1 671 ? 9.906 -1.949 -19.007 1.00 93.56 671 ARG A N 1
ATOM 5228 C CA . ARG A 1 671 ? 11.047 -2.485 -18.229 1.00 93.56 671 ARG A CA 1
ATOM 5229 C C . ARG A 1 671 ? 10.827 -3.904 -17.710 1.00 93.56 671 ARG A C 1
ATOM 5231 O O . ARG A 1 671 ? 11.752 -4.709 -17.680 1.00 93.56 671 ARG A O 1
ATOM 5238 N N . GLU A 1 672 ? 9.596 -4.233 -17.336 1.00 93.38 672 GLU A N 1
ATOM 5239 C CA . GLU A 1 672 ? 9.193 -5.591 -16.953 1.00 93.38 672 GLU A CA 1
ATOM 5240 C C . GLU A 1 672 ? 9.071 -6.537 -18.155 1.00 93.38 672 GLU A C 1
ATOM 5242 O O . GLU A 1 672 ? 8.853 -7.735 -17.977 1.00 93.38 672 GLU A O 1
ATOM 5247 N N . GLY A 1 673 ? 9.177 -6.017 -19.380 1.00 92.69 673 GLY A N 1
ATOM 5248 C CA . GLY A 1 673 ? 8.980 -6.776 -20.604 1.00 92.69 673 GLY A CA 1
ATOM 5249 C C . GLY A 1 673 ? 7.533 -7.218 -20.805 1.00 92.69 673 GLY A C 1
ATOM 5250 O O . GLY A 1 673 ? 7.299 -8.199 -21.496 1.00 92.69 673 GLY A O 1
ATOM 5251 N N . TRP A 1 674 ? 6.540 -6.557 -20.203 1.00 94.31 674 TRP A N 1
ATOM 5252 C CA . TRP A 1 674 ? 5.120 -6.858 -20.446 1.00 94.31 674 TRP A CA 1
ATOM 5253 C C . TRP A 1 674 ? 4.576 -6.107 -21.659 1.00 94.31 674 TRP A C 1
ATOM 5255 O O . TRP A 1 674 ? 3.656 -6.595 -22.311 1.00 94.31 674 TRP A O 1
ATOM 5265 N N . LEU A 1 675 ? 5.167 -4.963 -21.998 1.00 96.12 675 LEU A N 1
ATOM 5266 C CA . LEU A 1 675 ? 4.816 -4.148 -23.156 1.00 96.12 675 LEU A CA 1
ATOM 5267 C C . LEU A 1 675 ? 5.998 -4.040 -24.122 1.00 96.12 675 LEU A C 1
ATOM 5269 O O . LEU A 1 675 ? 7.155 -3.960 -23.711 1.00 96.12 675 LEU A O 1
ATOM 5273 N N . ARG A 1 676 ? 5.690 -4.029 -25.417 1.00 96.00 676 ARG A N 1
ATOM 5274 C CA . ARG A 1 676 ? 6.643 -3.788 -26.497 1.00 96.00 676 ARG A CA 1
ATOM 5275 C C . ARG A 1 676 ? 7.397 -2.460 -26.335 1.00 96.00 676 ARG A C 1
ATOM 5277 O O . ARG A 1 676 ? 6.777 -1.412 -26.166 1.00 96.00 676 ARG A O 1
ATOM 5284 N N . HIS A 1 677 ? 8.727 -2.510 -26.436 1.00 94.81 677 HIS A N 1
ATOM 5285 C CA . HIS A 1 677 ? 9.637 -1.358 -26.326 1.00 94.81 677 HIS A CA 1
ATOM 5286 C C . HIS A 1 677 ? 9.527 -0.372 -27.493 1.00 94.81 677 HIS A C 1
ATOM 5288 O O . HIS A 1 677 ? 9.862 0.792 -27.325 1.00 94.81 677 HIS A O 1
ATOM 5294 N N . ASP A 1 678 ? 9.048 -0.804 -28.664 1.00 95.38 678 ASP A N 1
ATOM 5295 C CA . ASP A 1 678 ? 8.881 0.093 -29.814 1.00 95.38 678 ASP A CA 1
ATOM 5296 C C . ASP A 1 678 ? 7.633 0.985 -29.700 1.00 95.38 678 ASP A C 1
ATOM 5298 O O . ASP A 1 678 ? 7.539 2.020 -30.356 1.00 95.38 678 ASP A O 1
ATOM 5302 N N . LEU A 1 679 ? 6.662 0.610 -28.865 1.00 97.25 679 LEU A N 1
ATOM 5303 C CA . LEU A 1 679 ? 5.444 1.394 -28.676 1.00 97.25 679 LEU A CA 1
ATOM 5304 C C . LEU A 1 679 ? 5.732 2.678 -27.893 1.00 97.25 679 LEU A C 1
ATOM 5306 O O . LEU A 1 679 ? 6.618 2.719 -27.042 1.00 97.25 679 LEU A O 1
ATOM 5310 N N . ARG A 1 680 ? 4.950 3.726 -28.163 1.00 97.38 680 ARG A N 1
ATOM 5311 C CA . ARG A 1 680 ? 5.032 5.022 -27.473 1.00 97.38 680 ARG A CA 1
ATOM 5312 C C . ARG A 1 680 ? 3.760 5.282 -26.677 1.00 97.38 680 ARG A C 1
ATOM 5314 O O . ARG A 1 680 ? 2.671 4.921 -27.113 1.00 97.38 680 ARG A O 1
ATOM 5321 N N . TYR A 1 681 ? 3.879 5.937 -25.534 1.00 97.12 681 TYR A N 1
ATOM 5322 C CA . TYR A 1 681 ? 2.722 6.357 -24.748 1.00 97.12 681 TYR A CA 1
ATOM 5323 C C . TYR A 1 681 ? 2.030 7.570 -25.377 1.00 97.12 681 TYR A C 1
ATOM 5325 O O . TYR A 1 681 ? 2.688 8.501 -25.844 1.00 97.12 681 TYR A O 1
ATOM 5333 N N . SER A 1 682 ? 0.703 7.594 -25.300 1.00 94.31 682 SER A N 1
ATOM 5334 C CA . SER A 1 682 ? -0.113 8.789 -25.485 1.00 94.31 682 SER A CA 1
ATOM 5335 C C . SER A 1 682 ? -1.108 8.928 -24.334 1.00 94.31 682 SER A C 1
ATOM 5337 O O . SER A 1 682 ? -1.771 7.962 -23.950 1.00 94.31 682 SER A O 1
ATOM 5339 N N . GLY A 1 683 ? -1.247 10.147 -23.808 1.00 90.25 683 GLY A N 1
ATOM 5340 C CA . GLY A 1 683 ? -2.296 10.497 -22.844 1.00 90.25 683 GLY A CA 1
ATOM 5341 C C . GLY A 1 683 ? -3.649 10.819 -23.492 1.00 90.25 683 GLY A C 1
ATOM 5342 O O . GLY A 1 683 ? -4.645 10.927 -22.784 1.00 90.25 683 GLY A O 1
ATOM 5343 N N . THR A 1 684 ? -3.692 10.944 -24.823 1.00 87.62 684 THR A N 1
ATOM 5344 C CA . THR A 1 684 ? -4.897 11.250 -25.613 1.00 87.62 684 THR A CA 1
ATOM 5345 C C . THR A 1 684 ? -5.169 10.175 -26.667 1.00 87.62 684 THR A C 1
ATOM 5347 O O . THR A 1 684 ? -4.235 9.533 -27.159 1.00 87.62 684 THR A O 1
ATOM 5350 N N . ALA A 1 685 ? -6.445 9.983 -27.007 1.00 87.50 685 ALA A N 1
ATOM 5351 C CA . ALA A 1 685 ? -6.881 9.078 -28.066 1.00 87.50 685 ALA A CA 1
ATOM 5352 C C . ALA A 1 685 ? -6.533 9.607 -29.471 1.00 87.50 685 ALA A C 1
ATOM 5354 O O . ALA A 1 685 ? -6.361 8.812 -30.403 1.00 87.50 685 ALA A O 1
ATOM 5355 N N . ASP A 1 686 ? -6.372 10.922 -29.625 1.00 85.25 686 ASP A N 1
ATOM 5356 C CA . ASP A 1 686 ? -6.153 11.549 -30.926 1.00 85.25 686 ASP A CA 1
ATOM 5357 C C . ASP A 1 686 ? -4.893 11.007 -31.630 1.00 85.25 686 ASP A C 1
ATOM 5359 O O . ASP A 1 686 ? -3.851 10.765 -31.021 1.00 85.25 686 ASP A O 1
ATOM 5363 N N . GLY A 1 687 ? -5.014 10.755 -32.935 1.00 84.00 687 GLY A N 1
ATOM 5364 C CA . GLY A 1 687 ? -3.950 10.195 -33.774 1.00 84.00 687 GLY A CA 1
ATOM 5365 C C . GLY A 1 687 ? -3.474 8.772 -33.432 1.00 84.00 687 GLY A C 1
ATOM 5366 O O . GLY A 1 687 ? -2.605 8.250 -34.133 1.00 84.00 687 GLY A O 1
ATOM 5367 N N . THR A 1 688 ? -4.015 8.114 -32.399 1.00 90.94 688 THR A N 1
ATOM 5368 C CA . THR A 1 688 ? -3.568 6.770 -31.990 1.00 90.94 688 THR A CA 1
ATOM 5369 C C . THR A 1 688 ? -4.333 5.651 -32.721 1.00 90.94 688 THR A C 1
ATOM 5371 O O . THR A 1 688 ? -5.557 5.733 -32.864 1.00 90.94 688 THR A O 1
ATOM 5374 N N . PRO A 1 689 ? -3.651 4.587 -33.198 1.00 91.44 689 PRO A N 1
ATOM 5375 C CA . PRO A 1 689 ? -4.304 3.429 -33.813 1.00 91.44 689 PRO A CA 1
ATOM 5376 C C . PRO A 1 689 ? -4.892 2.439 -32.798 1.00 91.44 689 PRO A C 1
ATOM 5378 O O . PRO A 1 689 ? -5.736 1.629 -33.171 1.00 91.44 689 PRO A O 1
ATOM 5381 N N . VAL A 1 690 ? -4.430 2.455 -31.545 1.00 92.75 690 VAL A N 1
ATOM 5382 C CA . VAL A 1 690 ? -4.881 1.545 -30.482 1.00 92.75 690 VAL A CA 1
ATOM 5383 C C . VAL A 1 690 ? -4.987 2.314 -29.172 1.00 92.75 690 VAL A C 1
ATOM 5385 O O . VAL A 1 690 ? -4.097 3.104 -28.844 1.00 92.75 690 VAL A O 1
ATOM 5388 N N . GLY A 1 691 ? -6.048 2.048 -28.415 1.00 92.81 691 GLY A N 1
ATOM 5389 C CA . GLY A 1 691 ? -6.340 2.729 -27.163 1.00 92.81 691 GLY A CA 1
ATOM 5390 C C . GLY A 1 691 ? -6.880 1.782 -26.105 1.00 92.81 691 GLY A C 1
ATOM 5391 O O . GLY A 1 691 ? -7.683 0.897 -26.397 1.00 92.81 691 GLY A O 1
ATOM 5392 N N . ILE A 1 692 ? -6.419 1.961 -24.872 1.00 93.56 692 ILE A N 1
ATOM 5393 C CA . ILE A 1 692 ? -6.895 1.250 -23.689 1.00 93.56 692 ILE A CA 1
ATOM 5394 C C . ILE A 1 692 ? -7.838 2.175 -22.929 1.00 93.56 692 ILE A C 1
ATOM 5396 O O . ILE A 1 692 ? -7.440 3.283 -22.574 1.00 93.56 692 ILE A O 1
ATOM 5400 N N . TYR A 1 693 ? -9.043 1.692 -22.630 1.00 92.12 693 TYR A N 1
ATOM 5401 C CA . TYR A 1 693 ? -10.068 2.419 -21.891 1.00 92.12 693 TYR A CA 1
ATOM 5402 C C . TYR A 1 693 ? -10.503 1.665 -20.626 1.00 92.12 693 TYR A C 1
ATOM 5404 O O . TYR A 1 693 ? -11.007 0.540 -20.671 1.00 92.12 693 TYR A O 1
ATOM 5412 N N . HIS A 1 694 ? -10.310 2.303 -19.472 1.00 92.69 694 HIS A N 1
ATOM 5413 C CA . HIS A 1 694 ? -10.814 1.855 -18.172 1.00 92.69 694 HIS A CA 1
ATOM 5414 C C . HIS A 1 694 ? -12.258 2.297 -17.985 1.00 92.69 694 HIS A C 1
ATOM 5416 O O . HIS A 1 694 ? -12.514 3.495 -17.926 1.00 92.69 694 HIS A O 1
ATOM 5422 N N . HIS A 1 695 ? -13.167 1.340 -17.793 1.00 89.81 695 HIS A N 1
ATOM 5423 C CA . HIS A 1 695 ? -14.571 1.603 -17.465 1.00 89.81 695 HIS A CA 1
ATOM 5424 C C . HIS A 1 695 ? -14.680 2.308 -16.110 1.00 89.81 695 HIS A C 1
ATOM 5426 O O . HIS A 1 695 ? -14.612 1.662 -15.056 1.00 89.81 695 HIS A O 1
ATOM 5432 N N . GLN A 1 696 ? -14.795 3.634 -16.145 1.00 86.00 696 GLN A N 1
ATOM 5433 C CA . GLN A 1 696 ? -14.875 4.524 -14.991 1.00 86.00 696 GLN A CA 1
ATOM 5434 C C . GLN A 1 696 ? -15.852 5.654 -15.307 1.00 86.00 696 GLN A C 1
ATOM 5436 O O . GLN A 1 696 ? -15.492 6.592 -16.006 1.00 86.00 696 GLN A O 1
ATOM 5441 N N . LYS A 1 697 ? -17.064 5.570 -14.747 1.00 80.75 697 LYS A N 1
ATOM 5442 C CA . LYS A 1 697 ? -18.163 6.505 -15.035 1.00 80.75 697 LYS A CA 1
ATOM 5443 C C . LYS A 1 697 ? -17.816 7.974 -14.761 1.00 80.75 697 LYS A C 1
ATOM 5445 O O . LYS A 1 697 ? -18.355 8.888 -15.369 1.00 80.75 697 LYS A O 1
ATOM 5450 N N . ASP A 1 698 ? -16.912 8.219 -13.821 1.00 74.50 698 ASP A N 1
ATOM 5451 C CA . ASP A 1 698 ? -16.396 9.550 -13.520 1.00 74.50 698 ASP A CA 1
ATOM 5452 C C . ASP A 1 698 ? -15.467 10.136 -14.608 1.00 74.50 698 ASP A C 1
ATOM 5454 O O . ASP A 1 698 ? -15.017 11.267 -14.461 1.00 74.50 698 ASP A O 1
ATOM 5458 N N . HIS A 1 699 ? -15.191 9.385 -15.680 1.00 77.81 699 HIS A N 1
ATOM 5459 C CA . HIS A 1 699 ? -14.309 9.739 -16.798 1.00 77.81 699 HIS A CA 1
ATOM 5460 C C . HIS A 1 699 ? -14.895 9.294 -18.163 1.00 77.81 699 HIS A C 1
ATOM 5462 O O . HIS A 1 699 ? -14.163 8.898 -19.073 1.00 77.81 699 HIS A O 1
ATOM 5468 N N . ASP A 1 700 ? -16.226 9.306 -18.309 1.00 76.88 700 ASP A N 1
ATOM 5469 C CA . ASP A 1 700 ? -16.919 8.950 -19.566 1.00 76.88 700 ASP A CA 1
ATOM 5470 C C . ASP A 1 700 ? -16.699 9.988 -20.693 1.00 76.88 700 ASP A C 1
ATOM 5472 O O . ASP A 1 700 ? -16.928 9.712 -21.873 1.00 76.88 700 ASP A O 1
ATOM 5476 N N . ASP A 1 701 ? -16.201 11.182 -20.360 1.00 73.38 701 ASP A N 1
ATOM 5477 C CA . ASP A 1 701 ? -15.769 12.199 -21.324 1.00 73.38 701 ASP A CA 1
ATOM 5478 C C . ASP A 1 701 ? -14.676 11.663 -22.262 1.00 73.38 701 ASP A C 1
ATOM 5480 O O . ASP A 1 701 ? -14.771 11.817 -23.482 1.00 73.38 701 ASP A O 1
ATOM 5484 N N . TYR A 1 702 ? -13.713 10.915 -21.719 1.00 77.25 702 TYR A N 1
ATOM 5485 C CA . TYR A 1 702 ? -12.668 10.255 -22.504 1.00 77.25 702 TYR A CA 1
ATOM 5486 C C . TYR A 1 702 ? -13.201 9.147 -23.416 1.00 77.25 702 TYR A C 1
ATOM 5488 O O . TYR A 1 702 ? -12.630 8.892 -24.476 1.00 77.25 702 TYR A O 1
ATOM 5496 N N . GLU A 1 703 ? -14.285 8.476 -23.018 1.00 77.12 703 GLU A N 1
ATOM 5497 C CA . GLU A 1 703 ? -14.943 7.475 -23.862 1.00 77.12 703 GLU A CA 1
ATOM 5498 C C . GLU A 1 703 ? -15.574 8.144 -25.086 1.00 77.12 703 GLU A C 1
ATOM 5500 O O . GLU A 1 703 ? -15.432 7.672 -26.213 1.00 77.12 703 GLU A O 1
ATOM 5505 N N . THR A 1 704 ? -16.200 9.302 -24.872 1.00 76.88 704 THR A N 1
ATOM 5506 C CA . THR A 1 704 ? -16.804 10.103 -25.941 1.00 76.88 704 THR A CA 1
ATOM 5507 C C . THR A 1 704 ? -15.745 10.629 -26.911 1.00 76.88 704 THR A C 1
ATOM 5509 O O . THR A 1 704 ? -15.927 10.528 -28.127 1.00 76.88 704 THR A O 1
ATOM 5512 N N . ASP A 1 705 ? -14.622 11.139 -26.396 1.00 75.06 705 ASP A N 1
ATOM 5513 C CA . ASP A 1 705 ? -13.485 11.569 -27.218 1.00 75.06 705 ASP A CA 1
ATOM 5514 C C . ASP A 1 705 ? -12.902 10.406 -28.030 1.00 75.06 705 ASP A C 1
ATOM 5516 O O . ASP A 1 705 ? -12.685 10.533 -29.236 1.00 75.06 705 ASP A O 1
ATOM 5520 N N . MET A 1 706 ? -12.727 9.239 -27.404 1.00 82.06 706 MET A N 1
ATOM 5521 C CA . MET A 1 706 ? -12.298 8.030 -28.101 1.00 82.06 706 MET A CA 1
ATOM 5522 C C . MET A 1 706 ? -13.283 7.639 -29.207 1.00 82.06 706 MET A C 1
ATOM 5524 O O . MET A 1 706 ? -12.849 7.348 -30.320 1.00 82.06 706 MET A O 1
ATOM 5528 N N . PHE A 1 707 ? -14.593 7.632 -28.943 1.00 80.75 707 PHE A N 1
ATOM 5529 C CA . PHE A 1 707 ? -15.595 7.278 -29.951 1.00 80.75 707 PHE A CA 1
ATOM 5530 C C . PHE A 1 707 ? -15.608 8.249 -31.129 1.00 80.75 707 PHE A C 1
ATOM 5532 O O . PHE A 1 707 ? -15.709 7.800 -32.273 1.00 80.75 707 PHE A O 1
ATOM 5539 N N . ARG A 1 708 ? -15.458 9.554 -30.868 1.00 78.12 708 ARG A N 1
ATOM 5540 C CA . ARG A 1 708 ? -15.318 10.571 -31.917 1.00 78.12 708 ARG A CA 1
ATOM 5541 C C . ARG A 1 708 ? -14.106 10.279 -32.801 1.00 78.12 708 ARG A C 1
ATOM 5543 O O . ARG A 1 708 ? -14.220 10.328 -34.022 1.00 78.12 708 ARG A O 1
ATOM 5550 N N . ASP A 1 709 ? -12.972 9.950 -32.194 1.00 77.00 709 ASP A N 1
ATOM 5551 C CA . ASP A 1 709 ? -11.706 9.832 -32.916 1.00 77.00 709 ASP A CA 1
ATOM 5552 C C . ASP A 1 709 ? -11.545 8.470 -33.617 1.00 77.00 709 ASP A C 1
ATOM 5554 O O . ASP A 1 709 ? -10.949 8.380 -34.693 1.00 77.00 709 ASP A O 1
ATOM 5558 N N . TYR A 1 710 ? -12.061 7.391 -33.022 1.00 83.00 710 TYR A N 1
ATOM 5559 C CA . TYR A 1 710 ? -11.950 6.028 -33.555 1.00 83.00 710 TYR A CA 1
ATOM 5560 C C . TYR A 1 710 ? -13.116 5.685 -34.487 1.00 83.00 710 TYR A C 1
ATOM 5562 O O . TYR A 1 710 ? -13.021 4.720 -35.243 1.00 83.00 710 TYR A O 1
ATOM 5570 N N . ASN A 1 711 ? -14.200 6.468 -34.453 1.00 77.69 711 ASN A N 1
ATOM 5571 C CA . ASN A 1 711 ? -15.397 6.306 -35.279 1.00 77.69 711 ASN A CA 1
ATOM 5572 C C . ASN A 1 711 ? -16.004 4.886 -35.216 1.00 77.69 711 ASN A C 1
ATOM 5574 O O . ASN A 1 711 ? -16.524 4.360 -36.201 1.00 77.69 711 ASN A O 1
ATOM 5578 N N . HIS A 1 712 ? -15.894 4.230 -34.057 1.00 73.00 712 HIS A N 1
ATOM 5579 C CA . HIS A 1 712 ? -16.415 2.888 -33.818 1.00 73.00 712 HIS A CA 1
ATOM 5580 C C . HIS A 1 712 ? -16.705 2.670 -32.329 1.00 73.00 712 HIS A C 1
ATOM 5582 O O . HIS A 1 712 ? -15.882 2.996 -31.475 1.00 73.00 712 HIS A O 1
ATOM 5588 N N . LEU A 1 713 ? -17.871 2.091 -32.026 1.00 70.19 713 LEU A N 1
ATOM 5589 C CA . LEU A 1 713 ? -18.364 1.929 -30.652 1.00 70.19 713 LEU A CA 1
ATOM 5590 C C . LEU A 1 713 ? -17.928 0.614 -29.991 1.00 70.19 713 LEU A C 1
ATOM 5592 O O . LEU A 1 713 ? -17.782 0.560 -28.773 1.00 70.19 713 LEU A O 1
ATOM 5596 N N . ALA A 1 714 ? -17.722 -0.462 -30.756 1.00 82.19 714 ALA A N 1
ATOM 5597 C CA . ALA A 1 714 ? -17.425 -1.757 -30.149 1.00 82.19 714 ALA A CA 1
ATOM 5598 C C . ALA A 1 714 ? -15.937 -1.900 -29.782 1.00 82.19 714 ALA A C 1
ATOM 5600 O O . ALA A 1 714 ? -15.034 -1.537 -30.541 1.00 82.19 714 ALA A O 1
ATOM 5601 N N . ALA A 1 715 ? -15.688 -2.453 -28.594 1.00 89.44 715 ALA A N 1
ATOM 5602 C CA . ALA A 1 715 ? -14.348 -2.810 -28.155 1.00 89.44 715 ALA A CA 1
ATOM 5603 C C . ALA A 1 715 ? -13.809 -3.964 -29.008 1.00 89.44 715 ALA A C 1
ATOM 5605 O O . ALA A 1 715 ? -14.508 -4.946 -29.261 1.00 89.44 715 ALA A O 1
ATOM 5606 N N . SER A 1 716 ? -12.551 -3.865 -29.430 1.00 92.00 716 SER A N 1
ATOM 5607 C CA . SER A 1 716 ? -11.877 -4.932 -30.177 1.00 92.00 716 SER A CA 1
ATOM 5608 C C . SER A 1 716 ? -11.444 -6.082 -29.257 1.00 92.00 716 SER A C 1
ATOM 5610 O O . SER A 1 716 ? -11.262 -7.212 -29.710 1.00 92.00 716 SER A O 1
ATOM 5612 N N . TRP A 1 717 ? -11.285 -5.794 -27.962 1.00 95.38 717 TRP A N 1
ATOM 5613 C CA . TRP A 1 717 ? -11.061 -6.761 -26.890 1.00 95.38 717 TRP A CA 1
ATOM 5614 C C . TRP A 1 717 ? -11.515 -6.182 -25.544 1.00 95.38 717 TRP A C 1
ATOM 5616 O O . TRP A 1 717 ? -11.486 -4.965 -25.355 1.00 95.38 717 TRP A O 1
ATOM 5626 N N . GLN A 1 718 ? -11.913 -7.035 -24.599 1.00 95.25 718 GLN A N 1
ATOM 5627 C CA . GLN A 1 718 ? -12.396 -6.609 -23.286 1.00 95.25 718 GLN A CA 1
ATOM 5628 C C . GLN A 1 718 ? -11.995 -7.587 -22.175 1.00 95.25 718 GLN A C 1
ATOM 5630 O O . GLN A 1 718 ? -12.013 -8.802 -22.365 1.00 95.25 718 GLN A O 1
ATOM 5635 N N . TYR A 1 719 ? -11.701 -7.035 -20.999 1.00 96.06 719 TYR A N 1
ATOM 5636 C CA . TYR A 1 719 ? -11.599 -7.752 -19.734 1.00 96.06 719 TYR A CA 1
ATOM 5637 C C . TYR A 1 719 ? -12.820 -7.447 -18.864 1.00 96.06 719 TYR A C 1
ATOM 5639 O O . TYR A 1 719 ? -13.159 -6.277 -18.643 1.00 96.06 719 TYR A O 1
ATOM 5647 N N . ALA A 1 720 ? -13.456 -8.496 -18.346 1.00 95.69 720 ALA A N 1
ATOM 5648 C CA . ALA A 1 720 ? -14.643 -8.399 -17.510 1.00 95.69 720 ALA A CA 1
ATOM 5649 C C . ALA A 1 720 ? -14.538 -9.303 -16.274 1.00 95.69 720 ALA A C 1
ATOM 5651 O O . ALA A 1 720 ? -13.959 -10.387 -16.340 1.00 95.69 720 ALA A O 1
ATOM 5652 N N . ILE A 1 721 ? -15.136 -8.862 -15.166 1.00 94.75 721 ILE A N 1
ATOM 5653 C CA . ILE A 1 721 ? -15.296 -9.645 -13.932 1.00 94.75 721 ILE A CA 1
ATOM 5654 C C . ILE A 1 721 ? -16.781 -9.952 -13.790 1.00 94.75 721 ILE A C 1
ATOM 5656 O O . ILE A 1 721 ? -17.591 -9.028 -13.775 1.00 94.75 721 ILE A O 1
ATOM 5660 N N . ASP A 1 722 ? -17.142 -11.234 -13.742 1.00 93.69 722 ASP A N 1
ATOM 5661 C CA . ASP A 1 722 ? -18.537 -11.696 -13.670 1.00 93.69 722 ASP A CA 1
ATOM 5662 C C . ASP A 1 722 ? -19.452 -11.052 -14.735 1.00 93.69 722 ASP A C 1
ATOM 5664 O O . ASP A 1 722 ? -20.609 -10.731 -14.487 1.00 93.69 722 ASP A O 1
ATOM 5668 N N . GLY A 1 723 ? -18.915 -10.826 -15.940 1.00 94.00 723 GLY A N 1
ATOM 5669 C CA . GLY A 1 723 ? -19.633 -10.192 -17.053 1.00 94.00 723 GLY A CA 1
ATOM 5670 C C . GLY A 1 723 ? -19.662 -8.659 -17.024 1.00 94.00 723 GLY A C 1
ATOM 5671 O O . GLY A 1 723 ? -20.137 -8.055 -17.981 1.00 94.00 723 GLY A O 1
ATOM 5672 N N . VAL A 1 724 ? -19.115 -8.012 -15.990 1.00 95.19 724 VAL A N 1
ATOM 5673 C CA . VAL A 1 724 ? -18.999 -6.548 -15.907 1.00 95.19 724 VAL A CA 1
ATOM 5674 C C . VAL A 1 724 ? -17.697 -6.074 -16.558 1.00 95.19 724 VAL A C 1
ATOM 5676 O O . VAL A 1 724 ? -16.620 -6.431 -16.072 1.00 95.19 724 VAL A O 1
ATOM 5679 N N . PRO A 1 725 ? -17.752 -5.226 -17.601 1.00 93.75 725 PRO A N 1
ATOM 5680 C CA . PRO A 1 725 ? -16.568 -4.632 -18.210 1.00 93.75 725 PRO A CA 1
ATOM 5681 C C . PRO A 1 725 ? -15.738 -3.805 -17.233 1.00 93.75 725 PRO A C 1
ATOM 5683 O O . PRO A 1 725 ? -16.238 -2.856 -16.618 1.00 93.75 725 PRO A O 1
ATOM 5686 N N . ILE A 1 726 ? -14.452 -4.140 -17.154 1.00 94.12 726 ILE A N 1
ATOM 5687 C CA . ILE A 1 726 ? -13.443 -3.407 -16.389 1.00 94.12 726 ILE A CA 1
ATOM 5688 C C . ILE A 1 726 ? -12.473 -2.715 -17.353 1.00 94.12 726 ILE A C 1
ATOM 5690 O O . ILE A 1 726 ? -12.231 -1.521 -17.225 1.00 94.12 726 ILE A O 1
ATOM 5694 N N . LEU A 1 727 ? -11.961 -3.396 -18.378 1.00 94.75 727 LEU A N 1
ATOM 5695 C CA . LEU A 1 727 ? -11.050 -2.791 -19.358 1.00 94.75 727 LEU A CA 1
ATOM 5696 C C . LEU A 1 727 ? -11.526 -3.088 -20.773 1.00 94.75 727 LEU A C 1
ATOM 5698 O O . LEU A 1 727 ? -11.844 -4.234 -21.067 1.00 94.75 727 LEU A O 1
ATOM 5702 N N . SER A 1 728 ? -11.498 -2.099 -21.656 1.00 93.88 728 SER A N 1
ATOM 5703 C CA . SER A 1 728 ? -11.644 -2.300 -23.097 1.00 93.88 728 SER A CA 1
ATOM 5704 C C . SER A 1 728 ? -10.372 -1.881 -23.826 1.00 93.88 728 SER A C 1
ATOM 5706 O O . SER A 1 728 ? -9.684 -0.947 -23.418 1.00 93.88 728 SER A O 1
ATOM 5708 N N . VAL A 1 729 ? -10.073 -2.558 -24.932 1.00 94.38 729 VAL A N 1
ATOM 5709 C CA . VAL A 1 729 ? -9.073 -2.122 -25.908 1.00 94.38 729 VAL A CA 1
ATOM 5710 C C . VAL A 1 729 ? -9.780 -1.879 -27.233 1.00 94.38 729 VAL A C 1
ATOM 5712 O O . VAL A 1 729 ? -10.501 -2.746 -27.734 1.00 94.38 729 VAL A O 1
ATOM 5715 N N . HIS A 1 730 ? -9.568 -0.698 -27.795 1.00 92.31 730 HIS A N 1
ATOM 5716 C CA . HIS A 1 730 ? -10.140 -0.262 -29.059 1.00 92.31 730 HIS A CA 1
ATOM 5717 C C . HIS A 1 730 ? -9.035 -0.161 -30.105 1.00 92.31 730 HIS A C 1
ATOM 5719 O O . HIS A 1 730 ? -7.921 0.274 -29.809 1.00 92.31 730 HIS A O 1
ATOM 5725 N N . GLN A 1 731 ? -9.347 -0.567 -31.331 1.00 89.94 731 GLN A N 1
ATOM 5726 C CA . GLN A 1 731 ? -8.512 -0.327 -32.500 1.00 89.94 731 GLN A CA 1
ATOM 5727 C C . GLN A 1 731 ? -9.218 0.653 -33.422 1.00 89.94 731 GLN A C 1
ATOM 5729 O O . GLN A 1 731 ? -10.421 0.532 -33.665 1.00 89.94 731 GLN A O 1
ATOM 5734 N N . ARG A 1 732 ? -8.460 1.604 -33.960 1.00 85.44 732 ARG A N 1
ATOM 5735 C CA . ARG A 1 732 ? -8.946 2.475 -35.020 1.00 85.44 732 ARG A CA 1
ATOM 5736 C C . ARG A 1 732 ? -9.170 1.617 -36.273 1.00 85.44 732 ARG A C 1
ATOM 5738 O O . ARG A 1 732 ? -8.244 0.902 -36.668 1.00 85.44 732 ARG A O 1
ATOM 5745 N N . PRO A 1 733 ? -10.353 1.669 -36.908 1.00 76.44 733 PRO A N 1
ATOM 5746 C CA . PRO A 1 733 ? -10.578 1.004 -38.182 1.00 76.44 733 PRO A CA 1
ATOM 5747 C C . PRO A 1 733 ? -9.509 1.435 -39.188 1.00 76.44 733 PRO A C 1
ATOM 5749 O O . PRO A 1 733 ? -9.147 2.614 -39.245 1.00 76.44 733 PRO A O 1
ATOM 5752 N N . ALA A 1 734 ? -9.001 0.493 -39.986 1.00 65.75 734 ALA A N 1
ATOM 5753 C CA . ALA A 1 734 ? -8.176 0.856 -41.131 1.00 65.75 734 ALA A CA 1
ATOM 5754 C C . ALA A 1 734 ? -8.968 1.858 -41.979 1.00 65.75 734 ALA A C 1
ATOM 5756 O O . ALA A 1 734 ? -10.161 1.647 -42.211 1.00 65.75 734 ALA A O 1
ATOM 5757 N N . ALA A 1 735 ? -8.329 2.952 -42.404 1.00 54.00 735 ALA A N 1
ATOM 5758 C CA . ALA A 1 735 ? -8.964 3.887 -43.319 1.00 54.00 735 ALA A CA 1
ATOM 5759 C C . ALA A 1 735 ? -9.471 3.074 -44.514 1.00 54.00 735 ALA A C 1
ATOM 5761 O O . ALA A 1 735 ? -8.670 2.468 -45.228 1.00 54.00 735 ALA A O 1
ATOM 5762 N N . VAL A 1 736 ? -10.793 3.001 -44.689 1.00 42.81 736 VAL A N 1
ATOM 5763 C CA . VAL A 1 736 ? -11.370 2.467 -45.920 1.00 42.81 736 VAL A CA 1
ATOM 5764 C C . VAL A 1 736 ? -10.745 3.313 -47.014 1.00 42.81 736 VAL A C 1
ATOM 5766 O O . VAL A 1 736 ? -10.915 4.534 -47.002 1.00 42.81 736 VAL A O 1
ATOM 5769 N N . ALA A 1 737 ? -9.938 2.693 -47.876 1.00 37.47 737 ALA A N 1
ATOM 5770 C CA . ALA A 1 737 ? -9.413 3.365 -49.049 1.00 37.47 737 ALA A CA 1
ATOM 5771 C C . ALA A 1 737 ? -10.628 3.965 -49.751 1.00 37.47 737 ALA A C 1
ATOM 5773 O O . ALA A 1 737 ? -11.511 3.224 -50.183 1.00 37.47 737 ALA A O 1
ATOM 5774 N N . SER A 1 738 ? -10.734 5.291 -49.756 1.00 36.44 738 SER A N 1
ATOM 5775 C CA . SER A 1 738 ? -11.778 5.952 -50.511 1.00 36.44 738 SER A CA 1
ATOM 5776 C C . SER A 1 738 ? -11.583 5.509 -51.952 1.00 36.44 738 SER A C 1
ATOM 5778 O O . SER A 1 738 ? -10.562 5.820 -52.570 1.00 36.44 738 SER A O 1
ATOM 5780 N N . GLU A 1 739 ? -12.525 4.722 -52.475 1.00 35.34 739 GLU A N 1
ATOM 5781 C CA . GLU A 1 739 ? -12.610 4.540 -53.914 1.00 35.34 739 GLU A CA 1
ATOM 5782 C C . GLU A 1 739 ? -12.621 5.949 -54.520 1.00 35.34 739 GLU A C 1
ATOM 5784 O O . GLU A 1 739 ? -13.384 6.808 -54.054 1.00 35.34 739 GLU A O 1
ATOM 5789 N N . PRO A 1 740 ? -11.737 6.245 -55.489 1.00 38.00 740 PRO A N 1
ATOM 5790 C CA . PRO A 1 740 ? -11.801 7.522 -56.172 1.00 38.00 740 PRO A CA 1
ATOM 5791 C C . PRO A 1 740 ? -13.222 7.658 -56.729 1.00 38.00 740 PRO A C 1
ATOM 5793 O O . PRO A 1 740 ? -13.745 6.676 -57.263 1.00 38.00 740 PRO A O 1
ATOM 5796 N N . PRO A 1 741 ? -13.871 8.828 -56.581 1.00 38.62 741 PRO A N 1
ATOM 5797 C CA . PRO A 1 741 ? -15.260 8.982 -56.977 1.00 38.62 741 PRO A CA 1
ATOM 5798 C C . PRO A 1 741 ? -15.400 8.528 -58.426 1.00 38.62 741 PRO A C 1
ATOM 5800 O O . PRO A 1 741 ? -14.678 9.013 -59.305 1.00 38.62 741 PRO A O 1
ATOM 5803 N N . ALA A 1 742 ? -16.289 7.558 -58.652 1.00 42.03 742 ALA A N 1
ATOM 5804 C CA . ALA A 1 742 ? -16.616 7.093 -59.984 1.00 42.03 742 ALA A CA 1
ATOM 5805 C C . ALA A 1 742 ? -16.966 8.324 -60.823 1.00 42.03 742 ALA A C 1
ATOM 5807 O O . ALA A 1 742 ? -17.915 9.050 -60.514 1.00 42.03 742 ALA A O 1
ATOM 5808 N N . ARG A 1 743 ? -16.160 8.599 -61.854 1.00 45.00 743 ARG A N 1
ATOM 5809 C CA . ARG A 1 743 ? -16.522 9.592 -62.862 1.00 45.00 743 ARG A CA 1
ATOM 5810 C C . ARG A 1 743 ? -17.801 9.080 -63.513 1.00 45.00 743 ARG A C 1
ATOM 5812 O O . ARG A 1 743 ? -17.762 8.091 -64.241 1.00 45.00 743 ARG A O 1
ATOM 5819 N N . LEU A 1 744 ? -18.924 9.710 -63.185 1.00 39.69 744 LEU A N 1
ATOM 5820 C CA . LEU A 1 744 ? -20.157 9.536 -63.939 1.00 39.69 744 LEU A CA 1
ATOM 5821 C C . LEU A 1 744 ? -19.923 10.053 -65.375 1.00 39.69 744 LEU A C 1
ATOM 5823 O O . LEU A 1 744 ? -19.161 11.015 -65.528 1.00 39.69 744 LEU A O 1
ATOM 5827 N N . PRO A 1 745 ? -20.497 9.388 -66.395 1.00 50.81 745 PRO A N 1
ATOM 5828 C CA . PRO A 1 745 ? -20.318 9.746 -67.803 1.00 50.81 745 PRO A CA 1
ATOM 5829 C C . PRO A 1 745 ? -20.840 11.142 -68.151 1.00 50.81 745 PRO A C 1
ATOM 5831 O O . PRO A 1 745 ? -21.832 11.583 -67.523 1.00 50.81 745 PRO A O 1
#

pLDDT: mean 85.64, std 15.78, range [30.53, 98.75]